Protein AF-A0A0N8KPR2-F1 (afdb_monomer)

Secondary structure (DSSP, 8-state):
---SSHHHHHHHHHHHHHHHHHHS----TTTTTS-------------TTHHHHHHHHHHHHHHHHHHHTT--HHHHHHHHHHHHHHHHHHHHHHHHHTTSSS-S-GGGSHHHHHHHHSPBTTBSS-S-SS-HHHHHHHHHHHHHTS---PPPPHHHHHHHHHHHHHHHHHHHHHHHHHHHHHT-HHHHHHHHHHHHHHHHHHHHHHHHH----HHHHHHHHHHHHHHHT--S--HHHHHHHHHHHHHHHHHHHHHHHHHHHHHHHHHHHHHHHHHHHHHHHHHHHHHHHHHHHHHHHHHHHHHHHHHHHHHHHHHHHHTTSS-HHHHHHHHHHHHH-SEEEEEEEB-TTS-HHHHHHHHHHH---SS-TT--EEEEES--TTS---HHHHHHHHTT--TT--HHHHHHHHHHHHTTS-EEEEEE-GGGS-HHHHHHHIIIIIHHHHHHHHHS--S-TT--EEEEEEESS-GGGGS----TT---TTTTTTSEEEPPPB-PEEHHHHHHHHHHHHHHHHHTT--HHHHHHHHHGGGG--SSEE-HHHHHHHHHHHTT--HHHHHHHHHTT-

Radius of gyration: 56.85 Å; Cα contacts (8 Å, |Δi|>4): 582; chains: 1; bounding box: 107×48×145 Å

Structure (mmCIF, N/CA/C/O backbone):
data_AF-A0A0N8KPR2-F1
#
_entry.id   AF-A0A0N8KPR2-F1
#
loop_
_atom_site.group_PDB
_atom_site.id
_atom_site.type_symbol
_atom_site.label_atom_id
_atom_site.label_alt_id
_atom_site.label_comp_id
_atom_site.label_asym_id
_atom_site.label_entity_id
_atom_site.label_seq_id
_atom_site.pdbx_PDB_ins_code
_atom_site.Cartn_x
_atom_site.Cartn_y
_atom_site.Cartn_z
_atom_site.occupancy
_atom_site.B_iso_or_equiv
_atom_site.auth_seq_id
_atom_site.auth_comp_id
_atom_site.auth_asym_id
_atom_site.auth_atom_id
_atom_site.pdbx_PDB_model_num
ATOM 1 N N . MET A 1 1 ? 65.432 24.777 -40.602 1.00 33.50 1 MET A N 1
ATOM 2 C CA . MET A 1 1 ? 65.622 24.434 -42.029 1.00 33.50 1 MET A CA 1
ATOM 3 C C . MET A 1 1 ? 64.884 23.124 -42.305 1.00 33.50 1 MET A C 1
ATOM 5 O O . MET A 1 1 ? 65.509 22.094 -42.471 1.00 33.50 1 MET A O 1
ATOM 9 N N . VAL A 1 2 ? 63.548 23.143 -42.237 1.00 27.00 2 VAL A N 1
ATOM 10 C CA . VAL A 1 2 ? 62.674 21.965 -42.407 1.00 27.00 2 VAL A CA 1
ATOM 11 C C . VAL A 1 2 ? 61.386 22.496 -43.032 1.00 27.00 2 VAL A C 1
ATOM 13 O O . VAL A 1 2 ? 60.529 23.032 -42.344 1.00 27.00 2 VAL A O 1
ATOM 16 N N . GLY A 1 3 ? 61.342 22.524 -44.358 1.00 30.33 3 GLY A N 1
ATOM 17 C CA . GLY A 1 3 ? 60.231 23.115 -45.117 1.00 30.33 3 GLY A CA 1
ATOM 18 C C . GLY A 1 3 ? 60.339 22.929 -46.631 1.00 30.33 3 GLY A C 1
ATOM 19 O O . GLY A 1 3 ? 59.564 23.508 -47.379 1.00 30.33 3 GLY A O 1
ATOM 20 N N . LYS A 1 4 ? 61.307 22.136 -47.102 1.00 34.91 4 LYS A N 1
ATOM 21 C CA . LYS A 1 4 ? 61.497 21.797 -48.515 1.00 34.91 4 LYS A CA 1
ATOM 22 C C . LYS A 1 4 ? 61.892 20.326 -48.611 1.00 34.91 4 LYS A C 1
ATOM 24 O O . LYS A 1 4 ? 63.072 20.013 -48.539 1.00 34.91 4 LYS A O 1
ATOM 29 N N . LEU A 1 5 ? 60.889 19.456 -48.676 1.00 30.95 5 LEU A N 1
ATOM 30 C CA . LEU A 1 5 ? 61.003 18.029 -49.029 1.00 30.95 5 LEU A CA 1
ATOM 31 C C . LEU A 1 5 ? 59.622 17.441 -49.383 1.00 30.95 5 LEU A C 1
ATOM 33 O O . LEU A 1 5 ? 59.527 16.628 -50.292 1.00 30.95 5 LEU A O 1
ATOM 37 N N . LEU A 1 6 ? 58.555 17.975 -48.774 1.00 31.56 6 LEU A N 1
ATOM 38 C CA . LEU A 1 6 ? 57.189 17.445 -48.892 1.00 31.56 6 LEU A CA 1
ATOM 39 C C . LEU A 1 6 ? 56.625 17.425 -50.328 1.00 31.56 6 LEU A C 1
ATOM 41 O O . LEU A 1 6 ? 56.098 16.413 -50.760 1.00 31.56 6 LEU A O 1
ATOM 45 N N . LEU A 1 7 ? 56.822 18.475 -51.134 1.00 34.00 7 LEU A N 1
ATOM 46 C CA . LEU A 1 7 ? 56.205 18.532 -52.474 1.00 34.00 7 LEU A CA 1
ATOM 47 C C . LEU A 1 7 ? 56.824 17.570 -53.512 1.00 34.00 7 LEU A C 1
ATOM 49 O O . LEU A 1 7 ? 56.212 17.332 -54.550 1.00 34.00 7 LEU A O 1
ATOM 53 N N . SER A 1 8 ? 58.037 17.047 -53.278 1.00 38.84 8 SER A N 1
ATOM 54 C CA . SER A 1 8 ? 58.671 16.057 -54.168 1.00 38.84 8 SER A CA 1
ATOM 55 C C . SER A 1 8 ? 58.449 14.612 -53.725 1.00 38.84 8 SER A C 1
ATOM 57 O O . SER A 1 8 ? 58.489 13.727 -54.576 1.00 38.84 8 SER A O 1
ATOM 59 N N . GLU A 1 9 ? 58.221 14.379 -52.428 1.00 40.44 9 GLU A N 1
ATOM 60 C CA . GLU A 1 9 ? 57.783 13.075 -51.915 1.00 40.44 9 GLU A CA 1
ATOM 61 C C . GLU A 1 9 ? 56.370 12.766 -52.407 1.00 40.44 9 GLU A C 1
ATOM 63 O O . GLU A 1 9 ? 56.190 11.714 -53.006 1.00 40.44 9 GLU A O 1
ATOM 68 N N . ASP A 1 10 ? 55.435 13.720 -52.335 1.00 42.56 10 ASP A N 1
ATOM 69 C CA . ASP A 1 10 ? 54.033 13.505 -52.725 1.00 42.56 10 ASP A CA 1
ATOM 70 C C . ASP A 1 10 ? 53.862 13.010 -54.174 1.00 42.56 10 ASP A C 1
ATOM 72 O O . ASP A 1 10 ? 53.020 12.160 -54.454 1.00 42.56 10 ASP A O 1
ATOM 76 N N . ALA A 1 11 ? 54.664 13.512 -55.123 1.00 41.97 11 ALA A N 1
ATOM 77 C CA . ALA A 1 11 ? 54.586 13.095 -56.528 1.00 41.97 11 ALA A CA 1
ATOM 78 C C . ALA A 1 11 ? 55.160 11.683 -56.758 1.00 41.97 11 ALA A C 1
ATOM 80 O O . ALA A 1 11 ? 54.620 10.905 -57.544 1.00 41.97 11 ALA A O 1
ATOM 81 N N . LEU A 1 12 ? 56.245 11.344 -56.054 1.00 43.31 12 LEU A N 1
ATOM 82 C CA . LEU A 1 12 ? 56.876 10.022 -56.093 1.00 43.31 12 LEU A CA 1
ATOM 83 C C . LEU A 1 12 ? 56.035 8.979 -55.341 1.00 43.31 12 LEU A C 1
ATOM 85 O O . LEU A 1 12 ? 55.912 7.846 -55.800 1.00 43.31 12 LEU A O 1
ATOM 89 N N . GLU A 1 13 ? 55.415 9.376 -54.233 1.00 46.16 13 GLU A N 1
ATOM 90 C CA . GLU A 1 13 ? 54.488 8.583 -53.428 1.00 46.16 13 GLU A CA 1
ATOM 91 C C . GLU A 1 13 ? 53.192 8.324 -54.200 1.00 46.16 13 GLU A C 1
ATOM 93 O O . GLU A 1 13 ? 52.805 7.169 -54.347 1.00 46.16 13 GLU A O 1
ATOM 98 N N . SER A 1 14 ? 52.623 9.341 -54.856 1.00 47.50 14 SER A N 1
ATOM 99 C CA . SER A 1 14 ? 51.465 9.180 -55.750 1.00 47.50 14 SER A CA 1
ATOM 100 C C . SER A 1 14 ? 51.751 8.197 -56.891 1.00 47.50 14 SER A C 1
ATOM 102 O O . SER A 1 14 ? 50.922 7.345 -57.208 1.00 47.50 14 SER A O 1
ATOM 104 N N . MET A 1 15 ? 52.946 8.250 -57.492 1.00 46.72 15 MET A N 1
ATOM 105 C CA . MET A 1 15 ? 53.366 7.276 -58.506 1.00 46.72 15 MET A CA 1
ATOM 106 C C . MET A 1 15 ? 53.510 5.851 -57.943 1.00 46.72 15 MET A C 1
ATOM 108 O O . MET A 1 15 ? 53.100 4.888 -58.596 1.00 46.72 15 MET A O 1
ATOM 112 N N . LEU A 1 16 ? 54.085 5.696 -56.746 1.00 46.00 16 LEU A N 1
ATOM 113 C CA . LEU A 1 16 ? 54.236 4.400 -56.073 1.00 46.00 16 LEU A CA 1
ATOM 114 C C . LEU A 1 16 ? 52.883 3.818 -55.638 1.00 46.00 16 LEU A C 1
ATOM 116 O O . LEU A 1 16 ? 52.682 2.608 -55.740 1.00 46.00 16 LEU A O 1
ATOM 120 N N . GLU A 1 17 ? 51.933 4.662 -55.241 1.00 47.78 17 GLU A N 1
ATOM 121 C CA . GLU A 1 17 ? 50.558 4.279 -54.921 1.00 47.78 17 GLU A CA 1
ATOM 122 C C . GLU A 1 17 ? 49.770 3.845 -56.163 1.00 47.78 17 GLU A C 1
ATOM 124 O O . GLU A 1 17 ? 49.016 2.873 -56.098 1.00 47.78 17 GLU A O 1
ATOM 129 N N . VAL A 1 18 ? 49.986 4.477 -57.325 1.00 47.03 18 VAL A N 1
ATOM 130 C CA . VAL A 1 18 ? 49.409 4.012 -58.600 1.00 47.03 18 VAL A CA 1
ATOM 131 C C . VAL A 1 18 ? 49.931 2.611 -58.942 1.00 47.03 18 VAL A C 1
ATOM 133 O O . VAL A 1 18 ? 49.125 1.721 -59.225 1.00 47.03 18 VAL A O 1
ATOM 136 N N . ILE A 1 19 ? 51.246 2.372 -58.822 1.00 47.34 19 ILE A N 1
ATOM 137 C CA . ILE A 1 19 ? 51.862 1.047 -59.036 1.00 47.34 19 ILE A CA 1
ATOM 138 C C . ILE A 1 19 ? 51.294 0.014 -58.049 1.00 47.34 19 ILE A C 1
ATOM 140 O O . ILE A 1 19 ? 50.901 -1.080 -58.460 1.00 47.34 19 ILE A O 1
ATOM 144 N N . ALA A 1 20 ? 51.204 0.358 -56.762 1.00 42.19 20 ALA A N 1
ATOM 145 C CA . ALA A 1 20 ? 50.678 -0.524 -55.723 1.00 42.19 20 ALA A CA 1
ATOM 146 C C . ALA A 1 20 ? 49.186 -0.834 -55.926 1.00 42.19 20 ALA A C 1
ATOM 148 O O . ALA A 1 20 ? 48.770 -1.982 -55.789 1.00 42.19 20 ALA A O 1
ATOM 149 N N . SER A 1 21 ? 48.382 0.155 -56.324 1.00 44.56 21 SER A N 1
ATOM 150 C CA . SER A 1 21 ? 46.939 -0.012 -56.539 1.00 44.56 21 SER A CA 1
ATOM 151 C C . SER A 1 21 ? 46.599 -0.918 -57.727 1.00 44.56 21 SER A C 1
ATOM 153 O O . SER A 1 21 ? 45.554 -1.569 -57.721 1.00 44.56 21 SER A O 1
ATOM 155 N N . VAL A 1 22 ? 47.477 -0.983 -58.734 1.00 41.41 22 VAL A N 1
ATOM 156 C CA . VAL A 1 22 ? 47.319 -1.858 -59.905 1.00 41.41 22 VAL A CA 1
ATOM 157 C C . VAL A 1 22 ? 47.898 -3.253 -59.636 1.00 41.41 22 VAL A C 1
ATOM 159 O O . VAL A 1 22 ? 47.316 -4.244 -60.074 1.00 41.41 22 VAL A O 1
ATOM 162 N N . ALA A 1 23 ? 48.987 -3.356 -58.864 1.00 36.78 23 ALA A N 1
ATOM 163 C CA . ALA A 1 23 ? 49.640 -4.626 -58.540 1.00 36.78 23 ALA A CA 1
ATOM 164 C C . ALA A 1 23 ? 48.955 -5.434 -57.412 1.00 36.78 23 ALA A C 1
ATOM 166 O O . ALA A 1 23 ? 49.079 -6.656 -57.389 1.00 36.78 23 ALA A O 1
ATOM 167 N N . ALA A 1 24 ? 48.226 -4.791 -56.489 1.00 33.81 24 ALA A N 1
ATOM 168 C CA . ALA A 1 24 ? 47.722 -5.410 -55.252 1.00 33.81 24 ALA A CA 1
ATOM 169 C C . ALA A 1 24 ? 46.307 -6.033 -55.322 1.00 33.81 24 ALA A C 1
ATOM 171 O O . ALA A 1 24 ? 45.712 -6.329 -54.287 1.00 33.81 24 ALA A O 1
ATOM 172 N N . GLY A 1 25 ? 45.726 -6.242 -56.506 1.00 31.94 25 GLY A N 1
ATOM 173 C CA . GLY A 1 25 ? 44.374 -6.803 -56.632 1.00 31.94 25 GLY A CA 1
ATOM 174 C C . GLY A 1 25 ? 44.347 -8.202 -57.245 1.00 31.94 25 GLY A C 1
ATOM 175 O O . GLY A 1 25 ? 44.690 -8.364 -58.405 1.00 31.94 25 GLY A O 1
ATOM 176 N N . ASN A 1 26 ? 43.813 -9.207 -56.552 1.00 31.12 26 ASN A N 1
ATOM 177 C CA . ASN A 1 26 ? 43.333 -10.434 -57.200 1.00 31.12 26 ASN A CA 1
ATOM 178 C C . ASN A 1 26 ? 41.901 -10.200 -57.690 1.00 31.12 26 ASN A C 1
ATOM 180 O O . ASN A 1 26 ? 41.040 -9.914 -56.864 1.00 31.12 26 ASN A O 1
ATOM 184 N N . THR A 1 27 ? 41.656 -10.252 -59.010 1.00 33.12 27 THR A N 1
ATOM 185 C CA . THR A 1 27 ? 40.346 -10.515 -59.674 1.00 33.12 27 THR A CA 1
ATOM 186 C C . THR A 1 27 ? 40.444 -10.225 -61.183 1.00 33.12 27 THR A C 1
ATOM 188 O O . THR A 1 27 ? 40.574 -9.069 -61.568 1.00 33.12 27 THR A O 1
ATOM 191 N N . ALA A 1 28 ? 40.368 -11.258 -62.034 1.00 30.03 28 ALA A N 1
ATOM 192 C CA . ALA A 1 28 ? 40.409 -11.166 -63.506 1.00 30.03 28 ALA A CA 1
ATOM 193 C C . ALA A 1 28 ? 39.043 -11.433 -64.187 1.00 30.03 28 ALA A C 1
ATOM 195 O O . ALA A 1 28 ? 38.917 -11.399 -65.407 1.00 30.03 28 ALA A O 1
ATOM 196 N N . ASN A 1 29 ? 37.972 -11.648 -63.420 1.00 31.11 29 ASN A N 1
ATOM 197 C CA . ASN A 1 29 ? 36.839 -12.425 -63.943 1.00 31.11 29 ASN A CA 1
ATOM 198 C C . ASN A 1 29 ? 35.753 -11.621 -64.690 1.00 31.11 29 ASN A C 1
ATOM 200 O O . ASN A 1 29 ? 34.828 -12.218 -65.234 1.00 31.11 29 ASN A O 1
ATOM 204 N N . ALA A 1 30 ? 35.821 -10.285 -64.741 1.00 32.88 30 ALA A N 1
ATOM 205 C CA . ALA A 1 30 ? 34.816 -9.474 -65.452 1.00 32.88 30 ALA A CA 1
ATOM 206 C C . ALA A 1 30 ? 35.266 -9.009 -66.850 1.00 32.88 30 ALA A C 1
ATOM 208 O O . ALA A 1 30 ? 34.418 -8.769 -67.710 1.00 32.88 30 ALA A O 1
ATOM 209 N N . LEU A 1 31 ? 36.578 -8.895 -67.085 1.00 34.00 31 LEU A N 1
ATOM 210 C CA . LEU A 1 31 ? 37.138 -8.409 -68.351 1.00 34.00 31 LEU A CA 1
ATOM 211 C C . LEU A 1 31 ? 37.395 -9.551 -69.353 1.00 34.00 31 LEU A C 1
ATOM 213 O O . LEU A 1 31 ? 37.287 -9.332 -70.557 1.00 34.00 31 LEU A O 1
ATOM 217 N N . GLU A 1 32 ? 37.639 -10.773 -68.862 1.00 35.41 32 GLU A N 1
ATOM 218 C CA . GLU A 1 32 ? 37.776 -12.001 -69.670 1.00 35.41 32 GLU A CA 1
ATOM 219 C C . GLU A 1 32 ? 36.471 -12.438 -70.362 1.00 35.41 32 GLU A C 1
ATOM 221 O O . GLU A 1 32 ? 36.501 -13.196 -71.326 1.00 35.41 32 GLU A O 1
ATOM 226 N N . ALA A 1 33 ? 35.311 -11.939 -69.918 1.00 38.16 33 ALA A N 1
ATOM 227 C CA . ALA A 1 33 ? 34.004 -12.294 -70.482 1.00 38.16 33 ALA A CA 1
ATOM 228 C C . ALA A 1 33 ? 33.614 -11.486 -71.740 1.00 38.16 33 ALA A C 1
ATOM 230 O O . ALA A 1 33 ? 32.487 -11.610 -72.231 1.00 38.16 33 ALA A O 1
ATOM 231 N N . LEU A 1 34 ? 34.510 -10.643 -72.265 1.00 32.81 34 LEU A N 1
ATOM 232 C CA . LEU A 1 34 ? 34.342 -9.986 -73.560 1.00 32.81 34 LEU A CA 1
ATOM 233 C C . LEU A 1 34 ? 35.009 -10.857 -74.641 1.00 32.81 34 LEU A C 1
ATOM 235 O O . LEU A 1 34 ? 36.174 -11.212 -74.480 1.00 32.81 34 LEU A O 1
ATOM 239 N N . PRO A 1 35 ? 34.312 -11.218 -75.738 1.00 30.75 35 PRO A N 1
ATOM 240 C CA . PRO A 1 35 ? 34.897 -12.057 -76.783 1.00 30.75 35 PRO A CA 1
ATOM 241 C C . PRO A 1 35 ? 36.179 -11.414 -77.316 1.00 30.75 35 PRO A C 1
ATOM 243 O O . PRO A 1 35 ? 36.197 -10.207 -77.547 1.00 30.75 35 PRO A O 1
ATOM 246 N N . ALA A 1 36 ? 37.235 -12.212 -77.503 1.00 35.16 36 ALA A N 1
ATOM 247 C CA . ALA A 1 36 ? 38.508 -11.770 -78.066 1.00 35.16 36 ALA A CA 1
ATOM 248 C C . ALA A 1 36 ? 38.261 -10.970 -79.360 1.00 35.16 36 ALA A C 1
ATOM 250 O O . ALA A 1 36 ? 37.778 -11.497 -80.363 1.00 35.16 36 ALA A O 1
ATOM 251 N N . LEU A 1 37 ? 38.504 -9.659 -79.302 1.00 36.19 37 LEU A N 1
ATOM 252 C CA . LEU A 1 37 ? 38.224 -8.730 -80.393 1.00 36.19 37 LEU A CA 1
ATOM 253 C C . LEU A 1 37 ? 39.457 -8.565 -81.286 1.00 36.19 37 LEU A C 1
ATOM 255 O O . LEU A 1 37 ? 40.213 -7.618 -81.071 1.00 36.19 37 LEU A O 1
ATOM 259 N N . GLY A 1 38 ? 39.545 -9.439 -82.295 1.00 32.06 38 GLY A N 1
ATOM 260 C CA . GLY A 1 38 ? 40.091 -9.173 -83.634 1.00 32.06 38 GLY A CA 1
ATOM 261 C C . GLY A 1 38 ? 41.612 -9.137 -83.783 1.00 32.06 38 GLY A C 1
ATOM 262 O O . GLY A 1 38 ? 42.295 -8.442 -83.038 1.00 32.06 38 GLY A O 1
ATOM 263 N N . GLU A 1 39 ? 42.086 -9.879 -84.783 1.00 28.88 39 GLU A N 1
ATOM 264 C CA . GLU A 1 39 ? 43.460 -9.926 -85.285 1.00 28.88 39 GLU A CA 1
ATOM 265 C C . GLU A 1 39 ? 43.926 -8.606 -85.918 1.00 28.88 39 GLU A C 1
ATOM 267 O O . GLU A 1 39 ? 43.136 -7.740 -86.298 1.00 28.88 39 GLU A O 1
ATOM 272 N N . ASP A 1 40 ? 45.251 -8.526 -85.970 1.00 33.47 40 ASP A N 1
ATOM 273 C CA . ASP A 1 40 ? 46.145 -7.523 -86.533 1.00 33.47 40 ASP A CA 1
ATOM 274 C C . ASP A 1 40 ? 45.771 -7.094 -87.964 1.00 33.47 40 ASP A C 1
ATOM 276 O O . ASP A 1 40 ? 45.608 -7.934 -88.843 1.00 33.47 40 ASP A O 1
ATOM 280 N N . ASP A 1 41 ? 45.705 -5.783 -88.198 1.00 27.84 41 ASP A N 1
ATOM 281 C CA . ASP A 1 41 ? 45.771 -5.193 -89.535 1.00 27.84 41 ASP A CA 1
ATOM 282 C C . ASP A 1 41 ? 46.730 -4.003 -89.467 1.00 27.84 41 ASP A C 1
ATOM 284 O O . ASP A 1 41 ? 46.386 -2.878 -89.086 1.00 27.84 41 ASP A O 1
ATOM 288 N N . GLY A 1 42 ? 47.980 -4.285 -89.822 1.00 33.56 42 GLY A N 1
ATOM 289 C CA . GLY A 1 42 ? 49.051 -3.311 -89.877 1.00 33.56 42 GLY A CA 1
ATOM 290 C C . GLY A 1 42 ? 48.727 -2.134 -90.796 1.00 33.56 42 GLY A C 1
ATOM 291 O O . GLY A 1 42 ? 48.524 -2.293 -92.000 1.00 33.56 42 GLY A O 1
ATOM 292 N N . LYS A 1 43 ? 48.784 -0.922 -90.235 1.00 30.88 43 LYS A N 1
ATOM 293 C CA . LYS A 1 43 ? 49.272 0.283 -90.920 1.00 30.88 43 LYS A CA 1
ATOM 294 C C . LYS A 1 43 ? 49.594 1.388 -89.916 1.00 30.88 43 LYS A C 1
ATOM 296 O O . LYS A 1 43 ? 48.738 1.893 -89.200 1.00 30.88 43 LYS A O 1
ATOM 301 N N . SER A 1 44 ? 50.878 1.727 -89.917 1.00 28.39 44 SER A N 1
ATOM 302 C CA . SER A 1 44 ? 51.548 2.796 -89.182 1.00 28.39 44 SER A CA 1
ATOM 303 C C . SER A 1 44 ? 50.863 4.161 -89.346 1.00 28.39 44 SER A C 1
ATOM 305 O O . SER A 1 44 ? 50.570 4.558 -90.474 1.00 28.39 44 SER A O 1
ATOM 307 N N . LEU A 1 45 ? 50.664 4.897 -88.245 1.00 27.83 45 LEU A N 1
ATOM 308 C CA . LEU A 1 45 ? 51.435 6.112 -87.914 1.00 27.83 45 LEU A CA 1
ATOM 309 C C . LEU A 1 45 ? 50.797 6.876 -86.733 1.00 27.83 45 LEU A C 1
ATOM 311 O O . LEU A 1 45 ? 49.698 7.408 -86.845 1.00 27.83 45 LEU A O 1
ATOM 315 N N . SER A 1 46 ? 51.576 6.946 -85.647 1.00 37.53 46 SER A N 1
ATOM 316 C CA . SER A 1 46 ? 51.568 7.888 -84.517 1.00 37.53 46 SER A CA 1
ATOM 317 C C . SER A 1 46 ? 50.250 8.180 -83.804 1.00 37.53 46 SER A C 1
ATOM 319 O O . SER A 1 46 ? 49.506 9.059 -84.224 1.00 37.53 46 SER A O 1
ATOM 321 N N . LEU A 1 47 ? 50.105 7.597 -82.613 1.00 42.66 47 LEU A N 1
ATOM 322 C CA . LEU A 1 47 ? 49.715 8.325 -81.406 1.00 42.66 47 LEU A CA 1
ATOM 323 C C . LEU A 1 47 ? 50.510 7.719 -80.247 1.00 42.66 47 LEU A C 1
ATOM 325 O O . LEU A 1 47 ? 50.426 6.513 -80.013 1.00 42.66 47 LEU A O 1
ATOM 329 N N . GLU A 1 48 ? 51.290 8.523 -79.533 1.00 53.06 48 GLU A N 1
ATOM 330 C CA . GLU A 1 48 ? 51.629 8.186 -78.148 1.00 53.06 48 GLU A CA 1
ATOM 331 C C . GLU A 1 48 ? 50.305 7.764 -77.446 1.00 53.06 48 GLU A C 1
ATOM 333 O O . GLU A 1 48 ? 49.224 8.270 -77.755 1.00 53.06 48 GLU A O 1
ATOM 338 N N . ASN A 1 49 ? 50.300 6.818 -76.520 1.00 65.44 49 ASN A N 1
ATOM 339 C CA . ASN A 1 49 ? 50.266 5.361 -76.599 1.00 65.44 49 ASN A CA 1
ATOM 340 C C . ASN A 1 49 ? 48.893 4.767 -77.040 1.00 65.44 49 ASN A C 1
ATOM 342 O O . ASN A 1 49 ? 47.903 4.788 -76.294 1.00 65.44 49 ASN A O 1
ATOM 346 N N . GLU A 1 50 ? 48.823 4.140 -78.226 1.00 71.88 50 GLU A N 1
ATOM 347 C CA . GLU A 1 50 ? 47.596 3.505 -78.759 1.00 71.88 50 GLU A CA 1
ATOM 348 C C . GLU A 1 50 ? 47.008 2.426 -77.824 1.00 71.88 50 GLU A C 1
ATOM 350 O O . GLU A 1 50 ? 45.784 2.316 -77.692 1.00 71.88 50 GLU A O 1
ATOM 355 N N . HIS A 1 51 ? 47.849 1.687 -77.093 1.00 70.88 51 HIS A N 1
ATOM 356 C CA . HIS A 1 51 ? 47.409 0.647 -76.155 1.00 70.88 51 HIS A CA 1
ATOM 357 C C . HIS A 1 51 ? 46.666 1.233 -74.943 1.00 70.88 51 HIS A C 1
ATOM 359 O O . HIS A 1 51 ? 45.665 0.669 -74.483 1.00 70.88 51 HIS A O 1
ATOM 365 N N . LEU A 1 52 ? 47.090 2.406 -74.457 1.00 77.81 52 LEU A N 1
ATOM 366 C CA . LEU A 1 52 ? 46.406 3.130 -73.383 1.00 77.81 52 LEU A CA 1
ATOM 367 C C . LEU A 1 52 ? 45.040 3.644 -73.846 1.00 77.81 52 LEU A C 1
ATOM 369 O O . LEU A 1 52 ? 44.033 3.442 -73.164 1.00 77.81 52 LEU A O 1
ATOM 373 N N . THR A 1 53 ? 44.979 4.194 -75.059 1.00 82.56 53 THR A N 1
ATOM 374 C CA . THR A 1 53 ? 43.721 4.625 -75.685 1.00 82.56 53 THR A CA 1
ATOM 375 C C . THR A 1 53 ? 42.743 3.456 -75.840 1.00 82.56 53 THR A C 1
ATOM 377 O O . THR A 1 53 ? 41.568 3.566 -75.482 1.00 82.56 53 THR A O 1
ATOM 380 N N . GLN A 1 54 ? 43.212 2.296 -76.306 1.00 83.44 54 GLN A N 1
ATOM 381 C CA . GLN A 1 54 ? 42.383 1.092 -76.393 1.00 83.44 54 GLN A CA 1
ATOM 382 C C . GLN A 1 54 ? 41.889 0.627 -75.016 1.00 83.44 54 GLN A C 1
ATOM 384 O O . GLN A 1 54 ? 40.750 0.175 -74.895 1.00 83.44 54 GLN A O 1
ATOM 389 N N . THR A 1 55 ? 42.713 0.752 -73.976 1.00 80.75 55 THR A N 1
ATOM 390 C CA . THR A 1 55 ? 42.368 0.357 -72.601 1.00 80.75 55 THR A CA 1
ATOM 391 C C . THR A 1 55 ? 41.284 1.250 -72.000 1.00 80.75 55 THR A C 1
ATOM 393 O O . THR A 1 55 ? 40.342 0.735 -71.394 1.00 80.75 55 THR A O 1
ATOM 396 N N . VAL A 1 56 ? 41.316 2.558 -72.277 1.00 87.75 56 VAL A N 1
ATOM 397 C CA . VAL A 1 56 ? 40.199 3.476 -71.981 1.00 87.75 56 VAL A CA 1
ATOM 398 C C . VAL A 1 56 ? 38.915 3.002 -72.666 1.00 87.75 56 VAL A C 1
ATOM 400 O O . VAL A 1 56 ? 37.877 2.858 -72.019 1.00 87.75 56 VAL A O 1
ATOM 403 N N . GLY A 1 57 ? 38.992 2.658 -73.954 1.00 87.56 57 GLY A N 1
ATOM 404 C CA . GLY A 1 57 ? 37.855 2.122 -74.704 1.00 87.56 57 GLY A CA 1
ATOM 405 C C . GLY A 1 57 ? 37.306 0.810 -74.125 1.00 87.56 57 GLY A C 1
ATOM 406 O O . GLY A 1 57 ? 36.090 0.627 -74.062 1.00 87.56 57 GLY A O 1
ATOM 407 N N . LYS A 1 58 ? 38.176 -0.091 -73.643 1.00 84.56 58 LYS A N 1
ATOM 408 C CA . LYS A 1 58 ? 37.782 -1.339 -72.959 1.00 84.56 58 LYS A CA 1
ATOM 409 C C . LYS A 1 58 ? 37.050 -1.061 -71.640 1.00 84.56 58 LYS A C 1
ATOM 411 O O . LYS A 1 58 ? 36.043 -1.709 -71.361 1.00 84.56 58 LYS A O 1
ATOM 416 N N . ALA A 1 59 ? 37.509 -0.084 -70.858 1.00 84.88 59 ALA A N 1
ATOM 417 C CA . ALA A 1 59 ? 36.860 0.305 -69.606 1.00 84.88 59 ALA A CA 1
ATOM 418 C C . ALA A 1 59 ? 35.445 0.868 -69.841 1.00 84.88 59 ALA A C 1
ATOM 420 O O . ALA A 1 59 ? 34.496 0.465 -69.164 1.00 84.88 59 ALA A O 1
ATOM 421 N N . ILE A 1 60 ? 35.278 1.730 -70.852 1.00 90.44 60 ILE A N 1
ATOM 422 C CA . ILE A 1 60 ? 33.961 2.249 -71.263 1.00 90.44 60 ILE A CA 1
ATOM 423 C C . ILE A 1 60 ? 33.065 1.093 -71.741 1.00 90.44 60 ILE A C 1
ATOM 425 O O . ILE A 1 60 ? 31.916 0.975 -71.308 1.00 90.44 60 ILE A O 1
ATOM 429 N N . ALA A 1 61 ? 33.600 0.193 -72.575 1.00 87.50 61 ALA A N 1
ATOM 430 C CA . ALA A 1 61 ? 32.874 -0.966 -73.094 1.00 87.50 61 ALA A CA 1
ATOM 431 C C . ALA A 1 61 ? 32.326 -1.868 -71.977 1.00 87.50 61 ALA A C 1
ATOM 433 O O . ALA A 1 61 ? 31.174 -2.300 -72.043 1.00 87.50 61 ALA A O 1
ATOM 434 N N . ALA A 1 62 ? 33.118 -2.124 -70.931 1.00 79.31 62 ALA A N 1
ATOM 435 C CA . ALA A 1 62 ? 32.711 -2.958 -69.801 1.00 79.31 62 ALA A CA 1
ATOM 436 C C . ALA A 1 62 ? 31.513 -2.365 -69.036 1.00 79.31 62 ALA A C 1
ATOM 438 O O . ALA A 1 62 ? 30.581 -3.085 -68.658 1.00 79.31 62 ALA A O 1
ATOM 439 N N . LEU A 1 63 ? 31.494 -1.043 -68.848 1.00 86.56 63 LEU A N 1
ATOM 440 C CA . LEU A 1 63 ? 30.397 -0.356 -68.164 1.00 86.56 63 LEU A CA 1
ATOM 441 C C . LEU A 1 63 ? 29.119 -0.332 -69.011 1.00 86.56 63 LEU A C 1
ATOM 443 O O . LEU A 1 63 ? 28.041 -0.613 -68.478 1.00 86.56 63 LEU A O 1
ATOM 447 N N . ILE A 1 64 ? 29.236 -0.107 -70.326 1.00 88.12 64 ILE A N 1
ATOM 448 C CA . ILE A 1 64 ? 28.104 -0.205 -71.265 1.00 88.12 64 ILE A CA 1
ATOM 449 C C . ILE A 1 64 ? 27.554 -1.636 -71.289 1.00 88.12 64 ILE A C 1
ATOM 451 O O . ILE A 1 64 ? 26.344 -1.830 -71.199 1.00 88.12 64 ILE A O 1
ATOM 455 N N . TYR A 1 65 ? 28.419 -2.653 -71.338 1.00 82.62 65 TYR A N 1
ATOM 456 C CA . TYR A 1 65 ? 27.998 -4.057 -71.333 1.00 82.62 65 TYR A CA 1
ATOM 457 C C . TYR A 1 65 ? 27.261 -4.441 -70.045 1.00 82.62 65 TYR A C 1
ATOM 459 O O . TYR A 1 65 ? 26.270 -5.171 -70.068 1.00 82.62 65 TYR A O 1
ATOM 467 N N . THR A 1 66 ? 27.709 -3.910 -68.908 1.00 83.38 66 THR A N 1
ATOM 468 C CA . THR A 1 66 ? 27.037 -4.131 -67.624 1.00 83.38 66 THR A CA 1
ATOM 469 C C . THR A 1 66 ? 25.648 -3.493 -67.603 1.00 83.38 66 THR A C 1
ATOM 471 O O . THR A 1 66 ? 24.740 -4.038 -66.987 1.00 83.38 66 THR A O 1
ATOM 474 N N . GLU A 1 67 ? 25.457 -2.344 -68.258 1.00 84.44 67 GLU A N 1
ATOM 475 C CA . GLU A 1 67 ? 24.124 -1.755 -68.434 1.00 84.44 67 GLU A CA 1
ATOM 476 C C . GLU A 1 67 ? 23.263 -2.540 -69.427 1.00 84.44 67 GLU A C 1
ATOM 478 O O . GLU A 1 67 ? 22.078 -2.740 -69.179 1.00 84.44 67 GLU A O 1
ATOM 483 N N . ALA A 1 68 ? 23.856 -3.071 -70.500 1.00 84.62 68 ALA A N 1
ATOM 484 C CA . ALA A 1 68 ? 23.148 -3.909 -71.463 1.00 84.62 68 ALA A CA 1
ATOM 485 C C . ALA A 1 68 ? 22.464 -5.104 -70.780 1.00 84.62 68 ALA A C 1
ATOM 487 O O . ALA A 1 68 ? 21.313 -5.401 -71.086 1.00 84.62 68 ALA A O 1
ATOM 488 N N . LYS A 1 69 ? 23.124 -5.745 -69.802 1.00 83.94 69 LYS A N 1
ATOM 489 C CA . LYS A 1 69 ? 22.557 -6.860 -69.013 1.00 83.94 69 LYS A CA 1
ATOM 490 C C . LYS A 1 69 ? 21.285 -6.506 -68.233 1.00 83.94 69 LYS A C 1
ATOM 492 O O . LYS A 1 69 ? 20.557 -7.413 -67.852 1.00 83.94 69 LYS A O 1
ATOM 497 N N . GLN A 1 70 ? 21.037 -5.224 -67.976 1.00 85.56 70 GLN A N 1
ATOM 498 C CA . GLN A 1 70 ? 19.848 -4.751 -67.261 1.00 85.56 70 GLN A CA 1
ATOM 499 C C . GLN A 1 70 ? 18.685 -4.420 -68.207 1.00 85.56 70 GLN A C 1
ATOM 501 O O . GLN A 1 70 ? 17.581 -4.140 -67.750 1.00 85.56 70 GLN A O 1
ATOM 506 N N . GLN A 1 71 ? 18.923 -4.452 -69.520 1.00 86.50 71 GLN A N 1
ATOM 507 C CA . GLN A 1 71 ? 17.917 -4.226 -70.551 1.00 86.50 71 GLN A CA 1
ATOM 508 C C . GLN A 1 71 ? 17.432 -5.559 -71.131 1.00 86.50 71 GLN A C 1
ATOM 510 O O . GLN A 1 71 ? 18.093 -6.589 -70.999 1.00 86.50 71 GLN A O 1
ATOM 515 N N . SER A 1 72 ? 16.281 -5.540 -71.801 1.00 84.62 72 SER A N 1
ATOM 516 C CA . SER A 1 72 ? 15.692 -6.711 -72.463 1.00 84.62 72 SER A CA 1
ATOM 517 C C . SER A 1 72 ? 15.365 -6.418 -73.931 1.00 84.62 72 SER A C 1
ATOM 519 O O . SER A 1 72 ? 15.323 -5.259 -74.354 1.00 84.62 72 SER A O 1
ATOM 521 N N . GLY A 1 73 ? 15.174 -7.478 -74.720 1.00 87.62 73 GLY A N 1
ATOM 522 C CA . GLY A 1 73 ? 14.800 -7.385 -76.135 1.00 87.62 73 GLY A CA 1
ATOM 523 C C . GLY A 1 73 ? 15.840 -6.670 -77.004 1.00 87.62 73 GLY A C 1
ATOM 524 O O . GLY A 1 73 ? 17.045 -6.770 -76.771 1.00 87.62 73 GLY A O 1
ATOM 525 N N . ASP A 1 74 ? 15.370 -5.913 -77.994 1.00 86.25 74 ASP A N 1
ATOM 526 C CA . ASP A 1 74 ? 16.224 -5.246 -78.987 1.00 86.25 74 ASP A CA 1
ATOM 527 C C . ASP A 1 74 ? 17.208 -4.238 -78.370 1.00 86.25 74 ASP A C 1
ATOM 529 O O . ASP A 1 74 ? 18.299 -4.025 -78.900 1.00 86.25 74 ASP A O 1
ATOM 533 N N . ILE A 1 75 ? 16.862 -3.644 -77.221 1.00 87.94 75 ILE A N 1
ATOM 534 C CA . ILE A 1 75 ? 17.738 -2.713 -76.495 1.00 87.94 75 ILE A CA 1
ATOM 535 C C . ILE A 1 75 ? 18.944 -3.459 -75.904 1.00 87.94 75 ILE A C 1
ATOM 537 O O . ILE A 1 75 ? 20.061 -2.943 -75.966 1.00 87.94 75 ILE A O 1
ATOM 541 N N . HIS A 1 76 ? 18.750 -4.676 -75.378 1.00 89.00 76 HIS A N 1
ATOM 542 C CA . HIS A 1 76 ? 19.843 -5.516 -74.872 1.00 89.00 76 HIS A CA 1
ATOM 543 C C . HIS A 1 76 ? 20.860 -5.820 -75.974 1.00 89.00 76 HIS A C 1
ATOM 545 O O . HIS A 1 76 ? 22.054 -5.549 -75.821 1.00 89.00 76 HIS A O 1
ATOM 551 N N . GLU A 1 77 ? 20.380 -6.337 -77.107 1.00 86.94 77 GLU A N 1
ATOM 552 C CA . GLU A 1 77 ? 21.235 -6.718 -78.232 1.00 86.94 77 GLU A CA 1
ATOM 553 C C . GLU A 1 77 ? 21.911 -5.499 -78.873 1.00 86.94 77 GLU A C 1
ATOM 555 O O . GLU A 1 77 ? 23.098 -5.546 -79.213 1.00 86.94 77 GLU A O 1
ATOM 560 N N . HIS A 1 78 ? 21.208 -4.364 -78.958 1.00 90.62 78 HIS A N 1
ATOM 561 C CA . HIS A 1 78 ? 21.789 -3.117 -79.448 1.00 90.62 78 HIS A CA 1
ATOM 562 C C . HIS A 1 78 ? 22.899 -2.597 -78.526 1.00 90.62 78 HIS A C 1
ATOM 564 O O . HIS A 1 78 ? 23.998 -2.319 -79.000 1.00 90.62 78 HIS A O 1
ATOM 570 N N . LEU A 1 79 ? 22.683 -2.525 -77.208 1.00 90.88 79 LEU A N 1
ATOM 571 C CA . LEU A 1 79 ? 23.718 -2.070 -76.267 1.00 90.88 79 LEU A CA 1
ATOM 572 C C . LEU A 1 79 ? 24.907 -3.028 -76.179 1.00 90.88 79 LEU A C 1
ATOM 574 O O . LEU A 1 79 ? 26.049 -2.587 -76.054 1.00 90.88 79 LEU A O 1
ATOM 578 N N . LYS A 1 80 ? 24.671 -4.336 -76.295 1.00 89.44 80 LYS A N 1
ATOM 579 C CA . LYS A 1 80 ? 25.735 -5.339 -76.400 1.00 89.44 80 LYS A CA 1
ATOM 580 C C . LYS A 1 80 ? 26.586 -5.113 -77.649 1.00 89.44 80 LYS A C 1
ATOM 582 O O . LYS A 1 80 ? 27.813 -5.198 -77.580 1.00 89.44 80 LYS A O 1
ATOM 587 N N . LYS A 1 81 ? 25.956 -4.755 -78.772 1.00 88.69 81 LYS A N 1
ATOM 588 C CA . LYS A 1 81 ? 26.650 -4.353 -80.001 1.00 88.69 81 LYS A CA 1
ATOM 589 C C . LYS A 1 81 ? 27.440 -3.054 -79.805 1.00 88.69 81 LYS A C 1
ATOM 591 O O . LYS A 1 81 ? 28.608 -3.016 -80.185 1.00 88.69 81 LYS A O 1
ATOM 596 N N . VAL A 1 82 ? 26.861 -2.033 -79.163 1.00 90.25 82 VAL A N 1
ATOM 597 C CA . VAL A 1 82 ? 27.570 -0.784 -78.817 1.00 90.25 82 VAL A CA 1
ATOM 598 C C . VAL A 1 82 ? 28.811 -1.096 -77.977 1.00 90.25 82 VAL A C 1
ATOM 600 O O . VAL A 1 82 ? 29.913 -0.711 -78.363 1.00 90.25 82 VAL A O 1
ATOM 603 N N . ALA A 1 83 ? 28.677 -1.865 -76.891 1.00 88.75 83 ALA A N 1
ATOM 604 C CA . ALA A 1 83 ? 29.798 -2.259 -76.035 1.00 88.75 83 ALA A CA 1
ATOM 605 C C . ALA A 1 83 ? 30.895 -2.999 -76.817 1.00 88.75 83 ALA A C 1
ATOM 607 O O . ALA A 1 83 ? 32.072 -2.658 -76.706 1.00 88.75 83 ALA A O 1
ATOM 608 N N . LYS A 1 84 ? 30.513 -3.955 -77.675 1.00 85.94 84 LYS A N 1
ATOM 609 C CA . LYS A 1 84 ? 31.444 -4.721 -78.519 1.00 85.94 84 LYS A CA 1
ATOM 610 C C . LYS A 1 84 ? 32.303 -3.823 -79.419 1.00 85.94 84 LYS A C 1
ATOM 612 O O . LYS A 1 84 ? 33.483 -4.099 -79.607 1.00 85.94 84 LYS A O 1
ATOM 617 N N . HIS A 1 85 ? 31.726 -2.757 -79.972 1.00 86.69 85 HIS A N 1
ATOM 618 C CA . HIS A 1 85 ? 32.423 -1.843 -80.883 1.00 86.69 85 HIS A CA 1
ATOM 619 C C . HIS A 1 85 ? 33.051 -0.626 -80.184 1.00 86.69 85 HIS A C 1
ATOM 621 O O . HIS A 1 85 ? 33.865 0.066 -80.793 1.00 86.69 85 HIS A O 1
ATOM 627 N N . THR A 1 86 ? 32.744 -0.393 -78.904 1.00 90.12 86 THR A N 1
ATOM 628 C CA . THR A 1 86 ? 33.175 0.799 -78.153 1.00 90.12 86 THR A CA 1
ATOM 629 C C . THR A 1 86 ? 34.694 0.980 -78.150 1.00 90.12 86 THR A C 1
ATOM 631 O O . THR A 1 86 ? 35.150 2.097 -78.364 1.00 90.12 86 THR A O 1
ATOM 634 N N . LYS A 1 87 ? 35.487 -0.094 -77.994 1.00 87.19 87 LYS A N 1
ATOM 635 C CA . LYS A 1 87 ? 36.963 -0.027 -78.055 1.00 87.19 87 LYS A CA 1
ATOM 636 C C . LYS A 1 87 ? 37.445 0.655 -79.341 1.00 87.19 87 LYS A C 1
ATOM 638 O O . LYS A 1 87 ? 38.217 1.605 -79.289 1.00 87.19 87 LYS A O 1
ATOM 643 N N . ASN A 1 88 ? 36.967 0.175 -80.487 1.00 86.31 88 ASN A N 1
ATOM 644 C CA . ASN A 1 88 ? 37.418 0.641 -81.798 1.00 86.31 88 ASN A CA 1
ATOM 645 C C . ASN A 1 88 ? 36.828 2.016 -82.137 1.00 86.31 88 ASN A C 1
ATOM 647 O O . ASN A 1 88 ? 37.530 2.872 -82.670 1.00 86.31 88 ASN A O 1
ATOM 651 N N . ASN A 1 89 ? 35.560 2.250 -81.783 1.00 89.50 89 ASN A N 1
ATOM 652 C CA . ASN A 1 89 ? 34.910 3.544 -81.989 1.00 89.50 89 ASN A CA 1
ATOM 653 C C . ASN A 1 89 ? 35.595 4.638 -81.162 1.00 89.50 89 ASN A C 1
ATOM 655 O O . ASN A 1 89 ? 35.806 5.735 -81.665 1.00 89.50 89 ASN A O 1
ATOM 659 N N . TRP A 1 90 ? 36.009 4.332 -79.930 1.00 92.00 90 TRP A N 1
ATOM 660 C CA . TRP A 1 90 ? 36.768 5.266 -79.105 1.00 92.00 90 TRP A CA 1
ATOM 661 C C . TRP A 1 90 ? 38.122 5.624 -79.725 1.00 92.00 90 TRP A C 1
ATOM 663 O O . TRP A 1 90 ? 38.440 6.803 -79.808 1.00 92.00 90 TRP A O 1
ATOM 673 N N . VAL A 1 91 ? 38.880 4.646 -80.235 1.00 86.00 91 VAL A N 1
ATOM 674 C CA . VAL A 1 91 ? 40.156 4.907 -80.935 1.00 86.00 91 VAL A CA 1
ATOM 675 C C . VAL A 1 91 ? 39.960 5.820 -82.151 1.00 86.00 91 VAL A C 1
ATOM 677 O O . VAL A 1 91 ? 40.791 6.682 -82.433 1.00 86.00 91 VAL A O 1
ATOM 680 N N . LYS A 1 92 ? 38.854 5.655 -82.885 1.00 86.56 92 LYS A N 1
ATOM 681 C CA . LYS A 1 92 ? 38.508 6.543 -84.002 1.00 86.56 92 LYS A CA 1
ATOM 682 C C . LYS A 1 92 ? 38.191 7.961 -83.511 1.00 86.56 92 LYS A C 1
ATOM 684 O O . LYS A 1 92 ? 38.749 8.918 -84.037 1.00 86.56 92 LYS A O 1
ATOM 689 N N . ILE A 1 93 ? 37.338 8.086 -82.491 1.00 88.19 93 ILE A N 1
ATOM 690 C CA . ILE A 1 93 ? 36.936 9.374 -81.906 1.00 88.19 93 ILE A CA 1
ATOM 691 C C . ILE A 1 93 ? 38.149 10.119 -81.339 1.00 88.19 93 ILE A C 1
ATOM 693 O O . ILE A 1 93 ? 38.314 11.303 -81.616 1.00 88.19 93 ILE A O 1
ATOM 697 N N . SER A 1 94 ? 39.035 9.447 -80.602 1.00 84.25 94 SER A N 1
ATOM 698 C CA . SER A 1 94 ? 40.219 10.085 -80.020 1.00 84.25 94 SER A CA 1
ATOM 699 C C . SER A 1 94 ? 41.166 10.631 -81.094 1.00 84.25 94 SER A C 1
ATOM 701 O O . SER A 1 94 ? 41.647 11.755 -80.966 1.00 84.25 94 SER A O 1
ATOM 703 N N . ARG A 1 95 ? 41.366 9.901 -82.203 1.00 83.75 95 ARG A N 1
ATOM 704 C CA . ARG A 1 95 ? 42.145 10.366 -83.370 1.00 83.75 95 ARG A CA 1
ATOM 705 C C . ARG A 1 95 ? 41.569 11.629 -84.013 1.00 83.75 95 ARG A C 1
ATOM 707 O O . ARG A 1 95 ? 42.323 12.431 -84.562 1.00 83.75 95 ARG A O 1
ATOM 714 N N . GLU A 1 96 ? 40.249 11.795 -83.993 1.00 84.31 96 GLU A N 1
ATOM 715 C CA . GLU A 1 96 ? 39.588 13.013 -84.471 1.00 84.31 96 GLU A CA 1
ATOM 716 C C . GLU A 1 96 ? 39.796 14.171 -83.488 1.00 84.31 96 GLU A C 1
ATOM 718 O O . GLU A 1 96 ? 40.166 15.264 -83.910 1.00 84.31 96 GLU A O 1
ATOM 723 N N . GLU A 1 97 ? 39.637 13.918 -82.186 1.00 83.44 97 GLU A N 1
ATOM 724 C CA . GLU A 1 97 ? 39.813 14.923 -81.129 1.00 83.44 97 GLU A CA 1
ATOM 725 C C . GLU A 1 97 ? 41.230 15.508 -81.070 1.00 83.44 97 GLU A C 1
ATOM 727 O O . GLU A 1 97 ? 41.395 16.693 -80.802 1.00 83.44 97 GLU A O 1
ATOM 732 N N . LEU A 1 98 ? 42.252 14.714 -81.388 1.00 76.75 98 LEU A N 1
ATOM 733 C CA . LEU A 1 98 ? 43.654 15.148 -81.408 1.00 76.75 98 LEU A CA 1
ATOM 734 C C . LEU A 1 98 ? 43.980 16.204 -82.473 1.00 76.75 98 LEU A C 1
ATOM 736 O O . LEU A 1 98 ? 45.006 16.873 -82.379 1.00 76.75 98 LEU A O 1
ATOM 740 N N . LYS A 1 99 ? 43.128 16.362 -83.493 1.00 79.50 99 LYS A N 1
ATOM 741 C CA . LYS A 1 99 ? 43.288 17.410 -84.514 1.00 79.50 99 LYS A CA 1
ATOM 742 C C . LYS A 1 99 ? 42.754 18.766 -84.045 1.00 79.50 99 LYS A C 1
ATOM 744 O O . LYS A 1 99 ? 43.013 19.773 -84.703 1.00 79.50 99 LYS A O 1
ATOM 749 N N . ASN A 1 100 ? 42.010 18.793 -82.940 1.00 77.94 100 ASN A N 1
ATOM 750 C CA . ASN A 1 100 ? 41.418 20.002 -82.388 1.00 77.94 100 ASN A CA 1
ATOM 751 C C . ASN A 1 100 ? 42.403 20.684 -81.430 1.00 77.94 100 ASN A C 1
ATOM 753 O O . ASN A 1 100 ? 43.051 20.025 -80.621 1.00 77.94 100 ASN A O 1
ATOM 757 N N . LEU A 1 101 ? 42.473 22.019 -81.483 1.00 73.31 101 LEU A N 1
ATOM 758 C CA . LEU A 1 101 ? 43.232 22.824 -80.511 1.00 73.31 101 LEU A CA 1
ATOM 759 C C . LEU A 1 101 ? 42.714 22.628 -79.077 1.00 73.31 101 LEU A C 1
ATOM 761 O O . LEU A 1 101 ? 43.497 22.645 -78.132 1.00 73.31 101 LEU A O 1
ATOM 765 N N . GLU A 1 102 ? 41.406 22.404 -78.932 1.00 78.19 102 GLU A N 1
ATOM 766 C CA . GLU A 1 102 ? 40.743 22.097 -77.666 1.00 78.19 102 GLU A CA 1
ATOM 767 C C . GLU A 1 102 ? 39.902 20.820 -77.830 1.00 78.19 102 GLU A C 1
ATOM 769 O O . GLU A 1 102 ? 38.800 20.872 -78.384 1.00 78.19 102 GLU A O 1
ATOM 774 N N . PRO A 1 103 ? 40.421 19.654 -77.401 1.00 82.81 103 PRO A N 1
ATOM 775 C CA . PRO A 1 103 ? 39.672 18.405 -77.421 1.00 82.81 103 PRO A CA 1
ATOM 776 C C . PRO A 1 103 ? 38.414 18.482 -76.554 1.00 82.81 103 PRO A C 1
ATOM 778 O O . PRO A 1 103 ? 38.426 19.042 -75.460 1.00 82.81 103 PRO A O 1
ATOM 781 N N . SER A 1 104 ? 37.347 17.829 -77.000 1.00 83.56 104 SER A N 1
ATOM 782 C CA . SER A 1 104 ? 36.077 17.729 -76.279 1.00 83.56 104 SER A CA 1
ATOM 783 C C . SER A 1 104 ? 36.176 16.865 -75.021 1.00 83.56 104 SER A C 1
ATOM 785 O O . SER A 1 104 ? 35.395 17.057 -74.094 1.00 83.56 104 SER A O 1
ATOM 787 N N . TYR A 1 105 ? 37.110 15.910 -74.974 1.00 86.62 105 TYR A N 1
ATOM 788 C CA . TYR A 1 105 ? 37.247 14.942 -73.874 1.00 86.62 105 TYR A CA 1
ATOM 789 C C . TYR A 1 105 ? 38.695 14.871 -73.359 1.00 86.62 105 TYR A C 1
ATOM 791 O O . TYR A 1 105 ? 39.321 13.808 -73.434 1.00 86.62 105 TYR A O 1
ATOM 799 N N . PRO A 1 106 ? 39.271 15.988 -72.878 1.00 82.06 106 PRO A N 1
ATOM 800 C CA . PRO A 1 106 ? 40.691 16.061 -72.553 1.00 82.06 106 PRO A CA 1
ATOM 801 C C . PRO A 1 106 ? 41.095 15.103 -71.423 1.00 82.06 106 PRO A C 1
ATOM 803 O O . PRO A 1 106 ? 42.225 14.633 -71.424 1.00 82.06 106 PRO A O 1
ATOM 806 N N . GLU A 1 107 ? 40.190 14.762 -70.500 1.00 83.69 107 GLU A N 1
ATOM 807 C CA . GLU A 1 107 ? 40.448 13.885 -69.345 1.00 83.69 107 GLU A CA 1
ATOM 808 C C . GLU A 1 107 ? 40.616 12.404 -69.719 1.00 83.69 107 GLU A C 1
ATOM 810 O O . GLU A 1 107 ? 41.132 11.618 -68.930 1.00 83.69 107 GLU A O 1
ATOM 815 N N . LEU A 1 108 ? 40.181 12.008 -70.920 1.00 85.50 108 LEU A N 1
ATOM 816 C CA . LEU A 1 108 ? 40.318 10.637 -71.429 1.00 85.50 108 LEU A CA 1
ATOM 817 C C . LEU A 1 108 ? 41.496 10.482 -72.397 1.00 85.50 108 LEU A C 1
ATOM 819 O O . LEU A 1 108 ? 41.740 9.381 -72.894 1.00 85.50 108 LEU A O 1
ATOM 823 N N . MET A 1 109 ? 42.195 11.579 -72.696 1.00 81.12 109 MET A N 1
ATOM 824 C CA . MET A 1 109 ? 43.394 11.581 -73.530 1.00 81.12 109 MET A CA 1
ATOM 825 C C . MET A 1 109 ? 44.613 11.206 -72.689 1.00 81.12 109 MET A C 1
ATOM 827 O O . MET A 1 109 ? 44.661 11.502 -71.497 1.00 81.12 109 MET A O 1
ATOM 831 N N . GLU A 1 110 ? 45.620 10.594 -73.312 1.00 69.25 110 GLU A N 1
ATOM 832 C CA . GLU A 1 110 ? 46.830 10.092 -72.640 1.00 69.25 110 GLU A CA 1
ATOM 833 C C . GLU A 1 110 ? 47.482 11.097 -71.679 1.00 69.25 110 GLU A C 1
ATOM 835 O O . GLU A 1 110 ? 47.956 10.707 -70.613 1.00 69.25 110 GLU A O 1
ATOM 840 N N . ILE A 1 111 ? 47.470 12.384 -72.038 1.00 66.94 111 ILE A N 1
ATOM 841 C CA . ILE A 1 111 ? 48.101 13.450 -71.253 1.00 66.94 111 ILE A CA 1
ATOM 842 C C . ILE A 1 111 ? 47.459 13.591 -69.866 1.00 66.94 111 ILE A C 1
ATOM 844 O O . ILE A 1 111 ? 48.155 13.907 -68.912 1.00 66.94 111 ILE A O 1
ATOM 848 N N . LYS A 1 112 ? 46.144 13.371 -69.743 1.00 71.94 112 LYS A N 1
ATOM 849 C CA . LYS A 1 112 ? 45.392 13.592 -68.492 1.00 71.94 112 LYS A CA 1
ATOM 850 C C . LYS A 1 112 ? 44.739 12.336 -67.931 1.00 71.94 112 LYS A C 1
ATOM 852 O O . LYS A 1 112 ? 44.209 12.354 -66.826 1.00 71.94 112 LYS A O 1
ATOM 857 N N . VAL A 1 113 ? 44.775 11.221 -68.657 1.00 76.75 113 VAL A N 1
ATOM 858 C CA . VAL A 1 113 ? 44.170 9.970 -68.185 1.00 76.75 113 VAL A CA 1
ATOM 859 C C . VAL A 1 113 ? 44.883 9.426 -66.939 1.00 76.75 113 VAL A C 1
ATOM 861 O O . VAL A 1 113 ? 44.262 8.738 -66.130 1.00 76.75 113 VAL A O 1
ATOM 864 N N . GLY A 1 114 ? 46.161 9.777 -66.747 1.00 67.19 114 GLY A N 1
ATOM 865 C CA . GLY A 1 114 ? 46.907 9.493 -65.520 1.00 67.19 114 GLY A CA 1
ATOM 866 C C . GLY A 1 114 ? 46.310 10.172 -64.287 1.00 67.19 114 GLY A C 1
ATOM 867 O O . GLY A 1 114 ? 46.235 9.544 -63.230 1.00 67.19 114 GLY A O 1
ATOM 868 N N . ASP A 1 115 ? 45.774 11.387 -64.431 1.00 70.38 115 ASP A N 1
ATOM 869 C CA . ASP A 1 115 ? 45.124 12.108 -63.331 1.00 70.38 115 ASP A CA 1
ATOM 870 C C . ASP A 1 115 ? 43.923 11.322 -62.797 1.00 70.38 115 ASP A C 1
ATOM 872 O O . ASP A 1 115 ? 43.720 11.237 -61.594 1.00 70.38 115 ASP A O 1
ATOM 876 N N . VAL A 1 116 ? 43.163 10.649 -63.668 1.00 72.19 116 VAL A N 1
ATOM 877 C CA . VAL A 1 116 ? 41.948 9.902 -63.289 1.00 72.19 116 VAL A CA 1
ATOM 878 C C . VAL A 1 116 ? 42.224 8.815 -62.245 1.00 72.19 116 VAL A C 1
ATOM 880 O O . VAL A 1 116 ? 41.371 8.521 -61.402 1.00 72.19 116 VAL A O 1
ATOM 883 N N . ILE A 1 117 ? 43.408 8.210 -62.305 1.00 63.81 117 ILE A N 1
ATOM 884 C CA . ILE A 1 117 ? 43.811 7.096 -61.443 1.00 63.81 117 ILE A CA 1
ATOM 885 C C . ILE A 1 117 ? 44.828 7.491 -60.375 1.00 63.81 117 ILE A C 1
ATOM 887 O O . ILE A 1 117 ? 45.176 6.646 -59.550 1.00 63.81 117 ILE A O 1
ATOM 891 N N . THR A 1 118 ? 45.280 8.745 -60.382 1.00 61.62 118 THR A N 1
ATOM 892 C CA . THR A 1 118 ? 46.197 9.263 -59.373 1.00 61.62 118 THR A CA 1
ATOM 893 C C . THR A 1 118 ? 45.421 9.506 -58.070 1.00 61.62 118 THR A C 1
ATOM 895 O O . THR A 1 118 ? 44.299 10.031 -58.105 1.00 61.62 118 THR A O 1
ATOM 898 N N . PRO A 1 119 ? 45.954 9.078 -56.915 1.00 53.28 119 PRO A N 1
ATOM 899 C CA . PRO A 1 119 ? 45.350 9.340 -55.618 1.00 53.28 119 PRO A CA 1
ATOM 900 C C . PRO A 1 119 ? 45.174 10.838 -55.350 1.00 53.28 119 PRO A C 1
ATOM 902 O O . PRO A 1 119 ? 46.018 11.668 -55.672 1.00 53.28 119 PRO A O 1
ATOM 905 N N . THR A 1 120 ? 44.053 11.178 -54.725 1.00 51.88 120 THR A N 1
ATOM 906 C CA . THR A 1 120 ? 43.821 12.482 -54.094 1.00 51.88 120 THR A CA 1
ATOM 907 C C . THR A 1 120 ? 44.128 12.356 -52.597 1.00 51.88 120 THR A C 1
ATOM 909 O O . THR A 1 120 ? 44.071 11.239 -52.079 1.00 51.88 120 THR A O 1
ATOM 912 N N . PRO A 1 121 ? 44.359 13.457 -51.852 1.00 41.88 121 PRO A N 1
ATOM 913 C CA . PRO A 1 121 ? 44.748 13.410 -50.432 1.00 41.88 121 PRO A CA 1
ATOM 914 C C . PRO A 1 121 ? 43.813 12.614 -49.507 1.00 41.88 121 PRO A C 1
ATOM 916 O O . PRO A 1 121 ? 44.149 12.343 -48.359 1.00 41.88 121 PRO A O 1
ATOM 919 N N . THR A 1 122 ? 42.608 12.280 -49.973 1.00 38.44 122 THR A N 1
ATOM 920 C CA . THR A 1 122 ? 41.589 11.563 -49.205 1.00 38.44 122 THR A CA 1
ATOM 921 C C . THR A 1 122 ? 41.134 10.250 -49.848 1.00 38.44 122 THR A C 1
ATOM 923 O O . THR A 1 122 ? 40.409 9.497 -49.194 1.00 38.44 122 THR A O 1
ATOM 926 N N . LYS A 1 123 ? 41.508 9.949 -51.107 1.00 47.78 123 LYS A N 1
ATOM 927 C CA . LYS A 1 123 ? 41.014 8.778 -51.863 1.00 47.78 123 LYS A CA 1
ATOM 928 C C . LYS A 1 123 ? 42.015 8.289 -52.912 1.00 47.78 123 LYS A C 1
ATOM 930 O O . LYS A 1 123 ? 42.552 9.084 -53.668 1.00 47.78 123 LYS A O 1
ATOM 935 N N . LEU A 1 124 ? 42.128 6.965 -53.064 1.00 44.31 124 LEU A N 1
ATOM 936 C CA . LEU A 1 124 ? 43.001 6.262 -54.029 1.00 44.31 124 LEU A CA 1
ATOM 937 C C . LEU A 1 124 ? 42.765 6.589 -55.526 1.00 44.31 124 LEU A C 1
ATOM 939 O O . LEU A 1 124 ? 43.526 6.130 -56.367 1.00 44.31 124 LEU A O 1
ATOM 943 N N . THR A 1 125 ? 41.691 7.292 -55.884 1.00 52.62 125 THR A N 1
ATOM 944 C CA . THR A 1 125 ? 41.371 7.787 -57.240 1.00 52.62 125 THR A CA 1
ATOM 945 C C . THR A 1 125 ? 40.516 9.037 -57.109 1.00 52.62 125 THR A C 1
ATOM 947 O O . THR A 1 125 ? 39.794 9.182 -56.116 1.00 52.62 125 THR A O 1
ATOM 950 N N . HIS A 1 126 ? 40.475 9.858 -58.156 1.00 58.00 126 HIS A N 1
ATOM 951 C CA . HIS A 1 126 ? 39.397 10.828 -58.313 1.00 58.00 126 HIS A CA 1
ATOM 952 C C . HIS A 1 126 ? 38.036 10.119 -58.312 1.00 58.00 126 HIS A C 1
ATOM 954 O O . HIS A 1 126 ? 37.864 9.065 -58.927 1.00 58.00 126 HIS A O 1
ATOM 960 N N . GLU A 1 127 ? 37.051 10.696 -57.619 1.00 60.09 127 GLU A N 1
ATOM 961 C CA . GLU A 1 127 ? 35.697 10.130 -57.576 1.00 60.09 127 GLU A CA 1
ATOM 962 C C . GLU A 1 127 ? 35.064 10.076 -58.972 1.00 60.09 127 GLU A C 1
ATOM 964 O O . GLU A 1 127 ? 34.292 9.165 -59.261 1.00 60.09 127 GLU A O 1
ATOM 969 N N . THR A 1 128 ? 35.390 11.049 -59.833 1.00 70.31 128 THR A N 1
ATOM 970 C CA . THR A 1 128 ? 34.789 11.252 -61.160 1.00 70.31 128 THR A CA 1
ATOM 971 C C . THR A 1 128 ? 35.765 12.010 -62.066 1.00 70.31 128 THR A C 1
ATOM 973 O O . THR A 1 128 ? 36.489 12.865 -61.557 1.00 70.31 128 THR A O 1
ATOM 976 N N . CYS A 1 129 ? 35.778 11.755 -63.382 1.00 76.81 129 CYS A N 1
ATOM 977 C CA . CYS A 1 129 ? 36.735 12.391 -64.310 1.00 76.81 129 CYS A CA 1
ATOM 978 C C . CYS A 1 129 ? 36.153 13.500 -65.207 1.00 76.81 129 CYS A C 1
ATOM 980 O O . CYS A 1 129 ? 36.878 14.402 -65.588 1.00 76.81 129 CYS A O 1
ATOM 982 N N . MET A 1 130 ? 34.864 13.460 -65.553 1.00 85.44 130 MET A N 1
ATOM 983 C CA . MET A 1 130 ? 34.181 14.494 -66.352 1.00 85.44 130 MET A CA 1
ATOM 984 C C . MET A 1 130 ? 32.696 14.523 -65.996 1.00 85.44 130 MET A C 1
ATOM 986 O O . MET A 1 130 ? 32.226 13.622 -65.316 1.00 85.44 130 MET A O 1
ATOM 990 N N . THR A 1 131 ? 31.933 15.525 -66.434 1.00 89.06 131 THR A N 1
ATOM 991 C CA . THR A 1 131 ? 30.524 15.684 -66.030 1.00 89.06 131 THR A CA 1
ATOM 992 C C . THR A 1 131 ? 29.574 14.686 -66.713 1.00 89.06 131 THR A C 1
ATOM 994 O O . THR A 1 131 ? 29.831 14.200 -67.815 1.00 89.06 131 THR A O 1
ATOM 997 N N . VAL A 1 132 ? 28.421 14.403 -66.087 1.00 88.19 132 VAL A N 1
ATOM 998 C CA . VAL A 1 132 ? 27.374 13.524 -66.659 1.00 88.19 132 VAL A CA 1
ATOM 999 C C . VAL A 1 132 ? 26.905 13.976 -68.058 1.00 88.19 132 VAL A C 1
ATOM 1001 O O . VAL A 1 132 ? 26.771 13.110 -68.923 1.00 88.19 132 VAL A O 1
ATOM 1004 N N . PRO A 1 133 ? 26.685 15.279 -68.348 1.00 91.88 133 PRO A N 1
ATOM 1005 C CA . PRO A 1 133 ? 26.367 15.731 -69.70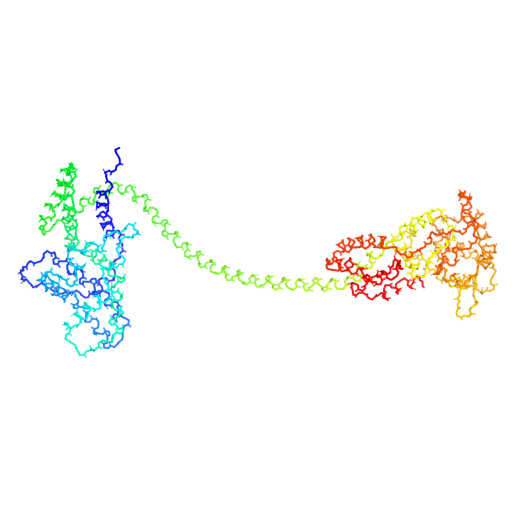5 1.00 91.88 133 PRO A CA 1
ATOM 1006 C C . PRO A 1 133 ? 27.447 15.383 -70.733 1.00 91.88 133 PRO A C 1
ATOM 1008 O O . PRO A 1 133 ? 27.115 15.001 -71.851 1.00 91.88 133 PRO A O 1
ATOM 1011 N N . LYS A 1 134 ? 28.729 15.446 -70.349 1.00 90.50 134 LYS A N 1
ATOM 1012 C CA . LYS A 1 134 ? 29.833 15.136 -71.261 1.00 90.50 134 LYS A CA 1
ATOM 1013 C C . LYS A 1 134 ? 29.962 13.637 -71.531 1.00 90.50 134 LYS A C 1
ATOM 1015 O O . LYS A 1 134 ? 30.175 13.232 -72.671 1.00 90.50 134 LYS A O 1
ATOM 1020 N N . TRP A 1 135 ? 29.695 12.810 -70.519 1.00 94.44 135 TRP A N 1
ATOM 1021 C CA . TRP A 1 135 ? 29.544 11.364 -70.695 1.00 94.44 135 TRP A CA 1
ATOM 1022 C C . TRP A 1 135 ? 28.349 10.982 -71.573 1.00 94.44 135 TRP A C 1
ATOM 1024 O O . TRP A 1 135 ? 28.446 10.033 -72.351 1.00 94.44 135 TRP A O 1
ATOM 1034 N N . ARG A 1 136 ? 27.231 11.714 -71.470 1.00 93.69 136 ARG A N 1
ATOM 1035 C CA . ARG A 1 136 ? 26.068 11.527 -72.348 1.00 93.69 136 ARG A CA 1
ATOM 1036 C C . ARG A 1 136 ? 26.448 11.783 -73.807 1.00 93.69 136 ARG A C 1
ATOM 1038 O O . ARG A 1 136 ? 26.205 10.921 -74.643 1.00 93.69 136 ARG A O 1
ATOM 1045 N N . GLU A 1 137 ? 27.074 12.925 -74.080 1.00 93.12 137 GLU A N 1
ATOM 1046 C CA . GLU A 1 137 ? 27.511 13.322 -75.424 1.00 93.12 137 GLU A CA 1
ATOM 1047 C C . GLU A 1 137 ? 28.458 12.281 -76.044 1.00 93.12 137 GLU A C 1
ATOM 1049 O O . GLU A 1 137 ? 28.258 11.843 -77.178 1.00 93.12 137 GLU A O 1
ATOM 1054 N N . LEU A 1 138 ? 29.445 11.813 -75.271 1.00 93.81 138 LEU A N 1
ATOM 1055 C CA . LEU A 1 138 ? 30.372 10.780 -75.728 1.00 93.81 138 LEU A CA 1
ATOM 1056 C C . LEU A 1 138 ? 29.652 9.457 -76.029 1.00 93.81 138 LEU A C 1
ATOM 1058 O O . LEU A 1 138 ? 29.925 8.828 -77.051 1.00 93.81 138 LEU A O 1
ATOM 1062 N N . PHE A 1 139 ? 28.726 9.023 -75.169 1.00 94.81 139 PHE A N 1
ATOM 1063 C CA . PHE A 1 139 ? 27.964 7.799 -75.414 1.00 94.81 139 PHE A CA 1
ATOM 1064 C C . PHE A 1 139 ? 27.074 7.910 -76.659 1.00 94.81 139 PHE A C 1
ATOM 1066 O O . PHE A 1 139 ? 27.021 6.976 -77.456 1.00 94.81 139 PHE A O 1
ATOM 1073 N N . GLU A 1 140 ? 26.410 9.048 -76.864 1.00 92.50 140 GLU A N 1
ATOM 1074 C CA . GLU A 1 140 ? 25.603 9.304 -78.061 1.00 92.50 140 GLU A CA 1
ATOM 1075 C C . GLU A 1 140 ? 26.458 9.251 -79.335 1.00 92.50 140 GLU A C 1
ATOM 1077 O O . GLU A 1 140 ? 26.048 8.625 -80.317 1.00 92.50 140 GLU A O 1
ATOM 1082 N N . ARG A 1 141 ? 27.680 9.800 -79.295 1.00 92.12 141 ARG A N 1
ATOM 1083 C CA . ARG A 1 141 ? 28.654 9.704 -80.393 1.00 92.12 141 ARG A CA 1
ATOM 1084 C C . ARG A 1 141 ? 29.152 8.275 -80.624 1.00 92.12 141 ARG A C 1
ATOM 1086 O O . ARG A 1 141 ? 29.266 7.838 -81.761 1.00 92.12 141 ARG A O 1
ATOM 1093 N N . LEU A 1 142 ? 29.409 7.506 -79.567 1.00 91.50 142 LEU A N 1
ATOM 1094 C CA . LEU A 1 142 ? 29.772 6.087 -79.689 1.00 91.50 142 LEU A CA 1
ATOM 1095 C C . LEU A 1 142 ? 28.625 5.247 -80.270 1.00 91.50 142 LEU A C 1
ATOM 1097 O O . LEU A 1 142 ? 28.869 4.293 -81.013 1.00 91.50 142 LEU A O 1
ATOM 1101 N N . ASN A 1 143 ? 27.385 5.596 -79.924 1.00 89.88 143 ASN A N 1
ATOM 1102 C CA . ASN A 1 143 ? 26.179 4.924 -80.385 1.00 89.88 143 ASN A CA 1
ATOM 1103 C C . ASN A 1 143 ? 25.857 5.242 -81.854 1.00 89.88 143 ASN A C 1
ATOM 1105 O O . ASN A 1 143 ? 25.422 4.345 -82.575 1.00 89.88 143 ASN A O 1
ATOM 1109 N N . SER A 1 144 ? 26.094 6.474 -82.318 1.00 87.88 144 SER A N 1
ATOM 1110 C CA . SER A 1 144 ? 25.834 6.875 -83.711 1.00 87.88 144 SER A CA 1
ATOM 1111 C C . SER A 1 144 ? 26.741 6.169 -84.728 1.00 87.88 144 SER A C 1
ATOM 1113 O O . SER A 1 144 ? 26.342 5.963 -85.873 1.00 87.88 144 SER A O 1
ATOM 1115 N N . GLU A 1 145 ? 27.919 5.706 -84.301 1.00 85.56 145 GLU A N 1
ATOM 1116 C CA . GLU A 1 145 ? 28.815 4.862 -85.105 1.00 85.56 145 GLU A CA 1
ATOM 1117 C C . GLU A 1 145 ? 28.248 3.444 -85.350 1.00 85.56 145 GLU A C 1
ATOM 1119 O O . GLU A 1 145 ? 28.727 2.708 -86.218 1.00 85.56 145 GLU A O 1
ATOM 1124 N N . ILE A 1 146 ? 27.204 3.029 -84.620 1.00 86.12 146 ILE A N 1
ATOM 1125 C CA . ILE A 1 146 ? 26.544 1.737 -84.824 1.00 86.12 146 ILE A CA 1
ATOM 1126 C C . ILE A 1 146 ? 25.429 1.873 -85.860 1.00 86.12 146 ILE A C 1
ATOM 1128 O O . ILE A 1 146 ? 24.373 2.443 -85.601 1.00 86.12 146 ILE A O 1
ATOM 1132 N N . LYS A 1 147 ? 25.601 1.227 -87.020 1.00 77.00 147 LYS A N 1
ATOM 1133 C CA . LYS A 1 147 ? 24.516 1.054 -88.002 1.00 77.00 147 LYS A CA 1
ATOM 1134 C C . LYS A 1 147 ? 23.409 0.175 -87.399 1.00 77.00 147 LYS A C 1
ATOM 1136 O O . LYS A 1 147 ? 23.537 -1.055 -87.354 1.00 77.00 147 LYS A O 1
ATOM 1141 N N . SER A 1 148 ? 22.350 0.811 -86.901 1.00 76.81 148 SER A N 1
ATOM 1142 C CA . SER A 1 148 ? 21.177 0.180 -86.288 1.00 76.81 148 SER A CA 1
ATOM 1143 C C . SER A 1 148 ? 19.942 1.070 -86.441 1.00 76.81 148 SER A C 1
ATOM 1145 O O . SER A 1 148 ? 20.059 2.289 -86.482 1.00 76.81 148 SER A O 1
ATOM 1147 N N . LYS A 1 149 ? 18.757 0.453 -86.518 1.00 73.44 149 LYS A N 1
ATOM 1148 C CA . LYS A 1 149 ? 17.456 1.151 -86.535 1.00 73.44 149 LYS A CA 1
ATOM 1149 C C . LYS A 1 149 ? 16.844 1.297 -85.131 1.00 73.44 149 LYS A C 1
ATOM 1151 O O . LYS A 1 149 ? 15.740 1.816 -85.004 1.00 73.44 149 LYS A O 1
ATOM 1156 N N . VAL A 1 150 ? 17.529 0.804 -84.094 1.00 82.62 150 VAL A N 1
ATOM 1157 C CA . VAL A 1 150 ? 17.046 0.822 -82.706 1.00 82.62 150 VAL A CA 1
ATOM 1158 C C . VAL A 1 150 ? 17.274 2.204 -82.097 1.00 82.62 150 VAL A C 1
ATOM 1160 O O . VAL A 1 150 ? 18.414 2.636 -81.931 1.00 82.62 150 VAL A O 1
ATOM 1163 N N . ASN A 1 151 ? 16.184 2.879 -81.730 1.00 82.62 151 ASN A N 1
ATOM 1164 C CA . ASN A 1 151 ? 16.233 4.149 -81.009 1.00 82.62 151 ASN A CA 1
ATOM 1165 C C . ASN A 1 151 ? 16.323 3.888 -79.504 1.00 82.62 151 ASN A C 1
ATOM 1167 O O . ASN A 1 151 ? 15.410 3.314 -78.910 1.00 82.62 151 ASN A O 1
ATOM 1171 N N . LEU A 1 152 ? 17.421 4.322 -78.883 1.00 87.50 152 LEU A N 1
ATOM 1172 C CA . LEU A 1 152 ? 17.605 4.191 -77.441 1.00 87.50 152 LEU A CA 1
ATOM 1173 C C . LEU A 1 152 ? 16.750 5.224 -76.686 1.00 87.50 152 LEU A C 1
ATOM 1175 O O . LEU A 1 152 ? 16.834 6.415 -76.990 1.00 87.50 152 LEU A O 1
ATOM 1179 N N . PRO A 1 153 ? 15.967 4.811 -75.670 1.00 89.56 153 PRO A N 1
ATOM 1180 C CA . PRO A 1 153 ? 15.262 5.751 -74.807 1.00 89.56 153 PRO A CA 1
ATOM 1181 C C . PRO A 1 153 ? 16.238 6.676 -74.070 1.00 89.56 153 PRO A C 1
ATOM 1183 O O . PRO A 1 153 ? 17.282 6.233 -73.583 1.00 89.56 153 PRO A O 1
ATOM 1186 N N . SER A 1 154 ? 15.862 7.944 -73.888 1.00 85.69 154 SER A N 1
ATOM 1187 C CA . SER A 1 154 ? 16.676 8.930 -73.158 1.00 85.69 154 SER A CA 1
ATOM 1188 C C . SER A 1 154 ? 17.013 8.482 -71.729 1.00 85.69 154 SER A C 1
ATOM 1190 O O . SER A 1 154 ? 18.102 8.762 -71.232 1.00 85.69 154 SER A O 1
ATOM 1192 N N . GLY A 1 155 ? 16.123 7.722 -71.080 1.00 87.94 155 GLY A N 1
ATOM 1193 C CA . GLY A 1 155 ? 16.376 7.114 -69.770 1.00 87.94 155 GLY A CA 1
ATOM 1194 C C . GLY A 1 155 ? 17.565 6.146 -69.767 1.00 87.94 155 GLY A C 1
ATOM 1195 O O . GLY A 1 155 ? 18.391 6.198 -68.860 1.00 87.94 155 GLY A O 1
ATOM 1196 N N . VAL A 1 156 ? 17.708 5.326 -70.813 1.00 90.38 156 VAL A N 1
ATOM 1197 C CA . VAL A 1 156 ? 18.814 4.364 -70.955 1.00 90.38 156 VAL A CA 1
ATOM 1198 C C . VAL A 1 156 ? 20.135 5.099 -71.182 1.00 90.38 156 VAL A C 1
ATOM 1200 O O . VAL A 1 156 ? 21.124 4.826 -70.506 1.00 90.38 156 VAL A O 1
ATOM 1203 N N . ILE A 1 157 ? 20.128 6.097 -72.069 1.00 90.44 157 ILE A N 1
ATOM 1204 C CA . ILE A 1 157 ? 21.284 6.964 -72.337 1.00 90.44 157 ILE A CA 1
ATOM 1205 C C . ILE A 1 157 ? 21.766 7.647 -71.039 1.00 90.44 157 ILE A C 1
ATOM 1207 O O . ILE A 1 157 ? 22.963 7.699 -70.750 1.00 90.44 157 ILE A O 1
ATOM 1211 N N . ASN A 1 158 ? 20.832 8.114 -70.206 1.00 90.38 158 ASN A N 1
ATOM 1212 C CA . ASN A 1 158 ? 21.139 8.782 -68.937 1.00 90.38 158 ASN A CA 1
ATOM 1213 C C . ASN A 1 158 ? 21.747 7.856 -67.893 1.00 90.38 158 ASN A C 1
ATOM 1215 O O . ASN A 1 158 ? 22.644 8.271 -67.158 1.00 90.38 158 ASN A O 1
ATOM 1219 N N . ASN A 1 159 ? 21.262 6.620 -67.818 1.00 89.56 159 ASN A N 1
ATOM 1220 C CA . ASN A 1 159 ? 21.793 5.633 -66.889 1.00 89.56 159 ASN A CA 1
ATOM 1221 C C . ASN A 1 159 ? 23.232 5.267 -67.252 1.00 89.56 159 ASN A C 1
ATOM 1223 O O . ASN A 1 159 ? 24.092 5.248 -66.373 1.00 89.56 159 ASN A O 1
ATOM 1227 N N . ILE A 1 160 ? 23.522 5.093 -68.544 1.00 90.88 160 ILE A N 1
ATOM 1228 C CA . ILE A 1 160 ? 24.882 4.834 -69.028 1.00 90.88 160 ILE A CA 1
ATOM 1229 C C . ILE A 1 160 ? 25.811 6.000 -68.679 1.00 90.88 160 ILE A C 1
ATOM 1231 O O . ILE A 1 160 ? 26.878 5.775 -68.110 1.00 90.88 160 ILE A O 1
ATOM 1235 N N . ALA A 1 161 ? 25.391 7.243 -68.929 1.00 92.00 161 ALA A N 1
ATOM 1236 C CA . ALA A 1 161 ? 26.191 8.423 -68.602 1.00 92.00 161 ALA A CA 1
ATOM 1237 C C . ALA A 1 161 ? 26.501 8.532 -67.096 1.00 92.00 161 ALA A C 1
ATOM 1239 O O . ALA A 1 161 ? 27.639 8.795 -66.712 1.00 92.00 161 ALA A O 1
ATOM 1240 N N . LYS A 1 162 ? 25.515 8.273 -66.224 1.00 90.44 162 LYS A N 1
ATOM 1241 C CA . LYS A 1 162 ? 25.723 8.234 -64.764 1.00 90.44 162 LYS A CA 1
ATOM 1242 C C . LYS A 1 162 ? 26.654 7.096 -64.343 1.00 90.44 162 LYS A C 1
ATOM 1244 O O . LYS A 1 162 ? 27.481 7.268 -63.455 1.00 90.44 162 LYS A O 1
ATOM 1249 N N . LYS A 1 163 ? 26.537 5.933 -64.977 1.00 87.56 163 LYS A N 1
ATOM 1250 C CA . LYS A 1 163 ? 27.375 4.769 -64.675 1.00 87.56 163 LYS A CA 1
ATOM 1251 C C . LYS A 1 163 ? 28.831 5.009 -65.061 1.00 87.56 163 LYS A C 1
ATOM 1253 O O . LYS A 1 163 ? 29.724 4.687 -64.284 1.00 87.56 163 LYS A O 1
ATOM 1258 N N . LEU A 1 164 ? 29.061 5.620 -66.222 1.00 89.06 164 LEU A N 1
ATOM 1259 C CA . LEU A 1 164 ? 30.384 6.069 -66.649 1.00 89.06 164 LEU A CA 1
ATOM 1260 C C . LEU A 1 164 ? 30.940 7.118 -65.677 1.00 89.06 164 LEU A C 1
ATOM 1262 O O . LEU A 1 164 ? 32.063 6.970 -65.212 1.00 89.06 164 LEU A O 1
ATOM 1266 N N . TYR A 1 165 ? 30.127 8.092 -65.264 1.00 88.06 165 TYR A N 1
ATOM 1267 C CA . TYR A 1 165 ? 30.519 9.114 -64.291 1.00 88.06 165 TYR A CA 1
ATOM 1268 C C . TYR A 1 165 ? 31.073 8.544 -62.975 1.00 88.06 165 TYR A C 1
ATOM 1270 O O . TYR A 1 165 ? 32.168 8.923 -62.567 1.00 88.06 165 TYR A O 1
ATOM 1278 N N . TYR A 1 166 ? 30.349 7.617 -62.338 1.00 81.50 166 TYR A N 1
ATOM 1279 C CA . TYR A 1 166 ? 30.711 7.095 -61.012 1.00 81.50 166 TYR A CA 1
ATOM 1280 C C . TYR A 1 166 ? 31.710 5.934 -61.027 1.00 81.50 166 TYR A C 1
ATOM 1282 O O . TYR A 1 166 ? 32.340 5.655 -60.006 1.00 81.50 166 TYR A O 1
ATOM 1290 N N . HIS A 1 167 ? 31.819 5.195 -62.134 1.00 81.56 167 HIS A N 1
ATOM 1291 C CA . HIS A 1 167 ? 32.554 3.926 -62.142 1.00 81.56 167 HIS A CA 1
ATOM 1292 C C . HIS A 1 167 ? 33.694 3.859 -63.152 1.00 81.56 167 HIS A C 1
ATOM 1294 O O . HIS A 1 167 ? 34.468 2.902 -63.100 1.00 81.56 167 HIS A O 1
ATOM 1300 N N . PHE A 1 168 ? 33.845 4.853 -64.033 1.00 85.62 168 PHE A N 1
ATOM 1301 C CA . PHE A 1 168 ? 34.928 4.861 -65.013 1.00 85.62 168 PHE A CA 1
ATOM 1302 C C . PHE A 1 168 ? 36.332 4.804 -64.384 1.00 85.62 168 PHE A C 1
ATOM 1304 O O . PHE A 1 168 ? 37.088 3.931 -64.807 1.00 85.62 168 PHE A O 1
ATOM 1311 N N . PRO A 1 169 ? 36.689 5.596 -63.346 1.00 78.75 169 PRO A N 1
ATOM 1312 C CA . PRO A 1 169 ? 38.030 5.526 -62.748 1.00 78.75 169 PRO A CA 1
ATOM 1313 C C . PRO A 1 169 ? 38.390 4.120 -62.244 1.00 78.75 169 PRO A C 1
ATOM 1315 O O . PRO A 1 169 ? 39.487 3.614 -62.483 1.00 78.75 169 PRO A O 1
ATOM 1318 N N . LYS A 1 170 ? 37.423 3.434 -61.620 1.00 72.94 170 LYS A N 1
ATOM 1319 C CA . LYS A 1 170 ? 37.582 2.047 -61.163 1.00 72.94 170 LYS A CA 1
ATOM 1320 C C . LYS A 1 170 ? 37.697 1.067 -62.335 1.00 72.94 170 LYS A C 1
ATOM 1322 O O . LYS A 1 170 ? 38.565 0.200 -62.316 1.00 72.94 170 LYS A O 1
ATOM 1327 N N . ALA A 1 171 ? 36.840 1.193 -63.348 1.00 73.88 171 ALA A N 1
ATOM 1328 C CA . ALA A 1 171 ? 36.873 0.328 -64.527 1.00 73.88 171 ALA A CA 1
ATOM 1329 C C . ALA A 1 171 ? 38.183 0.476 -65.318 1.00 73.88 171 ALA A C 1
ATOM 1331 O O . ALA A 1 171 ? 38.718 -0.517 -65.806 1.00 73.88 171 ALA A O 1
ATOM 1332 N N . LEU A 1 172 ? 38.722 1.695 -65.401 1.00 80.31 172 LEU A N 1
ATOM 1333 C CA . LEU A 1 172 ? 40.009 1.983 -66.025 1.00 80.31 172 LEU A CA 1
ATOM 1334 C C . LEU A 1 172 ? 41.161 1.310 -65.272 1.00 80.31 172 LEU A C 1
ATOM 1336 O O . LEU A 1 172 ? 42.004 0.678 -65.904 1.00 80.31 172 LEU A O 1
ATOM 1340 N N . ARG A 1 173 ? 41.165 1.365 -63.933 1.00 67.56 173 ARG A N 1
ATOM 1341 C CA . ARG A 1 173 ? 42.162 0.661 -63.112 1.00 67.56 173 ARG A CA 1
ATOM 1342 C C . ARG A 1 173 ? 42.137 -0.849 -63.347 1.00 67.56 173 ARG A C 1
ATOM 1344 O O . ARG A 1 173 ? 43.185 -1.446 -63.568 1.00 67.56 173 ARG A O 1
ATOM 1351 N N . GLU A 1 174 ? 40.955 -1.466 -63.339 1.00 63.69 174 GLU A N 1
ATOM 1352 C CA . GLU A 1 174 ? 40.829 -2.908 -63.604 1.00 63.69 174 GLU A CA 1
ATOM 1353 C C . GLU A 1 174 ? 41.253 -3.271 -65.038 1.00 63.69 174 GLU A C 1
ATOM 1355 O O . GLU A 1 174 ? 41.854 -4.320 -65.259 1.00 63.69 174 GLU A O 1
ATOM 1360 N N . ALA A 1 175 ? 41.003 -2.394 -66.016 1.00 69.69 175 ALA A N 1
ATOM 1361 C CA . ALA A 1 175 ? 41.452 -2.596 -67.391 1.00 69.69 175 ALA A CA 1
ATOM 1362 C C . ALA A 1 175 ? 42.985 -2.505 -67.529 1.00 69.69 175 ALA A C 1
ATOM 1364 O O . ALA A 1 175 ? 43.584 -3.338 -68.206 1.00 69.69 175 ALA A O 1
ATOM 1365 N N . LEU A 1 176 ? 43.625 -1.547 -66.849 1.00 69.00 176 LEU A N 1
ATOM 1366 C CA . LEU A 1 176 ? 45.088 -1.402 -66.794 1.00 69.00 176 LEU A CA 1
ATOM 1367 C C . LEU A 1 176 ? 45.762 -2.556 -66.050 1.00 69.00 176 LEU A C 1
ATOM 1369 O O . LEU A 1 176 ? 46.832 -3.013 -66.437 1.00 69.00 176 LEU A O 1
ATOM 1373 N N . LYS A 1 177 ? 45.115 -3.063 -65.004 1.00 62.69 177 LYS A N 1
ATOM 1374 C CA . LYS A 1 177 ? 45.541 -4.259 -64.281 1.00 62.69 177 LYS A CA 1
ATOM 1375 C C . LYS A 1 177 ? 45.487 -5.507 -65.159 1.00 62.69 177 LYS A C 1
ATOM 1377 O O . LYS A 1 177 ? 46.445 -6.273 -65.190 1.00 62.69 177 LYS A O 1
ATOM 1382 N N . ALA A 1 178 ? 44.399 -5.699 -65.904 1.00 58.38 178 ALA A N 1
ATOM 1383 C CA . ALA A 1 178 ? 44.307 -6.798 -66.858 1.00 58.38 178 ALA A CA 1
ATOM 1384 C C . ALA A 1 178 ? 45.390 -6.688 -67.949 1.00 58.38 178 ALA A C 1
ATOM 1386 O O . ALA A 1 178 ? 46.041 -7.685 -68.260 1.00 58.38 178 ALA A O 1
ATOM 1387 N N . ASP A 1 179 ? 45.647 -5.482 -68.468 1.00 65.44 179 ASP A N 1
ATOM 1388 C CA . ASP A 1 179 ? 46.750 -5.228 -69.403 1.00 65.44 179 ASP A CA 1
ATOM 1389 C C . ASP A 1 179 ? 48.115 -5.584 -68.793 1.00 65.44 179 ASP A C 1
ATOM 1391 O O . ASP A 1 179 ? 48.870 -6.336 -69.409 1.00 65.44 179 ASP A O 1
ATOM 1395 N N . PHE A 1 180 ? 48.387 -5.152 -67.556 1.00 58.28 180 PHE A N 1
ATOM 1396 C CA . PHE A 1 180 ? 49.615 -5.467 -66.819 1.00 58.28 180 PHE A CA 1
ATOM 1397 C C . PHE A 1 180 ? 49.865 -6.975 -66.691 1.00 58.28 180 PHE A C 1
ATOM 1399 O O . PHE A 1 180 ? 51.000 -7.431 -66.835 1.00 58.28 180 PHE A O 1
ATOM 1406 N N . THR A 1 181 ? 48.812 -7.766 -66.457 1.00 52.47 181 THR A N 1
ATOM 1407 C CA . THR A 1 181 ? 48.929 -9.232 -66.370 1.00 52.47 181 THR A CA 1
ATOM 1408 C C . THR A 1 181 ? 49.157 -9.927 -67.715 1.00 52.47 181 THR A C 1
ATOM 1410 O O . THR A 1 181 ? 49.601 -11.075 -67.725 1.00 52.47 181 THR A O 1
ATOM 1413 N N . GLN A 1 182 ? 48.876 -9.259 -68.839 1.00 58.03 182 GLN A N 1
ATOM 1414 C CA . GLN A 1 182 ? 48.969 -9.829 -70.184 1.00 58.03 182 GLN A CA 1
ATOM 1415 C C . GLN A 1 182 ? 50.224 -9.349 -70.928 1.00 58.03 182 GLN A C 1
ATOM 1417 O O . GLN A 1 182 ? 51.239 -10.045 -70.939 1.00 58.03 182 GLN A O 1
ATOM 1422 N N . GLN A 1 183 ? 50.147 -8.182 -71.573 1.00 56.62 183 GLN A N 1
ATOM 1423 C CA . GLN A 1 183 ? 51.209 -7.619 -72.421 1.00 56.62 183 GLN A CA 1
ATOM 1424 C C . GLN A 1 183 ? 51.878 -6.399 -71.765 1.00 56.62 183 GLN A C 1
ATOM 1426 O O . GLN A 1 183 ? 53.066 -6.164 -71.977 1.00 56.62 183 GLN A O 1
ATOM 1431 N N . GLY A 1 184 ? 51.151 -5.680 -70.903 1.00 56.84 184 GLY A N 1
ATOM 1432 C CA . GLY A 1 184 ? 51.642 -4.575 -70.078 1.00 56.84 184 GLY A CA 1
ATOM 1433 C C . GLY A 1 184 ? 51.942 -3.281 -70.832 1.00 56.84 184 GLY A C 1
ATOM 1434 O O . GLY A 1 184 ? 52.557 -2.384 -70.258 1.00 56.84 184 GLY A O 1
ATOM 1435 N N . GLU A 1 185 ? 51.548 -3.174 -72.100 1.00 64.38 185 GLU A N 1
ATOM 1436 C CA . GLU A 1 185 ? 51.885 -2.059 -72.993 1.00 64.38 185 GLU A CA 1
ATOM 1437 C C . GLU A 1 185 ? 51.107 -0.778 -72.648 1.00 64.38 185 GLU A C 1
ATOM 1439 O O . GLU A 1 185 ? 51.663 0.327 -72.671 1.00 64.38 185 GLU A O 1
ATOM 1444 N N . ALA A 1 186 ? 49.835 -0.901 -72.255 1.00 67.62 186 ALA A N 1
ATOM 1445 C CA . ALA A 1 186 ? 49.035 0.236 -71.806 1.00 67.62 186 ALA A CA 1
ATOM 1446 C C . ALA A 1 186 ? 49.509 0.736 -70.437 1.00 67.62 186 ALA A C 1
ATOM 1448 O O . ALA A 1 186 ? 49.661 1.943 -70.238 1.00 67.62 186 ALA A O 1
ATOM 1449 N N . PHE A 1 187 ? 49.798 -0.187 -69.513 1.00 62.94 187 PHE A N 1
ATOM 1450 C CA . PHE A 1 187 ? 50.347 0.149 -68.199 1.00 62.94 187 PHE A CA 1
ATOM 1451 C C . PHE A 1 187 ? 51.736 0.794 -68.312 1.00 62.94 187 PHE A C 1
ATOM 1453 O O . PHE A 1 187 ? 52.000 1.810 -67.672 1.00 62.94 187 PHE A O 1
ATOM 1460 N N . ALA A 1 188 ? 52.613 0.264 -69.167 1.00 59.44 188 ALA A N 1
ATOM 1461 C CA . ALA A 1 188 ? 53.947 0.819 -69.376 1.00 59.44 188 ALA A CA 1
ATOM 1462 C C . ALA A 1 188 ? 53.907 2.249 -69.932 1.00 59.44 188 ALA A C 1
ATOM 1464 O O . ALA A 1 188 ? 54.636 3.108 -69.436 1.00 59.44 188 ALA A O 1
ATOM 1465 N N . GLY A 1 189 ? 53.054 2.540 -70.921 1.00 61.66 189 GLY A N 1
ATOM 1466 C CA . GLY A 1 189 ? 52.988 3.910 -71.436 1.00 61.66 189 GLY A CA 1
ATOM 1467 C C . GLY A 1 189 ? 52.255 4.887 -70.517 1.00 61.66 189 GLY A C 1
ATOM 1468 O O . GLY A 1 189 ? 52.632 6.051 -70.470 1.00 61.66 189 GLY A O 1
ATOM 1469 N N . LEU A 1 190 ? 51.318 4.426 -69.684 1.00 68.69 190 LEU A N 1
ATOM 1470 C CA . LEU A 1 190 ? 50.819 5.235 -68.568 1.00 68.69 190 LEU A CA 1
ATOM 1471 C C . LEU A 1 190 ? 51.957 5.623 -67.604 1.00 68.69 190 LEU A C 1
ATOM 1473 O O . LEU A 1 190 ? 52.074 6.787 -67.225 1.00 68.69 190 LEU A O 1
ATOM 1477 N N . MET A 1 191 ? 52.824 4.673 -67.238 1.00 61.22 191 MET A N 1
ATOM 1478 C CA . MET A 1 191 ? 53.978 4.948 -66.373 1.00 61.22 191 MET A CA 1
ATOM 1479 C C . MET A 1 191 ? 54.961 5.929 -67.018 1.00 61.22 191 MET A C 1
ATOM 1481 O O . MET A 1 191 ? 55.488 6.803 -66.334 1.00 61.22 191 MET A O 1
ATOM 1485 N N . LEU A 1 192 ? 55.188 5.815 -68.329 1.00 58.34 192 LEU A N 1
ATOM 1486 C CA . LEU A 1 192 ? 55.989 6.773 -69.094 1.00 58.34 192 LEU A CA 1
ATOM 1487 C C . LEU A 1 192 ? 55.371 8.177 -69.100 1.00 58.34 192 LEU A C 1
ATOM 1489 O O . LEU A 1 192 ? 56.107 9.151 -68.933 1.00 58.34 192 LEU A O 1
ATOM 1493 N N . SER A 1 193 ? 54.048 8.283 -69.253 1.00 63.00 193 SER A N 1
ATOM 1494 C CA . SER A 1 193 ? 53.320 9.559 -69.217 1.00 63.00 193 SER A CA 1
ATOM 1495 C C . SER A 1 193 ? 53.486 10.237 -67.850 1.00 63.00 193 SER A C 1
ATOM 1497 O O . SER A 1 193 ? 53.979 11.364 -67.773 1.00 63.00 193 SER A O 1
ATOM 1499 N N . LEU A 1 194 ? 53.250 9.499 -66.757 1.00 63.81 194 LEU A N 1
ATOM 1500 C CA . LEU A 1 194 ? 53.426 10.003 -65.386 1.00 63.81 194 LEU A CA 1
ATOM 1501 C C . LEU A 1 194 ? 54.880 10.400 -65.077 1.00 63.81 194 LEU A C 1
ATOM 1503 O O . LEU A 1 194 ? 55.133 11.420 -64.433 1.00 63.81 194 LEU A O 1
ATOM 1507 N N . LEU A 1 195 ? 55.858 9.620 -65.551 1.00 55.88 195 LEU A N 1
ATOM 1508 C CA . LEU A 1 195 ? 57.284 9.938 -65.401 1.00 55.88 195 LEU A CA 1
ATOM 1509 C C . LEU A 1 195 ? 57.675 11.205 -66.164 1.00 55.88 195 LEU A C 1
ATOM 1511 O O . LEU A 1 195 ? 58.451 12.015 -65.653 1.00 55.88 195 LEU A O 1
ATOM 1515 N N . THR A 1 196 ? 57.149 11.373 -67.377 1.00 57.78 196 THR A N 1
ATOM 1516 C CA . THR A 1 196 ? 57.403 12.548 -68.218 1.00 57.78 196 THR A CA 1
ATOM 1517 C C . THR A 1 196 ? 56.813 13.795 -67.572 1.00 57.78 196 THR A C 1
ATOM 1519 O O . THR A 1 196 ? 57.512 14.797 -67.428 1.00 57.78 196 THR A O 1
ATOM 1522 N N . GLU A 1 197 ? 55.585 13.710 -67.065 1.00 61.88 197 GLU A N 1
ATOM 1523 C CA . GLU A 1 197 ? 54.954 14.809 -66.343 1.00 61.88 197 GLU A CA 1
ATOM 1524 C C . GLU A 1 197 ? 55.715 15.170 -65.058 1.00 61.88 197 GLU A C 1
ATOM 1526 O O . GLU A 1 197 ? 55.993 16.341 -64.788 1.00 61.88 197 GLU A O 1
ATOM 1531 N N . THR A 1 198 ? 56.117 14.164 -64.279 1.00 57.16 198 THR A N 1
ATOM 1532 C CA . THR A 1 198 ? 56.899 14.363 -63.051 1.00 57.16 198 THR A CA 1
ATOM 1533 C C . THR A 1 198 ? 58.243 15.023 -63.359 1.00 57.16 198 THR A C 1
ATOM 1535 O O . THR A 1 198 ? 58.651 15.963 -62.674 1.00 57.16 198 THR A O 1
ATOM 1538 N N . LYS A 1 199 ? 58.915 14.598 -64.434 1.00 55.00 199 LYS A N 1
ATOM 1539 C CA . LYS A 1 199 ? 60.151 15.217 -64.925 1.00 55.00 199 LYS A CA 1
ATOM 1540 C C . LYS A 1 199 ? 59.926 16.674 -65.328 1.00 55.00 199 LYS A C 1
ATOM 1542 O O . LYS A 1 199 ? 60.710 17.526 -64.916 1.00 55.00 199 LYS A O 1
ATOM 1547 N N . ASP A 1 200 ? 58.861 16.984 -66.060 1.00 59.47 200 ASP A N 1
ATOM 1548 C CA . ASP A 1 200 ? 58.541 18.355 -66.470 1.00 59.47 200 ASP A CA 1
ATOM 1549 C C . ASP A 1 200 ? 58.233 19.264 -65.273 1.00 59.47 200 ASP A C 1
ATOM 1551 O O . ASP A 1 200 ? 58.719 20.400 -65.212 1.00 59.47 200 ASP A O 1
ATOM 1555 N N . ARG A 1 201 ? 57.493 18.758 -64.277 1.00 60.66 201 ARG A N 1
ATOM 1556 C CA . ARG A 1 201 ? 57.241 19.455 -63.004 1.00 60.66 201 ARG A CA 1
ATOM 1557 C C . ARG A 1 201 ? 58.550 19.732 -62.259 1.00 60.66 201 ARG A C 1
ATOM 1559 O O . ARG A 1 201 ? 58.787 20.863 -61.834 1.00 60.66 201 ARG A O 1
ATOM 1566 N N . LEU A 1 202 ? 59.442 18.744 -62.169 1.00 55.12 202 LEU A N 1
ATOM 1567 C CA . LEU A 1 202 ? 60.757 18.902 -61.541 1.00 55.12 202 LEU A CA 1
ATOM 1568 C C . LEU A 1 202 ? 61.650 19.900 -62.295 1.00 55.12 202 LEU A C 1
ATOM 1570 O O . LEU A 1 202 ? 62.332 20.703 -61.659 1.00 55.12 202 LEU A O 1
ATOM 1574 N N . VAL A 1 203 ? 61.633 19.907 -63.634 1.00 58.84 203 VAL A N 1
ATOM 1575 C CA . VAL A 1 203 ? 62.387 20.878 -64.454 1.00 58.84 203 VAL A CA 1
ATOM 1576 C C . VAL A 1 203 ? 61.896 22.307 -64.206 1.00 58.84 203 VAL A C 1
ATOM 1578 O O . VAL A 1 203 ? 62.715 23.225 -64.107 1.00 58.84 203 VAL A O 1
ATOM 1581 N N . ARG A 1 204 ? 60.579 22.517 -64.073 1.00 61.50 204 ARG A N 1
ATOM 1582 C CA . ARG A 1 204 ? 60.008 23.827 -63.704 1.00 61.50 204 ARG A CA 1
ATOM 1583 C C . ARG A 1 204 ? 60.461 24.255 -62.305 1.00 61.50 204 ARG A C 1
ATOM 1585 O O . ARG A 1 204 ? 61.001 25.348 -62.151 1.00 61.50 204 ARG A O 1
ATOM 1592 N N . LEU A 1 205 ? 60.373 23.356 -61.322 1.00 57.38 205 LEU A N 1
ATOM 1593 C CA . LEU A 1 205 ? 60.813 23.615 -59.945 1.00 57.38 205 LEU A CA 1
ATOM 1594 C C . LEU A 1 205 ? 62.320 23.911 -59.838 1.00 57.38 205 LEU A C 1
ATOM 1596 O O . LEU A 1 205 ? 62.732 24.772 -59.057 1.00 57.38 205 LEU A O 1
ATOM 1600 N N . GLN A 1 206 ? 63.156 23.248 -60.642 1.00 58.41 206 GLN A N 1
ATOM 1601 C CA . GLN A 1 206 ? 64.595 23.517 -60.704 1.00 58.41 206 GLN A CA 1
ATOM 1602 C C . GLN A 1 206 ? 64.888 24.935 -61.216 1.00 58.41 206 GLN A C 1
ATOM 1604 O O . GLN A 1 206 ? 65.749 25.621 -60.656 1.00 58.41 206 GLN A O 1
ATOM 1609 N N . LYS A 1 207 ? 64.166 25.381 -62.254 1.00 61.75 207 LYS A N 1
ATOM 1610 C CA . LYS A 1 207 ? 64.297 26.734 -62.818 1.00 61.75 207 LYS A CA 1
ATOM 1611 C C . LYS A 1 207 ? 63.859 27.818 -61.830 1.00 61.75 207 LYS A C 1
ATOM 1613 O O . LYS A 1 207 ? 64.470 28.881 -61.801 1.00 61.75 207 LYS A O 1
ATOM 1618 N N . GLU A 1 208 ? 62.851 27.540 -61.007 1.00 56.59 208 GLU A N 1
ATOM 1619 C CA . GLU A 1 208 ? 62.265 28.511 -60.075 1.00 56.59 208 GLU A CA 1
ATOM 1620 C C . GLU A 1 208 ? 62.983 28.591 -58.715 1.00 56.59 208 GLU A C 1
ATOM 1622 O O . GLU A 1 208 ? 63.019 29.662 -58.113 1.00 56.59 208 GLU A O 1
ATOM 1627 N N . GLN A 1 209 ? 63.572 27.496 -58.207 1.00 54.47 209 GLN A N 1
ATOM 1628 C CA . GLN A 1 209 ? 64.031 27.432 -56.806 1.00 54.47 209 GLN A CA 1
ATOM 1629 C C . GLN A 1 209 ? 65.512 27.081 -56.575 1.00 54.47 209 GLN A C 1
ATOM 1631 O O . GLN A 1 209 ? 65.903 26.910 -55.418 1.00 54.47 209 GLN A O 1
ATOM 1636 N N . ARG A 1 210 ? 66.351 26.991 -57.623 1.00 49.66 210 ARG A N 1
ATOM 1637 C CA . ARG A 1 210 ? 67.787 26.617 -57.525 1.00 49.66 210 ARG A CA 1
ATOM 1638 C C . ARG A 1 210 ? 68.042 25.366 -56.652 1.00 49.66 210 ARG A C 1
ATOM 1640 O O . ARG A 1 210 ? 69.005 25.322 -55.890 1.00 49.66 210 ARG A O 1
ATOM 1647 N N . GLY A 1 211 ? 67.176 24.353 -56.740 1.00 53.41 211 GLY A N 1
ATOM 1648 C CA . GLY A 1 211 ? 67.386 23.052 -56.090 1.00 53.41 211 GLY A CA 1
ATOM 1649 C C . GLY A 1 211 ? 68.326 22.152 -56.900 1.00 53.41 211 GLY A C 1
ATOM 1650 O O . GLY A 1 211 ? 68.257 22.139 -58.131 1.00 53.41 211 GLY A O 1
ATOM 1651 N N . ASP A 1 212 ? 69.207 21.401 -56.230 1.00 51.69 212 ASP A N 1
ATOM 1652 C CA . ASP A 1 212 ? 70.072 20.413 -56.888 1.00 51.69 212 ASP A CA 1
ATOM 1653 C C . ASP A 1 212 ? 69.359 19.061 -57.006 1.00 51.69 212 ASP A C 1
ATOM 1655 O O . ASP A 1 212 ? 69.411 18.220 -56.114 1.00 51.69 212 ASP A O 1
ATOM 1659 N N . PHE A 1 213 ? 68.673 18.862 -58.128 1.00 53.06 213 PHE A N 1
ATOM 1660 C CA . PHE A 1 213 ? 67.955 17.625 -58.435 1.00 53.06 213 PHE A CA 1
ATOM 1661 C C . PHE A 1 213 ? 68.751 16.706 -59.370 1.00 53.06 213 PHE A C 1
ATOM 1663 O O . PHE A 1 213 ? 68.178 15.790 -59.952 1.00 53.06 213 PHE A O 1
ATOM 1670 N N . ARG A 1 214 ? 70.065 16.923 -59.556 1.00 51.56 214 ARG A N 1
ATOM 1671 C CA . ARG A 1 214 ? 70.873 16.173 -60.540 1.00 51.56 214 ARG A CA 1
ATOM 1672 C C . ARG A 1 214 ? 70.795 14.656 -60.354 1.00 51.56 214 ARG A C 1
ATOM 1674 O O . ARG A 1 214 ? 70.698 13.939 -61.341 1.00 51.56 214 ARG A O 1
ATOM 1681 N N . GLN A 1 215 ? 70.769 14.163 -59.115 1.00 45.66 215 GLN A N 1
ATOM 1682 C CA . GLN A 1 215 ? 70.612 12.727 -58.845 1.00 45.66 215 GLN A CA 1
ATOM 1683 C C . GLN A 1 215 ? 69.208 12.202 -59.184 1.00 45.66 215 GLN A C 1
ATOM 1685 O O . GLN A 1 215 ? 69.093 11.122 -59.757 1.00 45.66 215 GLN A O 1
ATOM 1690 N N . VAL A 1 216 ? 68.154 12.977 -58.904 1.00 48.75 216 VAL A N 1
ATOM 1691 C CA . VAL A 1 216 ? 66.765 12.618 -59.246 1.00 48.75 216 VAL A CA 1
ATOM 1692 C C . VAL A 1 216 ? 66.555 12.664 -60.760 1.00 48.75 216 VAL A C 1
ATOM 1694 O O . VAL A 1 216 ? 65.969 11.748 -61.323 1.00 48.75 216 VAL A O 1
ATOM 1697 N N . PHE A 1 217 ? 67.105 13.669 -61.449 1.00 50.81 217 PHE A N 1
ATOM 1698 C CA . PHE A 1 217 ? 67.069 13.755 -62.908 1.00 50.81 217 PHE A CA 1
ATOM 1699 C C . PHE A 1 217 ? 67.858 12.642 -63.586 1.00 50.81 217 PHE A C 1
ATOM 1701 O O . PHE A 1 217 ? 67.365 12.096 -64.567 1.00 50.81 217 PHE A O 1
ATOM 1708 N N . ASN A 1 218 ? 69.030 12.271 -63.062 1.00 49.22 218 ASN A N 1
ATOM 1709 C CA . ASN A 1 218 ? 69.796 11.138 -63.579 1.00 49.22 218 ASN A CA 1
ATOM 1710 C C . ASN A 1 218 ? 69.039 9.818 -63.370 1.00 49.22 218 ASN A C 1
ATOM 1712 O O . ASN A 1 218 ? 68.972 9.013 -64.293 1.00 49.22 218 ASN A O 1
ATOM 1716 N N . GLY A 1 219 ? 68.405 9.625 -62.206 1.00 46.94 219 GLY A N 1
ATOM 1717 C CA . GLY A 1 219 ? 67.564 8.455 -61.935 1.00 46.94 219 GLY A CA 1
ATOM 1718 C C . GLY A 1 219 ? 66.325 8.390 -62.835 1.00 46.94 219 GLY A C 1
ATOM 1719 O O . GLY A 1 219 ? 66.033 7.345 -63.410 1.00 46.94 219 GLY A O 1
ATOM 1720 N N . LEU A 1 220 ? 65.632 9.515 -63.034 1.00 48.78 220 LEU A N 1
ATOM 1721 C CA . LEU A 1 220 ? 64.485 9.606 -63.942 1.00 48.78 220 LEU A CA 1
ATOM 1722 C C . LEU A 1 220 ? 64.895 9.445 -65.409 1.00 48.78 220 LEU A C 1
ATOM 1724 O O . LEU A 1 220 ? 64.180 8.783 -66.149 1.00 48.78 220 LEU A O 1
ATOM 1728 N N . GLN A 1 221 ? 66.039 9.990 -65.840 1.00 48.38 221 GLN A N 1
ATOM 1729 C CA . GLN A 1 221 ? 66.583 9.751 -67.182 1.00 48.38 221 GLN A CA 1
ATOM 1730 C C . GLN A 1 221 ? 66.985 8.293 -67.383 1.00 48.38 221 GLN A C 1
ATOM 1732 O O . GLN A 1 221 ? 66.778 7.768 -68.470 1.00 48.38 221 GLN A O 1
ATOM 1737 N N . GLU A 1 222 ? 67.532 7.626 -66.367 1.00 50.97 222 GLU A N 1
ATOM 1738 C CA . GLU A 1 222 ? 67.879 6.209 -66.446 1.00 50.97 222 GLU A CA 1
ATOM 1739 C C . GLU A 1 222 ? 66.625 5.328 -66.549 1.00 50.97 222 GLU A C 1
ATOM 1741 O O . GLU A 1 222 ? 66.602 4.384 -67.338 1.00 50.97 222 GLU A O 1
ATOM 1746 N N . ILE A 1 223 ? 65.558 5.663 -65.818 1.00 50.25 223 ILE A N 1
ATOM 1747 C CA . ILE A 1 223 ? 64.255 4.997 -65.935 1.00 50.25 223 ILE A CA 1
ATOM 1748 C C . ILE A 1 223 ? 63.621 5.291 -67.307 1.00 50.25 223 ILE A C 1
ATOM 1750 O O . ILE A 1 223 ? 63.219 4.357 -67.992 1.00 50.25 223 ILE A O 1
ATOM 1754 N N . ASP A 1 224 ? 63.608 6.548 -67.756 1.00 46.34 224 ASP A N 1
ATOM 1755 C CA . ASP A 1 224 ? 63.098 6.986 -69.068 1.00 46.34 224 ASP A CA 1
ATOM 1756 C C . ASP A 1 224 ? 63.847 6.293 -70.228 1.00 46.34 224 ASP A C 1
ATOM 1758 O O . ASP A 1 224 ? 63.224 5.755 -71.139 1.00 46.34 224 ASP A O 1
ATOM 1762 N N . LEU A 1 225 ? 65.182 6.190 -70.163 1.00 51.69 225 LEU A N 1
ATOM 1763 C CA . LEU A 1 225 ? 66.016 5.467 -71.139 1.00 51.69 225 LEU A CA 1
ATOM 1764 C C . LEU A 1 225 ? 65.772 3.953 -71.130 1.00 51.69 225 LEU A C 1
ATOM 1766 O O . LEU A 1 225 ? 65.814 3.318 -72.185 1.00 51.69 225 LEU A O 1
ATOM 1770 N N . ARG A 1 226 ? 65.531 3.358 -69.955 1.00 50.78 226 ARG A N 1
ATOM 1771 C CA . ARG A 1 226 ? 65.219 1.925 -69.819 1.00 50.78 226 ARG A CA 1
ATOM 1772 C C . ARG A 1 226 ? 63.812 1.594 -70.308 1.00 50.78 226 ARG A C 1
ATOM 1774 O O . ARG A 1 226 ? 63.616 0.509 -70.844 1.00 50.78 226 ARG A O 1
ATOM 1781 N N . LEU A 1 227 ? 62.862 2.515 -70.152 1.00 48.69 227 LEU A N 1
ATOM 1782 C CA . LEU A 1 227 ? 61.485 2.355 -70.614 1.00 48.69 227 LEU A CA 1
ATOM 1783 C C . LEU A 1 227 ? 61.324 2.674 -72.114 1.00 48.69 227 LEU A C 1
ATOM 1785 O O . LEU A 1 227 ? 60.583 1.980 -72.802 1.00 48.69 227 LEU A O 1
ATOM 1789 N N . LYS A 1 228 ? 62.062 3.650 -72.663 1.00 49.56 228 LYS A N 1
ATOM 1790 C CA . LYS A 1 228 ? 62.071 3.963 -74.110 1.00 49.56 228 LYS A CA 1
ATOM 1791 C C . LYS A 1 228 ? 62.771 2.906 -74.969 1.00 49.56 228 LYS A C 1
ATOM 1793 O O . LYS A 1 228 ? 62.443 2.767 -76.141 1.00 49.56 228 LYS A O 1
ATOM 1798 N N . ASN A 1 229 ? 63.704 2.140 -74.397 1.00 46.22 229 ASN A N 1
ATOM 1799 C CA . ASN A 1 229 ? 64.390 1.029 -75.075 1.00 46.22 229 ASN A CA 1
ATOM 1800 C C . ASN A 1 229 ? 63.646 -0.317 -74.978 1.00 46.22 229 ASN A C 1
ATOM 1802 O O . ASN A 1 229 ? 64.226 -1.363 -75.282 1.00 46.22 229 ASN A O 1
ATOM 1806 N N . ILE A 1 230 ? 62.374 -0.325 -74.566 1.00 49.12 230 ILE A N 1
ATOM 1807 C CA . ILE A 1 230 ? 61.549 -1.537 -74.556 1.00 49.12 230 ILE A CA 1
ATOM 1808 C C . ILE A 1 230 ? 61.171 -1.884 -76.003 1.00 49.12 230 ILE A C 1
ATOM 1810 O O . ILE A 1 230 ? 60.110 -1.524 -76.499 1.00 49.12 230 ILE A O 1
ATOM 1814 N N . GLN A 1 231 ? 62.048 -2.608 -76.697 1.00 41.38 231 GLN A N 1
ATOM 1815 C CA . GLN A 1 231 ? 61.626 -3.474 -77.794 1.00 41.38 231 GLN A CA 1
ATOM 1816 C C . GLN A 1 231 ? 61.214 -4.834 -77.221 1.00 41.38 231 GLN A C 1
ATOM 1818 O O . GLN A 1 231 ? 61.838 -5.339 -76.284 1.00 41.38 231 GLN A O 1
ATOM 1823 N N . HIS A 1 232 ? 60.129 -5.377 -77.779 1.00 42.09 232 HIS A N 1
ATOM 1824 C CA . HIS A 1 232 ? 59.554 -6.710 -77.568 1.00 42.09 232 HIS A CA 1
ATOM 1825 C C . HIS A 1 232 ? 60.468 -7.687 -76.787 1.00 42.09 232 HIS A C 1
ATOM 1827 O O . HIS A 1 232 ? 61.458 -8.186 -77.320 1.00 42.09 232 HIS A O 1
ATOM 1833 N N . GLY A 1 233 ? 60.122 -7.994 -75.525 1.00 43.03 233 GLY A N 1
ATOM 1834 C CA . GLY A 1 233 ? 60.657 -9.181 -74.834 1.00 43.03 233 GLY A CA 1
ATOM 1835 C C . GLY A 1 233 ? 61.308 -9.032 -73.449 1.00 43.03 233 GLY A C 1
ATOM 1836 O O . GLY A 1 233 ? 61.855 -10.019 -72.955 1.00 43.03 233 GLY A O 1
ATOM 1837 N N . GLN A 1 234 ? 61.245 -7.887 -72.755 1.00 43.25 234 GLN A N 1
ATOM 1838 C CA . GLN A 1 234 ? 61.896 -7.730 -71.433 1.00 43.25 234 GLN A CA 1
ATOM 1839 C C . GLN A 1 234 ? 60.959 -7.580 -70.217 1.00 43.25 234 GLN A C 1
ATOM 1841 O O . GLN A 1 234 ? 61.248 -6.850 -69.271 1.00 43.25 234 GLN A O 1
ATOM 1846 N N . VAL A 1 235 ? 59.933 -8.436 -70.132 1.00 42.75 235 VAL A N 1
ATOM 1847 C CA . VAL A 1 235 ? 59.167 -8.730 -68.892 1.00 42.75 235 VAL A CA 1
ATOM 1848 C C . VAL A 1 235 ? 60.087 -9.136 -67.712 1.00 42.75 235 VAL A C 1
ATOM 1850 O O . VAL A 1 235 ? 59.725 -9.025 -66.540 1.00 42.75 235 VAL A O 1
ATOM 1853 N N . LYS A 1 236 ? 61.322 -9.588 -67.986 1.00 39.19 236 LYS A N 1
ATOM 1854 C CA . LYS A 1 236 ? 62.313 -9.972 -66.964 1.00 39.19 236 LYS A CA 1
ATOM 1855 C C . LYS A 1 236 ? 62.872 -8.795 -66.152 1.00 39.19 236 LYS A C 1
ATOM 1857 O O . LYS A 1 236 ? 63.183 -9.013 -64.986 1.00 39.19 236 LYS A O 1
ATOM 1862 N N . VAL A 1 237 ? 62.985 -7.582 -66.702 1.00 40.09 237 VAL A N 1
ATOM 1863 C CA . VAL A 1 237 ? 63.574 -6.436 -65.973 1.00 40.09 237 VAL A CA 1
ATOM 1864 C C . VAL A 1 237 ? 62.613 -5.914 -64.903 1.00 40.09 237 VAL A C 1
ATOM 1866 O O . VAL A 1 237 ? 63.022 -5.740 -63.755 1.00 40.09 237 VAL A O 1
ATOM 1869 N N . PHE A 1 238 ? 61.321 -5.803 -65.230 1.00 41.84 238 PHE A N 1
ATOM 1870 C CA . PHE A 1 238 ? 60.271 -5.504 -64.250 1.00 41.84 238 PHE A CA 1
ATOM 1871 C C . PHE A 1 238 ? 60.171 -6.595 -63.170 1.00 41.84 238 PHE A C 1
ATOM 1873 O O . PHE A 1 238 ? 60.090 -6.282 -61.986 1.00 41.84 238 PHE A O 1
ATOM 1880 N N . LYS A 1 239 ? 60.316 -7.880 -63.535 1.00 38.16 239 LYS A N 1
ATOM 1881 C CA . LYS A 1 239 ? 60.371 -8.995 -62.566 1.00 38.16 239 LYS A CA 1
ATOM 1882 C C . LYS A 1 239 ? 61.616 -8.975 -61.666 1.00 38.16 239 LYS A C 1
ATOM 1884 O O . LYS A 1 239 ? 61.538 -9.434 -60.534 1.00 38.16 239 LYS A O 1
ATOM 1889 N N . VAL A 1 240 ? 62.766 -8.479 -62.129 1.00 37.72 240 VAL A N 1
ATOM 1890 C CA . VAL A 1 240 ? 64.007 -8.400 -61.327 1.00 37.72 240 VAL A CA 1
ATOM 1891 C C . VAL A 1 240 ? 63.991 -7.209 -60.364 1.00 37.72 240 VAL A C 1
ATOM 1893 O O . VAL A 1 240 ? 64.420 -7.361 -59.219 1.00 37.72 240 VAL A O 1
ATOM 1896 N N . LEU A 1 241 ? 63.459 -6.059 -60.789 1.00 39.81 241 LEU A N 1
ATOM 1897 C CA . LEU A 1 241 ? 63.196 -4.918 -59.902 1.00 39.81 241 LEU A CA 1
ATOM 1898 C C . LEU A 1 241 ? 62.137 -5.270 -58.844 1.00 39.81 241 LEU A C 1
ATOM 1900 O O . LEU A 1 241 ? 62.363 -5.000 -57.666 1.00 39.81 241 LEU A O 1
ATOM 1904 N N . SER A 1 242 ? 61.079 -5.993 -59.236 1.00 39.25 242 SER A N 1
ATOM 1905 C CA . SER A 1 242 ? 60.095 -6.575 -58.312 1.00 39.25 242 SER A CA 1
ATOM 1906 C C . SER A 1 242 ? 60.755 -7.519 -57.302 1.00 39.25 242 SER A C 1
ATOM 1908 O O . SER A 1 242 ? 60.573 -7.333 -56.111 1.00 39.25 242 SER A O 1
ATOM 1910 N N . ARG A 1 243 ? 61.641 -8.439 -57.726 1.00 36.47 243 ARG A N 1
ATOM 1911 C CA . ARG A 1 243 ? 62.308 -9.411 -56.826 1.00 36.47 243 ARG A CA 1
ATOM 1912 C C . ARG A 1 243 ? 63.248 -8.806 -55.777 1.00 36.47 243 ARG A C 1
ATOM 1914 O O . ARG A 1 243 ? 63.453 -9.403 -54.721 1.00 36.47 243 ARG A O 1
ATOM 1921 N N . ARG A 1 244 ? 63.887 -7.665 -56.065 1.00 35.62 244 ARG A N 1
ATOM 1922 C CA . ARG A 1 244 ? 64.753 -6.978 -55.086 1.00 35.62 244 ARG A CA 1
ATOM 1923 C C . ARG A 1 244 ? 63.925 -6.268 -54.015 1.00 35.62 244 ARG A C 1
ATOM 1925 O O . ARG A 1 244 ? 64.274 -6.383 -52.840 1.00 35.62 244 ARG A O 1
ATOM 1932 N N . LEU A 1 245 ? 62.817 -5.638 -54.411 1.00 39.47 245 LEU A N 1
ATOM 1933 C CA . LEU A 1 245 ? 61.789 -5.125 -53.500 1.00 39.47 245 LEU A CA 1
ATOM 1934 C C . LEU A 1 245 ? 61.120 -6.277 -52.721 1.00 39.47 245 LEU A C 1
ATOM 1936 O O . LEU A 1 245 ? 60.992 -6.184 -51.501 1.00 39.47 2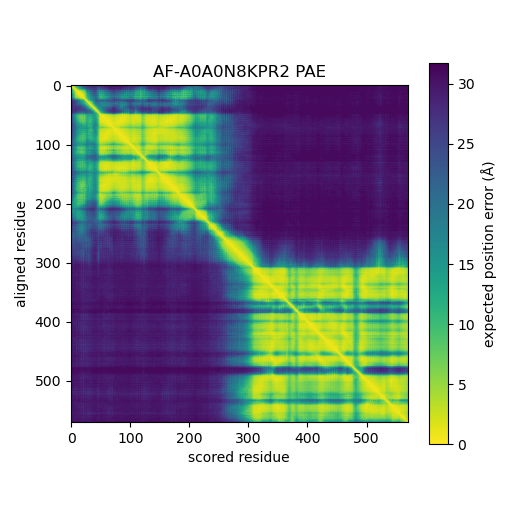45 LEU A O 1
ATOM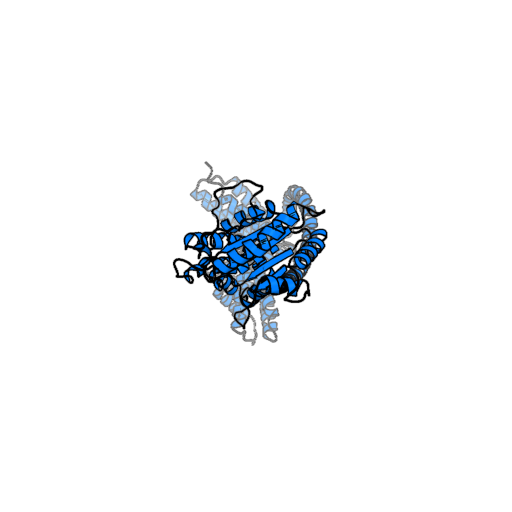 1940 N N . ASP A 1 246 ? 60.864 -7.416 -53.376 1.00 34.25 246 ASP A N 1
ATOM 1941 C CA . ASP A 1 246 ? 60.297 -8.627 -52.773 1.00 34.25 246 ASP A CA 1
ATOM 1942 C C . ASP A 1 246 ? 61.171 -9.210 -51.658 1.00 34.25 246 ASP A C 1
ATOM 1944 O O . ASP A 1 246 ? 60.634 -9.850 -50.778 1.00 34.25 246 ASP A O 1
ATOM 1948 N N . SER A 1 247 ? 62.498 -9.035 -51.613 1.00 36.53 247 SER A N 1
ATOM 1949 C CA . SER A 1 247 ? 63.322 -9.692 -50.570 1.00 36.53 247 SER A CA 1
ATOM 1950 C C . SER A 1 247 ? 63.225 -9.034 -49.183 1.00 36.53 247 SER A C 1
ATOM 1952 O O . SER A 1 247 ? 63.208 -9.726 -48.160 1.00 36.53 247 SER A O 1
ATOM 1954 N N . GLY A 1 248 ? 63.107 -7.703 -49.140 1.00 38.53 248 GLY A N 1
ATOM 1955 C CA . GLY A 1 248 ? 62.744 -6.969 -47.924 1.00 38.53 248 GLY A CA 1
ATOM 1956 C C . GLY A 1 248 ? 61.264 -7.161 -47.592 1.00 38.53 248 GLY A C 1
ATOM 1957 O O . GLY A 1 248 ? 60.902 -7.345 -46.430 1.00 38.53 248 GLY A O 1
ATOM 1958 N N . PHE A 1 249 ? 60.429 -7.234 -48.630 1.00 37.53 249 PHE A N 1
ATOM 1959 C CA . PHE A 1 249 ? 58.991 -7.443 -48.527 1.00 37.53 249 PHE A CA 1
ATOM 1960 C C . PHE A 1 249 ? 58.608 -8.893 -48.170 1.00 37.53 249 PHE A C 1
ATOM 1962 O O . PHE A 1 249 ? 57.598 -9.078 -47.526 1.00 37.53 249 PHE A O 1
ATOM 1969 N N . TYR A 1 250 ? 59.416 -9.926 -48.447 1.00 34.78 250 TYR A N 1
ATOM 1970 C CA . TYR A 1 250 ? 59.139 -11.345 -48.138 1.00 34.78 250 TYR A CA 1
ATOM 1971 C C . TYR A 1 250 ? 59.310 -11.645 -46.648 1.00 34.78 250 TYR A C 1
ATOM 1973 O O . TYR A 1 250 ? 58.586 -12.460 -46.082 1.00 34.78 250 TYR A O 1
ATOM 1981 N N . LYS A 1 251 ? 60.232 -10.942 -45.974 1.00 39.69 251 LYS A N 1
ATOM 1982 C CA . LYS A 1 251 ? 60.293 -10.941 -44.504 1.00 39.69 251 LYS A CA 1
ATOM 1983 C C . LYS A 1 251 ? 59.038 -10.302 -43.900 1.00 39.69 251 LYS A C 1
ATOM 1985 O O . LYS A 1 251 ? 58.557 -10.801 -42.890 1.00 39.69 251 LYS A O 1
ATOM 1990 N N . LEU A 1 252 ? 58.493 -9.275 -44.556 1.00 38.94 252 LEU A N 1
ATOM 1991 C CA . LEU A 1 252 ? 57.242 -8.611 -44.182 1.00 38.94 252 LEU A CA 1
ATOM 1992 C C . LEU A 1 252 ? 55.998 -9.461 -44.545 1.00 38.94 252 LEU A C 1
ATOM 1994 O O . LEU A 1 252 ? 55.060 -9.554 -43.763 1.00 38.94 252 LEU A O 1
ATOM 1998 N N . LEU A 1 253 ? 56.012 -10.166 -45.679 1.00 33.03 253 LEU A N 1
ATOM 1999 C CA . LEU A 1 253 ? 54.947 -11.040 -46.180 1.00 33.03 253 LEU A CA 1
ATOM 2000 C C . LEU A 1 253 ? 54.893 -12.376 -45.446 1.00 33.03 253 LEU A C 1
ATOM 2002 O O . LEU A 1 253 ? 53.819 -12.937 -45.321 1.00 33.03 253 LEU A O 1
ATOM 2006 N N . LYS A 1 254 ? 56.003 -12.897 -44.911 1.00 36.88 254 LYS A N 1
ATOM 2007 C CA . LYS A 1 254 ? 55.956 -14.093 -44.055 1.00 36.88 254 LYS A CA 1
ATOM 2008 C C . LYS A 1 254 ? 55.292 -13.790 -42.709 1.00 36.88 254 LYS A C 1
ATOM 2010 O O . LYS A 1 254 ? 54.603 -14.653 -42.179 1.00 36.88 254 LYS A O 1
ATOM 2015 N N . SER A 1 255 ? 55.440 -12.564 -42.193 1.00 35.12 255 SER A N 1
ATOM 2016 C CA . SER A 1 255 ? 54.599 -12.086 -41.089 1.00 35.12 255 SER A CA 1
ATOM 2017 C C . SER A 1 255 ? 53.163 -11.799 -41.536 1.00 35.12 255 SER A C 1
ATOM 2019 O O . SER A 1 255 ? 52.245 -12.160 -40.814 1.00 35.12 255 SER A O 1
ATOM 2021 N N . LEU A 1 256 ? 52.939 -11.232 -42.729 1.00 35.25 256 LEU A N 1
ATOM 2022 C CA . LEU A 1 256 ? 51.590 -10.894 -43.212 1.00 35.25 256 LEU A CA 1
ATOM 2023 C C . LEU A 1 256 ? 50.781 -12.091 -43.757 1.00 35.25 256 LEU A C 1
ATOM 2025 O O . LEU A 1 256 ? 49.563 -12.024 -43.772 1.00 35.25 256 LEU A O 1
ATOM 2029 N N . GLY A 1 257 ? 51.414 -13.192 -44.165 1.00 35.34 257 GLY A N 1
ATOM 2030 C CA . GLY A 1 257 ? 50.760 -14.381 -44.727 1.00 35.34 257 GLY A CA 1
ATOM 2031 C C . GLY A 1 257 ? 50.199 -15.325 -43.661 1.00 35.34 257 GLY A C 1
ATOM 2032 O O . GLY A 1 257 ? 49.122 -15.886 -43.848 1.00 35.34 257 GLY A O 1
AT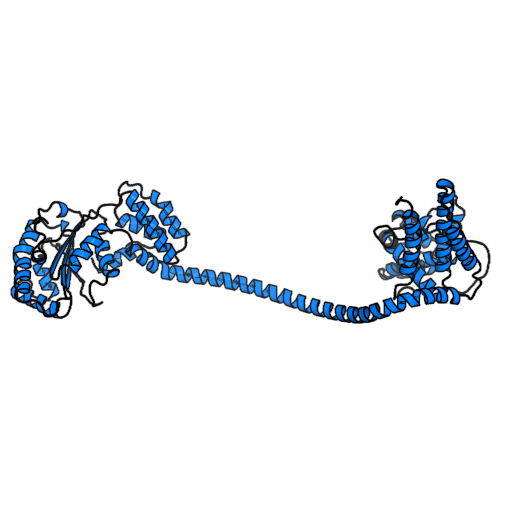OM 2033 N N . CYS A 1 258 ? 50.864 -15.437 -42.502 1.00 34.50 258 CYS A N 1
ATOM 2034 C CA . CYS A 1 258 ? 50.219 -16.000 -41.310 1.00 34.50 258 CYS A CA 1
ATOM 2035 C C . CYS A 1 258 ? 49.004 -15.141 -40.930 1.00 34.50 258 CYS A C 1
ATOM 2037 O O . CYS A 1 258 ? 47.913 -15.677 -40.747 1.00 34.50 258 CYS A O 1
ATOM 2039 N N . ILE A 1 259 ? 49.166 -13.812 -40.971 1.00 39.75 259 ILE A N 1
ATOM 2040 C CA . ILE A 1 259 ? 48.089 -12.850 -40.717 1.00 39.75 259 ILE A CA 1
ATOM 2041 C C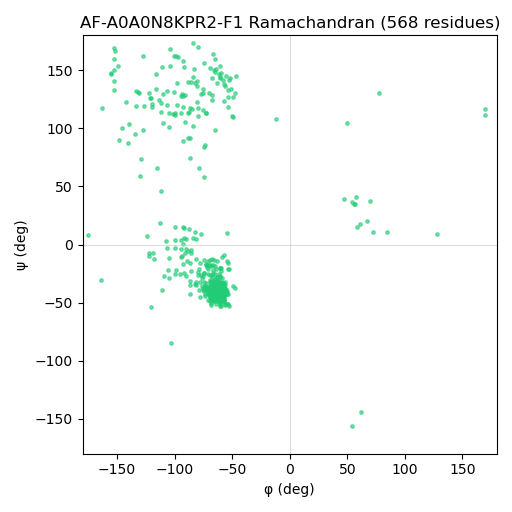 . ILE A 1 259 ? 46.943 -12.986 -41.741 1.00 39.75 259 ILE A C 1
ATOM 2043 O O . ILE A 1 259 ? 45.797 -12.871 -41.349 1.00 39.75 259 ILE A O 1
ATOM 2047 N N . GLU A 1 260 ? 47.176 -13.291 -43.020 1.00 35.94 260 GLU A N 1
ATOM 2048 C CA . GLU A 1 260 ? 46.115 -13.423 -44.039 1.00 35.94 260 GLU A CA 1
ATOM 2049 C C . GLU A 1 260 ? 45.265 -14.699 -43.869 1.00 35.94 260 GLU A C 1
ATOM 2051 O O . GLU A 1 260 ? 44.036 -14.671 -44.016 1.00 35.94 260 GLU A O 1
ATOM 2056 N N . SER A 1 261 ? 45.901 -15.815 -43.493 1.00 41.59 261 SER A N 1
ATOM 2057 C CA . SER A 1 261 ? 45.190 -17.053 -43.141 1.00 41.59 261 SER A CA 1
ATOM 2058 C C . SER A 1 261 ? 44.386 -16.902 -41.847 1.00 41.59 261 SER A C 1
ATOM 2060 O O . SER A 1 261 ? 43.220 -17.297 -41.793 1.00 41.59 261 SER A O 1
ATOM 2062 N N . GLU A 1 262 ? 44.963 -16.221 -40.853 1.00 44.03 262 GLU A N 1
ATOM 2063 C CA . GLU A 1 262 ? 44.275 -15.843 -39.622 1.00 44.03 262 GLU A CA 1
ATOM 2064 C C . GLU A 1 262 ? 43.120 -14.877 -39.924 1.00 44.03 262 GLU A C 1
ATOM 2066 O O . GLU A 1 262 ? 42.017 -15.088 -39.432 1.00 44.03 262 GLU A O 1
ATOM 2071 N N . ILE A 1 263 ? 43.307 -13.883 -40.802 1.00 44.19 263 ILE A N 1
ATOM 2072 C CA . ILE A 1 263 ? 42.269 -12.933 -41.232 1.00 44.19 263 ILE A CA 1
ATOM 2073 C C . ILE A 1 263 ? 41.109 -13.663 -41.918 1.00 44.19 263 ILE A C 1
ATOM 2075 O O . ILE A 1 263 ? 39.956 -13.360 -41.629 1.00 44.19 263 ILE A O 1
ATOM 2079 N N . THR A 1 264 ? 41.371 -14.641 -42.787 1.00 45.00 264 THR A N 1
ATOM 2080 C CA . THR A 1 264 ? 40.310 -15.393 -43.484 1.00 45.00 264 THR A CA 1
ATOM 2081 C C . THR A 1 264 ? 39.490 -16.251 -42.516 1.00 45.00 264 THR A C 1
ATOM 2083 O O . THR A 1 264 ? 38.260 -16.291 -42.601 1.00 45.00 264 THR A O 1
ATOM 2086 N N . GLU A 1 265 ? 40.144 -16.901 -41.552 1.00 52.78 265 GLU A N 1
ATOM 2087 C CA . GLU A 1 265 ? 39.449 -17.653 -40.505 1.00 52.78 265 GLU A CA 1
ATOM 2088 C C . GLU A 1 265 ? 38.693 -16.724 -39.539 1.00 52.78 265 GLU A C 1
ATOM 2090 O O . GLU A 1 265 ? 37.581 -17.045 -39.112 1.00 52.78 265 GLU A O 1
ATOM 2095 N N . ILE A 1 266 ? 39.245 -15.539 -39.255 1.00 52.97 266 ILE A N 1
ATOM 2096 C CA . ILE A 1 266 ? 38.575 -14.471 -38.504 1.00 52.97 266 ILE A CA 1
ATOM 2097 C C . ILE A 1 266 ? 37.319 -14.000 -39.245 1.00 52.97 266 ILE A C 1
ATOM 2099 O O . ILE A 1 266 ? 36.280 -13.872 -38.606 1.00 52.97 266 ILE A O 1
ATOM 2103 N N . TRP A 1 267 ? 37.358 -13.799 -40.567 1.00 47.28 267 TRP A N 1
ATOM 2104 C CA . TRP A 1 267 ? 36.182 -13.405 -41.355 1.00 47.28 267 TRP A CA 1
ATOM 2105 C C . TRP A 1 267 ? 35.079 -14.462 -41.332 1.00 47.28 267 TRP A C 1
ATOM 2107 O O . TRP A 1 267 ? 33.918 -14.120 -41.127 1.00 47.28 267 TRP A O 1
ATOM 2117 N N . LYS A 1 268 ? 35.430 -15.747 -41.454 1.00 65.81 268 LYS A N 1
ATOM 2118 C CA . LYS A 1 268 ? 34.449 -16.836 -41.357 1.00 65.81 268 LYS A CA 1
ATOM 2119 C C . LYS A 1 268 ? 33.798 -16.893 -39.971 1.00 65.81 268 LYS A C 1
ATOM 2121 O O . LYS A 1 268 ? 32.576 -16.950 -39.869 1.00 65.81 268 LYS A O 1
ATOM 2126 N N . LYS A 1 269 ? 34.603 -16.805 -38.903 1.00 70.06 269 LYS A N 1
ATOM 2127 C CA . LYS A 1 269 ? 34.091 -16.715 -37.524 1.00 70.06 269 LYS A CA 1
ATOM 2128 C C . LYS A 1 269 ? 33.248 -15.452 -37.316 1.00 70.06 269 LYS A C 1
ATOM 2130 O O . LYS A 1 269 ? 32.305 -15.478 -36.533 1.00 70.06 269 LYS A O 1
ATOM 2135 N N . LEU A 1 270 ? 33.558 -14.352 -38.005 1.00 60.59 270 LEU A N 1
ATOM 2136 C CA . LEU A 1 270 ? 32.796 -13.104 -37.938 1.00 60.59 270 LEU A CA 1
ATOM 2137 C C . LEU A 1 270 ? 31.418 -13.229 -38.607 1.00 60.59 270 LEU A C 1
ATOM 2139 O O . LEU A 1 270 ? 30.446 -12.718 -38.054 1.00 60.59 270 LEU A O 1
ATOM 2143 N N . ASP A 1 271 ? 31.319 -13.927 -39.740 1.00 62.50 271 ASP A N 1
ATOM 2144 C CA . ASP A 1 271 ? 30.041 -14.194 -40.412 1.00 62.50 271 ASP A CA 1
ATOM 2145 C C . ASP A 1 271 ? 29.162 -15.163 -39.609 1.00 62.50 271 ASP A C 1
ATOM 2147 O O . ASP A 1 271 ? 27.987 -14.873 -39.382 1.00 62.50 271 ASP A O 1
ATOM 2151 N N . GLU A 1 272 ? 29.735 -16.247 -39.076 1.00 76.75 272 GLU A N 1
ATOM 2152 C CA . GLU A 1 272 ? 29.023 -17.156 -38.164 1.00 76.75 272 GLU A CA 1
ATOM 2153 C C . GLU A 1 272 ? 28.527 -16.390 -36.923 1.00 76.75 272 GLU A C 1
ATOM 2155 O O . GLU A 1 272 ? 27.346 -16.443 -36.573 1.00 76.75 272 GLU A O 1
ATOM 2160 N N . ASN A 1 273 ? 29.388 -15.570 -36.305 1.00 72.69 273 ASN A N 1
ATOM 2161 C CA . ASN A 1 273 ? 29.000 -14.705 -35.188 1.00 72.69 273 ASN A CA 1
ATOM 2162 C C . ASN A 1 273 ? 27.898 -13.707 -35.568 1.00 72.69 273 ASN A C 1
ATOM 2164 O O . ASN A 1 273 ? 27.062 -13.378 -34.729 1.00 72.69 273 ASN A O 1
ATOM 2168 N N . ARG A 1 274 ? 27.864 -13.211 -36.809 1.00 71.25 274 ARG A N 1
ATOM 2169 C CA . ARG A 1 274 ? 26.825 -12.287 -37.278 1.00 71.25 274 ARG A CA 1
ATOM 2170 C C . ARG A 1 274 ? 25.459 -12.968 -37.360 1.00 71.25 274 ARG A C 1
ATOM 2172 O O . ARG A 1 274 ? 24.469 -12.353 -36.958 1.00 71.25 274 ARG A O 1
ATOM 2179 N N . GLU A 1 275 ? 25.400 -14.209 -37.836 1.00 75.62 275 GLU A N 1
ATOM 2180 C CA . GLU A 1 275 ? 24.164 -15.001 -37.859 1.00 75.62 275 GLU A CA 1
ATOM 2181 C C . GLU A 1 275 ? 23.688 -15.340 -36.440 1.00 75.62 275 GLU A C 1
ATOM 2183 O O . GLU A 1 275 ? 22.530 -15.075 -36.102 1.00 75.62 275 GLU A O 1
ATOM 2188 N N . TYR A 1 276 ? 24.594 -15.797 -35.566 1.00 79.12 276 TYR A N 1
ATOM 2189 C CA . TYR A 1 276 ? 24.288 -16.013 -34.147 1.00 79.12 276 TYR A CA 1
ATOM 2190 C C . TYR A 1 276 ? 23.784 -14.731 -33.463 1.00 79.12 276 TYR A C 1
ATOM 2192 O O . TYR A 1 276 ? 22.791 -14.768 -32.737 1.00 79.12 276 TYR A O 1
ATOM 2200 N N . LEU A 1 277 ? 24.398 -13.571 -33.731 1.00 71.12 277 LEU A N 1
ATOM 2201 C CA . LEU A 1 277 ? 23.943 -12.278 -33.204 1.00 71.12 277 LEU A CA 1
ATOM 2202 C C . LEU A 1 277 ? 22.561 -11.870 -33.732 1.00 71.12 277 LEU A C 1
ATOM 2204 O O . LEU A 1 277 ? 21.834 -11.172 -33.024 1.00 71.12 277 LEU A O 1
ATOM 2208 N N . SER A 1 278 ? 22.181 -12.283 -34.944 1.00 76.81 278 SER A N 1
ATOM 2209 C CA . SER A 1 278 ? 20.833 -12.046 -35.480 1.00 76.81 278 SER A CA 1
ATOM 2210 C C . SER A 1 278 ? 19.784 -12.862 -34.724 1.00 76.81 278 SER A C 1
ATOM 2212 O O . SER A 1 278 ? 18.790 -12.302 -34.268 1.00 76.81 278 SER A O 1
ATOM 2214 N N . SER A 1 279 ? 20.049 -14.151 -34.497 1.00 82.12 279 SER A N 1
ATOM 2215 C CA . SER A 1 279 ? 19.173 -15.016 -33.697 1.00 82.12 279 SER A CA 1
ATOM 2216 C C . SER A 1 279 ? 19.064 -14.540 -32.241 1.00 82.12 279 SER A C 1
ATOM 2218 O O . SER A 1 279 ? 17.970 -14.479 -31.682 1.00 82.12 279 SER A O 1
ATOM 2220 N N . ILE A 1 280 ? 20.175 -14.096 -31.638 1.00 79.50 280 ILE A N 1
ATOM 2221 C CA . ILE A 1 280 ? 20.166 -13.494 -30.296 1.00 79.50 280 ILE A CA 1
ATOM 2222 C C . ILE A 1 280 ? 19.335 -12.206 -30.278 1.00 79.50 280 ILE A C 1
ATOM 2224 O O . ILE A 1 280 ? 18.604 -11.978 -29.320 1.00 79.50 280 ILE A O 1
ATOM 2228 N N . LYS A 1 281 ? 19.406 -11.357 -31.312 1.00 77.44 281 LYS A N 1
ATOM 2229 C CA . LYS A 1 281 ? 18.587 -10.133 -31.385 1.00 77.44 281 LYS A CA 1
ATOM 2230 C C . LYS A 1 281 ? 17.091 -10.437 -31.419 1.00 77.44 281 LYS A C 1
ATOM 2232 O O . LYS A 1 281 ? 16.341 -9.753 -30.727 1.00 77.44 281 LYS A O 1
ATOM 2237 N N . GLU A 1 282 ? 16.676 -11.447 -32.178 1.00 80.69 282 GLU A N 1
ATOM 2238 C CA . GLU A 1 282 ? 15.284 -11.911 -32.203 1.00 80.69 282 GLU A CA 1
ATOM 2239 C C . GLU A 1 282 ? 14.869 -12.478 -30.841 1.00 80.69 282 GLU A C 1
ATOM 2241 O O . GLU A 1 282 ? 13.863 -12.051 -30.280 1.00 80.69 282 GLU A O 1
ATOM 2246 N N . GLY A 1 283 ? 15.692 -13.340 -30.233 1.00 84.81 283 GLY A N 1
ATOM 2247 C CA . GLY A 1 283 ? 15.440 -13.856 -28.884 1.00 84.81 283 GLY A CA 1
ATOM 2248 C C . GLY A 1 283 ? 15.336 -12.749 -27.826 1.00 84.81 283 GLY A C 1
ATOM 2249 O O . GLY A 1 283 ? 14.437 -12.766 -26.992 1.00 84.81 283 GLY A O 1
ATOM 2250 N N . VAL A 1 284 ? 16.203 -11.733 -27.886 1.00 81.62 284 VAL A N 1
ATOM 2251 C CA . VAL A 1 284 ? 16.163 -10.563 -26.990 1.00 81.62 284 VAL A CA 1
ATOM 2252 C C . VAL A 1 284 ? 14.905 -9.721 -27.212 1.00 81.62 284 VAL A C 1
ATOM 2254 O O . VAL A 1 284 ? 14.411 -9.125 -26.254 1.00 81.62 284 VAL A O 1
ATOM 2257 N N . PHE A 1 285 ? 14.381 -9.649 -28.437 1.00 84.88 285 PHE A N 1
ATOM 2258 C CA . PHE A 1 285 ? 13.117 -8.969 -28.718 1.00 84.88 285 PHE A CA 1
ATOM 2259 C C . PHE A 1 285 ? 11.948 -9.673 -28.015 1.00 84.88 285 PHE A C 1
ATOM 2261 O O . PHE A 1 285 ? 11.252 -9.025 -27.235 1.00 84.88 285 PHE A O 1
ATOM 2268 N N . PHE A 1 286 ? 11.818 -10.994 -28.178 1.00 80.31 286 PHE A N 1
ATOM 2269 C CA . PHE A 1 286 ? 10.782 -11.778 -27.492 1.00 80.31 286 PHE A CA 1
ATOM 2270 C C . PHE A 1 286 ? 10.928 -11.726 -25.968 1.00 80.31 286 PHE A C 1
ATOM 2272 O O . PHE A 1 286 ? 9.963 -11.436 -25.273 1.00 80.31 286 PHE A O 1
ATOM 2279 N N . ILE A 1 287 ? 12.149 -11.872 -25.435 1.00 83.69 287 ILE A N 1
ATOM 2280 C CA . ILE A 1 287 ? 12.395 -11.759 -23.987 1.00 83.69 287 ILE A CA 1
ATOM 2281 C C . ILE A 1 287 ? 11.987 -10.377 -23.464 1.00 83.69 287 ILE A C 1
ATOM 2283 O O . ILE A 1 287 ? 11.454 -10.276 -22.361 1.00 83.69 287 ILE A O 1
ATOM 2287 N N . LYS A 1 288 ? 12.227 -9.293 -24.213 1.00 80.31 288 LYS A N 1
ATOM 2288 C CA . LYS A 1 288 ? 11.792 -7.947 -23.806 1.00 80.31 288 LYS A CA 1
ATOM 2289 C C . LYS A 1 288 ? 10.272 -7.822 -23.765 1.00 80.31 288 LYS A C 1
ATOM 2291 O O . LYS A 1 288 ? 9.765 -7.153 -22.865 1.00 80.31 288 LYS A O 1
ATOM 2296 N N . GLU A 1 289 ? 9.579 -8.438 -24.714 1.00 82.75 289 GLU A N 1
ATOM 2297 C CA . GLU A 1 289 ? 8.119 -8.439 -24.793 1.00 82.75 289 GLU A CA 1
ATOM 2298 C C . GLU A 1 289 ? 7.508 -9.266 -23.652 1.00 82.75 289 GLU A C 1
ATOM 2300 O O . GLU A 1 289 ? 6.727 -8.727 -22.867 1.00 82.75 289 GLU A O 1
ATOM 2305 N N . ASP A 1 290 ? 8.008 -10.484 -23.428 1.00 82.38 290 ASP A N 1
ATOM 2306 C CA . ASP A 1 290 ? 7.633 -11.333 -22.290 1.00 82.38 290 ASP A CA 1
ATOM 2307 C C . ASP A 1 290 ? 7.929 -10.646 -20.949 1.00 82.38 290 ASP A C 1
ATOM 2309 O O . ASP A 1 290 ? 7.117 -10.662 -20.026 1.00 82.38 290 ASP A O 1
ATOM 2313 N N . THR A 1 291 ? 9.083 -9.980 -20.821 1.00 78.81 291 THR A N 1
ATOM 2314 C CA . THR A 1 291 ? 9.445 -9.248 -19.595 1.00 78.81 291 THR A CA 1
ATOM 2315 C C . THR A 1 291 ? 8.494 -8.081 -19.341 1.00 78.81 291 THR A C 1
ATOM 2317 O O . THR A 1 291 ? 8.210 -7.762 -18.184 1.00 78.81 291 THR A O 1
ATOM 2320 N N . LYS A 1 292 ? 8.005 -7.419 -20.395 1.00 83.25 292 LYS A N 1
ATOM 2321 C CA . LYS A 1 292 ? 7.016 -6.347 -20.271 1.00 83.25 292 LYS A CA 1
ATOM 2322 C C . LYS A 1 292 ? 5.680 -6.911 -19.785 1.00 83.25 292 LYS A C 1
ATOM 2324 O O . LYS A 1 292 ? 5.141 -6.395 -18.810 1.00 83.25 292 LYS A O 1
ATOM 2329 N N . GLU A 1 293 ? 5.214 -8.005 -20.382 1.00 80.94 293 GLU A N 1
ATOM 2330 C CA . GLU A 1 293 ? 3.966 -8.664 -19.987 1.00 80.94 293 GLU A CA 1
ATOM 2331 C C . GLU A 1 293 ? 4.031 -9.213 -18.549 1.00 80.94 293 GLU A C 1
ATOM 2333 O O . GLU A 1 293 ? 3.096 -9.042 -17.765 1.00 80.94 293 GLU A O 1
ATOM 2338 N N . ILE A 1 294 ? 5.160 -9.813 -18.151 1.00 78.69 294 ILE A N 1
ATOM 2339 C CA . ILE A 1 294 ? 5.383 -10.282 -16.776 1.00 78.69 294 ILE A CA 1
ATOM 2340 C C . ILE A 1 294 ? 5.356 -9.111 -15.789 1.00 78.69 294 ILE A C 1
ATOM 2342 O O . ILE A 1 294 ? 4.742 -9.236 -14.731 1.00 78.69 294 ILE A O 1
ATOM 2346 N N . LYS A 1 295 ? 5.980 -7.970 -16.116 1.00 77.06 295 LYS A N 1
ATOM 2347 C CA . LYS A 1 295 ? 5.941 -6.773 -15.258 1.00 77.06 295 LYS A CA 1
ATOM 2348 C C . LYS A 1 295 ? 4.522 -6.236 -15.092 1.00 77.06 295 LYS A C 1
ATOM 2350 O O . LYS A 1 295 ? 4.133 -5.924 -13.973 1.00 77.06 295 LYS A O 1
ATOM 2355 N N . GLU A 1 296 ? 3.748 -6.169 -16.171 1.00 77.88 296 GLU A N 1
ATOM 2356 C CA . GLU A 1 296 ? 2.350 -5.723 -16.132 1.00 77.88 296 GLU A CA 1
ATOM 2357 C C . GLU A 1 296 ? 1.481 -6.670 -15.287 1.00 77.88 296 GLU A C 1
ATOM 2359 O O . GLU A 1 296 ? 0.728 -6.218 -14.424 1.00 77.88 296 GLU A O 1
ATOM 2364 N N . LYS A 1 297 ? 1.641 -7.991 -15.450 1.00 75.31 297 LYS A N 1
ATOM 2365 C CA . LYS A 1 297 ? 0.936 -8.992 -14.629 1.00 75.31 297 LYS A CA 1
ATOM 2366 C C . LYS A 1 297 ? 1.353 -8.951 -13.159 1.00 75.31 297 LYS A C 1
ATOM 2368 O O . LYS A 1 297 ? 0.503 -9.117 -12.283 1.00 75.31 297 LYS A O 1
ATOM 2373 N N . GLN A 1 298 ? 2.637 -8.736 -12.870 1.00 71.31 298 GLN A N 1
ATOM 2374 C CA . GLN A 1 298 ? 3.130 -8.579 -11.500 1.00 71.31 298 GLN A CA 1
ATOM 2375 C C . GLN A 1 298 ? 2.538 -7.335 -10.839 1.00 71.31 298 GLN A C 1
ATOM 2377 O O . GLN A 1 298 ? 2.051 -7.444 -9.719 1.00 71.31 298 GLN A O 1
ATOM 2382 N N . GLU A 1 299 ? 2.514 -6.194 -11.529 1.00 71.75 299 GLU A N 1
ATOM 2383 C CA . GLU A 1 299 ? 1.925 -4.951 -11.017 1.00 71.75 299 GLU A CA 1
ATOM 2384 C C . GLU A 1 299 ? 0.434 -5.126 -10.698 1.00 71.75 299 GLU A C 1
ATOM 2386 O O . GLU A 1 299 ? -0.009 -4.797 -9.598 1.00 71.75 299 GLU A O 1
ATOM 2391 N N . LEU A 1 300 ? -0.324 -5.752 -11.606 1.00 71.06 300 LEU A N 1
ATOM 2392 C CA . LEU A 1 300 ? -1.743 -6.051 -11.392 1.00 71.06 300 LEU A CA 1
ATOM 2393 C C . LEU A 1 300 ? -1.957 -6.985 -10.186 1.00 71.06 300 LEU A C 1
ATOM 2395 O O . LEU A 1 300 ? -2.857 -6.781 -9.375 1.00 71.06 300 LEU A O 1
ATOM 2399 N N . THR A 1 301 ? -1.095 -7.995 -10.033 1.00 68.69 301 THR A N 1
ATOM 2400 C CA . THR A 1 301 ? -1.146 -8.937 -8.903 1.00 68.69 301 THR A CA 1
ATOM 2401 C C . THR A 1 301 ? -0.814 -8.243 -7.579 1.00 68.69 301 THR A C 1
ATOM 2403 O O . THR A 1 301 ? -1.473 -8.491 -6.571 1.00 68.69 301 THR A O 1
ATOM 2406 N N . TYR A 1 302 ? 0.180 -7.348 -7.564 1.00 65.38 302 TYR A N 1
ATOM 2407 C CA . TYR A 1 302 ? 0.507 -6.546 -6.385 1.00 65.38 302 TYR A CA 1
ATOM 2408 C C . TYR A 1 302 ? -0.635 -5.607 -6.000 1.00 65.38 302 TYR A C 1
ATOM 2410 O O . TYR A 1 302 ? -0.927 -5.501 -4.810 1.00 65.38 302 TYR A O 1
ATOM 2418 N N . GLN A 1 303 ? -1.301 -4.977 -6.972 1.00 65.06 303 GLN A N 1
ATOM 2419 C CA . GLN A 1 303 ? -2.471 -4.132 -6.723 1.00 65.06 303 GLN A CA 1
ATOM 2420 C C . GLN A 1 303 ? -3.622 -4.927 -6.099 1.00 65.06 303 GLN A C 1
ATOM 2422 O O . GLN A 1 303 ? -4.125 -4.520 -5.057 1.00 65.06 303 GLN A O 1
ATOM 2427 N N . LEU A 1 304 ? -3.950 -6.108 -6.631 1.00 62.69 304 LEU A N 1
ATOM 2428 C CA . LEU A 1 304 ? -5.002 -6.973 -6.077 1.00 62.69 304 LEU A CA 1
ATOM 2429 C C . LEU A 1 304 ? -4.690 -7.438 -4.640 1.00 62.69 304 LEU A C 1
ATOM 2431 O O . LEU A 1 304 ? -5.542 -7.382 -3.757 1.00 62.69 304 LEU A O 1
ATOM 2435 N N . ILE A 1 305 ? -3.442 -7.838 -4.363 1.00 61.50 305 ILE A N 1
ATOM 2436 C CA . ILE A 1 305 ? -3.010 -8.240 -3.009 1.00 61.50 305 ILE A CA 1
ATOM 2437 C C . ILE A 1 305 ? -3.013 -7.047 -2.040 1.00 61.50 305 ILE A C 1
ATOM 2439 O O . ILE A 1 305 ? -3.288 -7.197 -0.840 1.00 61.50 305 ILE A O 1
ATOM 2443 N N . LEU A 1 306 ? -2.655 -5.858 -2.527 1.00 63.25 306 LEU A N 1
ATOM 2444 C CA . LEU A 1 306 ? -2.724 -4.631 -1.744 1.00 63.25 306 LEU A CA 1
ATOM 2445 C C . LEU A 1 306 ? -4.175 -4.290 -1.420 1.00 63.25 306 LEU A C 1
ATOM 2447 O O . LEU A 1 306 ? -4.446 -4.070 -0.249 1.00 63.25 306 LEU A O 1
ATOM 2451 N N . GLU A 1 307 ? -5.095 -4.323 -2.382 1.00 64.75 307 GLU A N 1
ATOM 2452 C CA . GLU A 1 307 ? -6.521 -4.044 -2.161 1.00 64.75 307 GLU A CA 1
ATOM 2453 C C . GLU A 1 307 ? -7.141 -4.983 -1.114 1.00 64.75 307 GLU A C 1
ATOM 2455 O O . GLU A 1 307 ? -7.739 -4.507 -0.147 1.00 64.75 307 GLU A O 1
ATOM 2460 N N . ASP A 1 308 ? -6.878 -6.291 -1.195 1.00 67.88 308 ASP A N 1
ATOM 2461 C CA . ASP A 1 308 ? -7.396 -7.275 -0.231 1.00 67.88 308 ASP A CA 1
ATOM 2462 C C . ASP A 1 308 ? -6.803 -7.129 1.186 1.00 67.88 308 ASP A C 1
ATOM 2464 O O . ASP A 1 308 ? -7.416 -7.521 2.189 1.00 67.88 308 ASP A O 1
ATOM 2468 N N . SER A 1 309 ? -5.589 -6.580 1.310 1.00 80.75 309 SER A N 1
ATOM 2469 C CA . SER A 1 309 ? -4.894 -6.435 2.599 1.00 80.75 309 SER A CA 1
ATOM 2470 C C . SER A 1 309 ? -4.879 -5.009 3.158 1.00 80.75 309 SER A C 1
ATOM 2472 O O . SER A 1 309 ? -4.564 -4.829 4.340 1.00 80.75 309 SER A O 1
ATOM 2474 N N . LEU A 1 310 ? -5.266 -4.005 2.367 1.00 84.00 310 LEU A N 1
ATOM 2475 C CA . LEU A 1 310 ? -5.220 -2.587 2.724 1.00 84.00 310 LEU A CA 1
ATOM 2476 C C . LEU A 1 310 ? -6.065 -2.269 3.968 1.00 84.00 310 LEU A C 1
ATOM 2478 O O . LEU A 1 310 ? -5.506 -1.672 4.893 1.00 84.00 310 LEU A O 1
ATOM 2482 N N . PRO A 1 311 ? -7.329 -2.729 4.104 1.00 86.31 311 PRO A N 1
ATOM 2483 C CA . PRO A 1 311 ? -8.125 -2.449 5.301 1.00 86.31 311 PRO A CA 1
ATOM 2484 C C . PRO A 1 311 ? -7.485 -2.972 6.589 1.00 86.31 311 PRO A C 1
ATOM 2486 O O . PRO A 1 311 ? -7.538 -2.323 7.634 1.00 86.31 311 PRO A O 1
ATOM 2489 N N . LYS A 1 312 ? -6.833 -4.142 6.526 1.00 86.00 312 LYS A N 1
ATOM 2490 C CA . LYS A 1 312 ? -6.140 -4.738 7.678 1.00 86.00 312 LYS A CA 1
ATOM 2491 C C . LYS A 1 312 ? -4.902 -3.932 8.067 1.00 86.00 312 LYS A C 1
ATOM 2493 O O . LYS A 1 312 ? -4.698 -3.679 9.252 1.00 86.00 312 LYS A O 1
ATOM 2498 N N . ARG A 1 313 ? -4.100 -3.512 7.086 1.00 88.62 313 ARG A N 1
ATOM 2499 C CA . ARG A 1 313 ? -2.882 -2.720 7.318 1.00 88.62 313 ARG A CA 1
ATOM 2500 C C . ARG A 1 313 ? -3.200 -1.322 7.840 1.00 88.62 313 ARG A C 1
ATOM 2502 O O . ARG A 1 313 ? -2.592 -0.890 8.811 1.00 88.62 313 ARG A O 1
ATOM 2509 N N . VAL A 1 314 ? -4.195 -0.649 7.258 1.00 89.81 314 VAL A N 1
ATOM 2510 C CA . VAL A 1 314 ? -4.650 0.662 7.744 1.00 89.81 314 VAL A CA 1
ATOM 2511 C C . VAL A 1 314 ? -5.181 0.541 9.167 1.00 89.81 314 VAL A C 1
ATOM 2513 O O . VAL A 1 314 ? -4.772 1.316 10.023 1.00 89.81 314 VAL A O 1
ATOM 2516 N N . HIS A 1 315 ? -6.003 -0.470 9.463 1.00 90.12 315 HIS A N 1
ATOM 2517 C CA . HIS A 1 315 ? -6.473 -0.719 10.828 1.00 90.12 315 HIS A CA 1
ATOM 2518 C C . HIS A 1 315 ? -5.314 -0.857 11.830 1.00 90.12 315 HIS A C 1
ATOM 2520 O O . HIS A 1 315 ? -5.380 -0.270 12.905 1.00 90.12 315 HIS A O 1
ATOM 2526 N N . GLN A 1 316 ? -4.236 -1.573 11.484 1.00 89.50 316 GLN A N 1
ATOM 2527 C CA . GLN A 1 316 ? -3.046 -1.668 12.342 1.00 89.50 316 GLN A CA 1
ATOM 2528 C C . GLN A 1 316 ? -2.379 -0.307 12.584 1.00 89.50 316 GLN A C 1
ATOM 2530 O O . GLN A 1 316 ? -1.965 -0.035 13.705 1.00 89.50 316 GLN A O 1
ATOM 2535 N N . CYS A 1 317 ? -2.303 0.561 11.572 1.00 91.94 317 CYS A N 1
ATOM 2536 C CA . CYS A 1 317 ? -1.790 1.922 11.744 1.00 91.94 317 CYS A CA 1
ATOM 2537 C C . CYS A 1 317 ? -2.692 2.768 12.652 1.00 91.94 317 CYS A C 1
ATOM 2539 O O . CYS A 1 317 ? -2.193 3.488 13.513 1.00 91.94 317 CYS A O 1
ATOM 2541 N N . LEU A 1 318 ? -4.016 2.662 12.501 1.00 92.38 318 LEU A N 1
ATOM 2542 C CA . LEU A 1 318 ? -4.965 3.423 13.317 1.00 92.38 318 LEU A CA 1
ATOM 2543 C C . LEU A 1 318 ? -4.868 3.066 14.807 1.00 92.38 318 LEU A C 1
ATOM 2545 O O . LEU A 1 318 ? -5.075 3.937 15.648 1.00 92.38 318 LEU A O 1
ATOM 2549 N N . LEU A 1 319 ? -4.526 1.819 15.155 1.00 91.19 319 LEU A N 1
ATOM 2550 C CA . LEU A 1 319 ? -4.323 1.414 16.555 1.00 91.19 319 LEU A CA 1
ATOM 2551 C C . LEU A 1 319 ? -3.215 2.224 17.258 1.00 91.19 319 LEU A C 1
ATOM 2553 O O . LEU A 1 319 ? -3.244 2.365 18.480 1.00 91.19 319 LEU A O 1
ATOM 2557 N N . ASN A 1 320 ? -2.282 2.808 16.503 1.00 90.88 320 ASN A N 1
ATOM 2558 C CA . ASN A 1 320 ? -1.200 3.648 17.023 1.00 90.88 320 ASN A CA 1
ATOM 2559 C C . ASN A 1 320 ? -1.530 5.152 16.998 1.00 90.88 320 ASN A C 1
ATOM 2561 O O . ASN A 1 320 ? -0.673 5.976 17.315 1.00 90.88 320 ASN A O 1
ATOM 2565 N N . PHE A 1 321 ? -2.749 5.528 16.603 1.00 92.25 321 PHE A N 1
ATOM 2566 C CA . PHE A 1 321 ? -3.142 6.925 16.477 1.00 92.25 321 PHE A CA 1
ATOM 2567 C C . PHE A 1 321 ? -3.500 7.544 17.839 1.00 92.25 321 PHE A C 1
ATOM 2569 O O . PHE A 1 321 ? -4.553 7.240 18.395 1.00 92.25 321 PHE A O 1
ATOM 2576 N N . ASP A 1 322 ? -2.647 8.456 18.312 1.00 93.06 322 ASP A N 1
ATOM 2577 C CA . ASP A 1 322 ? -2.809 9.328 19.491 1.00 93.06 322 ASP A CA 1
ATOM 2578 C C . ASP A 1 322 ? -3.138 8.620 20.839 1.00 93.06 322 ASP A C 1
ATOM 2580 O O . ASP A 1 322 ? -2.780 7.461 21.034 1.00 93.06 322 ASP A O 1
ATOM 2584 N N . TYR A 1 323 ? -3.754 9.326 21.806 1.00 93.12 323 TYR A N 1
ATOM 2585 C CA . TYR A 1 323 ? -4.060 8.923 23.190 1.00 93.12 323 TYR A CA 1
ATOM 2586 C C . TYR A 1 323 ? -2.862 8.705 24.119 1.00 93.12 323 TYR A C 1
ATOM 2588 O O . TYR A 1 323 ? -3.007 8.070 25.160 1.00 93.12 323 TYR A O 1
ATOM 2596 N N . GLN A 1 324 ? -1.687 9.260 23.809 1.00 91.00 324 GLN A N 1
ATOM 2597 C CA . GLN A 1 324 ? -0.458 8.996 24.576 1.00 91.00 324 GLN A CA 1
ATOM 2598 C C . GLN A 1 324 ? -0.598 9.271 26.085 1.00 91.00 324 GLN A C 1
ATOM 2600 O O . GLN A 1 324 ? -0.097 8.511 26.912 1.00 91.00 324 GLN A O 1
ATOM 2605 N N . LYS A 1 325 ? -1.302 10.351 26.456 1.00 90.44 325 LYS A N 1
ATOM 2606 C CA . LYS A 1 325 ? -1.506 10.743 27.862 1.00 90.44 325 LYS A CA 1
ATOM 2607 C C . LYS A 1 325 ? -2.392 9.739 28.604 1.00 90.44 325 LYS A C 1
ATOM 2609 O O . LYS A 1 325 ? -2.062 9.352 29.719 1.00 90.44 325 LYS A O 1
ATOM 2614 N N . GLN A 1 326 ? -3.499 9.332 27.986 1.00 92.81 326 GLN A N 1
ATOM 2615 C CA . GLN A 1 326 ? -4.443 8.374 28.559 1.00 92.81 326 GLN A CA 1
ATOM 2616 C C . GLN A 1 326 ? -3.877 6.961 28.573 1.00 92.81 326 GLN A C 1
ATOM 2618 O O . GLN A 1 326 ? -4.101 6.230 29.528 1.00 92.81 326 GLN A O 1
ATOM 2623 N N . GLU A 1 327 ? -3.121 6.589 27.540 1.00 92.56 327 GLU A N 1
ATOM 2624 C CA . GLU A 1 327 ? -2.430 5.306 27.453 1.00 92.56 327 GLU A CA 1
ATOM 2625 C C . GLU A 1 327 ? -1.474 5.123 28.630 1.00 92.56 327 GLU A C 1
ATOM 2627 O O . GLU A 1 327 ? -1.549 4.102 29.305 1.00 92.56 327 GLU A O 1
ATOM 2632 N N . TYR A 1 328 ? -0.647 6.129 28.925 1.00 91.00 328 TYR A N 1
ATOM 2633 C CA . TYR A 1 328 ? 0.268 6.089 30.064 1.00 91.00 328 TYR A CA 1
ATOM 2634 C C . TYR A 1 328 ? -0.465 5.896 31.404 1.00 91.00 328 TYR A C 1
ATOM 2636 O O . TYR A 1 328 ? -0.093 5.038 32.199 1.00 91.00 328 TYR A O 1
ATOM 2644 N N . GLU A 1 329 ? -1.529 6.664 31.654 1.00 89.38 329 GLU A N 1
ATOM 2645 C CA . GLU A 1 329 ? -2.305 6.564 32.900 1.00 89.38 329 GLU A CA 1
ATOM 2646 C C . GLU A 1 329 ? -3.049 5.236 33.026 1.00 89.38 329 GLU A C 1
ATOM 2648 O O . GLU A 1 329 ? -3.123 4.658 34.109 1.00 89.38 329 GLU A O 1
ATOM 2653 N N . PHE A 1 330 ? -3.572 4.725 31.915 1.00 90.50 330 PHE A N 1
ATOM 2654 C CA . PHE A 1 330 ? -4.239 3.434 31.884 1.00 90.50 330 PHE A CA 1
ATOM 2655 C C . PHE A 1 330 ? -3.254 2.278 32.107 1.00 90.50 330 PHE A C 1
ATOM 2657 O O . PHE A 1 330 ? -3.563 1.356 32.861 1.00 90.50 330 PHE A O 1
ATOM 2664 N N . ASP A 1 331 ? -2.056 2.356 31.514 1.00 89.25 331 ASP A N 1
ATOM 2665 C CA . ASP A 1 331 ? -0.953 1.418 31.750 1.00 89.25 331 ASP A CA 1
ATOM 2666 C C . ASP A 1 331 ? -0.584 1.367 33.244 1.00 89.25 331 ASP A C 1
ATOM 2668 O O . ASP A 1 331 ? -0.486 0.283 33.825 1.00 89.25 331 ASP A O 1
ATOM 2672 N N . GLU A 1 332 ? -0.418 2.528 33.882 1.00 86.62 332 GLU A N 1
ATOM 2673 C CA . GLU A 1 332 ? -0.117 2.632 35.316 1.00 86.62 332 GLU A CA 1
ATOM 2674 C C . GLU A 1 332 ? -1.258 2.096 36.195 1.00 86.62 332 GLU A C 1
ATOM 2676 O O . GLU A 1 332 ? -1.022 1.370 37.168 1.00 86.62 332 GLU A O 1
ATOM 2681 N N . PHE A 1 333 ? -2.507 2.410 35.847 1.00 86.75 333 PHE A N 1
ATOM 2682 C CA . PHE A 1 333 ? -3.689 1.918 36.551 1.00 86.75 333 PHE A CA 1
ATOM 2683 C C . PHE A 1 333 ? -3.774 0.389 36.518 1.00 86.75 333 PHE A C 1
ATOM 2685 O O . PHE A 1 333 ? -3.858 -0.234 37.579 1.00 86.75 333 PHE A O 1
ATOM 2692 N N . ILE A 1 334 ? -3.697 -0.223 35.329 1.00 85.50 334 ILE A N 1
ATOM 2693 C CA . ILE A 1 334 ? -3.799 -1.680 35.196 1.00 85.50 334 ILE A CA 1
ATOM 2694 C C . ILE A 1 334 ? -2.659 -2.361 35.941 1.00 85.50 334 ILE A C 1
ATOM 2696 O O . ILE A 1 334 ? -2.916 -3.274 36.716 1.00 85.50 334 ILE A O 1
ATOM 2700 N N . LYS A 1 335 ? -1.409 -1.919 35.765 1.00 83.06 335 LYS A N 1
ATOM 2701 C CA . LYS A 1 335 ? -0.251 -2.582 36.391 1.00 83.06 335 LYS A CA 1
ATOM 2702 C C . LYS A 1 335 ? -0.286 -2.522 37.914 1.00 83.06 335 LYS A C 1
ATOM 2704 O O . LYS A 1 335 ? 0.190 -3.445 38.568 1.00 83.06 335 LYS A O 1
ATOM 2709 N N . SER A 1 336 ? -0.855 -1.459 38.478 1.00 79.38 336 SER A N 1
ATOM 2710 C CA . SER A 1 336 ? -0.857 -1.224 39.923 1.00 79.38 336 SER A CA 1
ATOM 2711 C C . SER A 1 336 ? -2.094 -1.730 40.664 1.00 79.38 336 SER A C 1
ATOM 2713 O O . SER A 1 336 ? -2.132 -1.621 41.890 1.00 79.38 336 SER A O 1
ATOM 2715 N N . THR A 1 337 ? -3.098 -2.274 39.966 1.00 80.56 337 THR A N 1
ATOM 2716 C CA . THR A 1 337 ? -4.355 -2.708 40.593 1.00 80.56 337 THR A CA 1
ATOM 2717 C C . THR A 1 337 ? -4.788 -4.100 40.137 1.00 80.56 337 THR A C 1
ATOM 2719 O O . THR A 1 337 ? -4.810 -4.413 38.947 1.00 80.56 337 THR A O 1
ATOM 2722 N N . GLN A 1 338 ? -5.147 -4.953 41.100 1.00 84.69 338 GLN A N 1
ATOM 2723 C CA . GLN A 1 338 ? -5.830 -6.222 40.824 1.00 84.69 338 GLN A CA 1
ATOM 2724 C C . GLN A 1 338 ? -7.348 -6.015 40.740 1.00 84.69 338 GLN A C 1
ATOM 2726 O O . GLN A 1 338 ? -8.010 -6.544 39.852 1.00 84.69 338 GLN A O 1
ATOM 2731 N N . LEU A 1 339 ? -7.886 -5.208 41.656 1.00 88.62 339 LEU A N 1
ATOM 2732 C CA . LEU A 1 339 ? -9.274 -4.759 41.677 1.00 88.62 339 LEU A CA 1
ATOM 2733 C C . LEU A 1 339 ? -9.283 -3.251 41.434 1.00 88.62 339 LEU A C 1
ATOM 2735 O O . LEU A 1 339 ? -8.630 -2.519 42.188 1.00 88.62 339 LEU A O 1
ATOM 2739 N N . GLY A 1 340 ? -10.015 -2.785 40.421 1.00 88.75 340 GLY A N 1
ATOM 2740 C CA . GLY A 1 340 ? -10.080 -1.358 40.117 1.00 88.75 340 GLY A CA 1
ATOM 2741 C C . GLY A 1 340 ? -11.337 -0.918 39.370 1.00 88.75 340 GLY A C 1
ATOM 2742 O O . GLY A 1 340 ? -11.858 -1.625 38.507 1.00 88.75 340 GLY A O 1
ATOM 2743 N N . ILE A 1 341 ? -11.782 0.304 39.666 1.00 89.25 341 ILE A N 1
ATOM 2744 C CA . ILE A 1 341 ? -12.779 1.033 38.878 1.00 89.25 341 ILE A CA 1
ATOM 2745 C C . ILE A 1 341 ? -12.071 2.200 38.195 1.00 89.25 341 ILE A C 1
ATOM 2747 O O . ILE A 1 341 ? -11.383 2.972 38.858 1.00 89.25 341 ILE A O 1
ATOM 2751 N N . CYS A 1 342 ? -12.250 2.342 36.885 1.00 90.88 342 CYS A N 1
ATOM 2752 C CA . CYS A 1 342 ? -11.635 3.399 36.094 1.00 90.88 342 CYS A CA 1
ATOM 2753 C C . CYS A 1 342 ? -12.666 4.104 35.208 1.00 90.88 342 CYS A C 1
ATOM 2755 O O . CYS A 1 342 ? -13.413 3.450 34.483 1.00 90.88 342 CYS A O 1
ATOM 2757 N N . ILE A 1 343 ? -12.694 5.436 35.245 1.00 91.19 343 ILE A N 1
ATOM 2758 C CA . ILE A 1 343 ? -13.490 6.269 34.344 1.00 91.19 343 ILE A CA 1
ATOM 2759 C C . ILE A 1 343 ? -12.644 6.658 33.131 1.00 91.19 343 ILE A C 1
ATOM 2761 O O . ILE A 1 343 ? -11.663 7.399 33.244 1.00 91.19 343 ILE A O 1
ATOM 2765 N N . VAL A 1 344 ? -13.100 6.229 31.955 1.00 93.06 344 VAL A N 1
ATOM 2766 C CA . VAL A 1 344 ? -12.632 6.713 30.656 1.00 93.06 344 VAL A CA 1
ATOM 2767 C C . VAL A 1 344 ? -13.480 7.920 30.274 1.00 93.06 344 VAL A C 1
ATOM 2769 O O . VAL A 1 344 ? -14.558 7.793 29.691 1.00 93.06 344 VAL A O 1
ATOM 2772 N N . ASN A 1 345 ? -12.995 9.097 30.659 1.00 90.81 345 ASN A N 1
ATOM 2773 C CA . ASN A 1 345 ? -13.659 10.373 30.421 1.00 90.81 345 ASN A CA 1
ATOM 2774 C C . ASN A 1 345 ? -13.203 10.978 29.092 1.00 90.81 345 ASN A C 1
ATOM 2776 O O . ASN A 1 345 ? -12.007 11.158 28.874 1.00 90.81 345 ASN A O 1
ATOM 2780 N N . GLY A 1 346 ? -14.140 11.357 28.229 1.00 92.00 346 GLY A N 1
ATOM 2781 C CA . GLY A 1 346 ? -13.849 12.181 27.062 1.00 92.00 346 GLY A CA 1
ATOM 2782 C C . GLY A 1 346 ? -15.043 13.028 26.645 1.00 92.00 346 GLY A C 1
ATOM 2783 O O . GLY A 1 346 ? -16.162 12.795 27.089 1.00 92.00 346 GLY A O 1
ATOM 2784 N N . LEU A 1 347 ? -14.793 13.999 25.773 1.00 94.00 347 LEU A N 1
ATOM 2785 C CA . LEU A 1 347 ? -15.847 14.777 25.122 1.00 94.00 347 LEU A CA 1
ATOM 2786 C C . LEU A 1 347 ? -16.469 14.001 23.948 1.00 94.00 347 LEU A C 1
ATOM 2788 O O . LEU A 1 347 ? -15.967 12.957 23.524 1.00 94.00 347 LEU A O 1
ATOM 2792 N N . GLN A 1 348 ? -17.571 14.526 23.415 1.00 93.56 348 GLN A N 1
ATOM 2793 C CA . GLN A 1 348 ? -18.314 13.901 22.323 1.00 93.56 348 GLN A CA 1
ATOM 2794 C C . GLN A 1 348 ? -17.410 13.591 21.113 1.00 93.56 348 GLN A C 1
ATOM 2796 O O . GLN A 1 348 ? -16.657 14.453 20.657 1.00 93.56 348 GLN A O 1
ATOM 2801 N N . LYS A 1 349 ? -17.520 12.364 20.575 1.00 92.38 349 LYS A N 1
ATOM 2802 C CA . LYS A 1 349 ? -16.761 11.852 19.411 1.00 92.38 349 LYS A CA 1
ATOM 2803 C C . LYS A 1 349 ? -15.235 11.804 19.588 1.00 92.38 349 LYS A C 1
ATOM 2805 O O . LYS A 1 349 ? -14.488 11.693 18.613 1.00 92.38 349 LYS A O 1
ATOM 2810 N N . CYS A 1 350 ? -14.739 11.872 20.819 1.00 93.88 350 CYS A N 1
ATOM 2811 C CA . CYS A 1 350 ? -13.312 11.739 21.104 1.00 93.88 350 CYS A CA 1
ATOM 2812 C C . CYS A 1 350 ? -12.833 10.280 21.180 1.00 93.88 350 CYS A C 1
ATOM 2814 O O . CYS A 1 350 ? -11.706 10.051 21.598 1.00 93.88 350 CYS A O 1
ATOM 2816 N N . GLY A 1 351 ? -13.639 9.287 20.786 1.00 91.62 351 GLY A N 1
ATOM 2817 C CA . GLY A 1 351 ? -13.174 7.909 20.637 1.00 91.62 351 GLY A CA 1
ATOM 2818 C C . GLY A 1 351 ? -12.846 7.197 21.951 1.00 91.62 351 GLY A C 1
ATOM 2819 O O . GLY A 1 351 ? -11.927 6.391 22.008 1.00 91.62 351 GLY A O 1
ATOM 2820 N N . GLN A 1 352 ? -13.602 7.422 23.020 1.00 92.38 352 GLN A N 1
ATOM 2821 C CA . GLN A 1 352 ? -13.452 6.701 24.290 1.00 92.38 352 GLN A CA 1
ATOM 2822 C C . GLN A 1 352 ? -13.602 5.173 24.105 1.00 92.38 352 GLN A C 1
ATOM 2824 O O . GLN A 1 352 ? -12.767 4.427 24.626 1.00 92.38 352 GLN A O 1
ATOM 2829 N N . PRO A 1 353 ? -14.587 4.663 23.327 1.00 90.25 353 PRO A N 1
ATOM 2830 C CA . PRO A 1 353 ? -14.651 3.238 22.996 1.00 90.25 353 PRO A CA 1
ATOM 2831 C C . PRO A 1 353 ? -13.464 2.773 22.143 1.00 90.25 353 PRO A C 1
ATOM 2833 O O . PRO A 1 353 ? -12.953 1.673 22.356 1.00 90.25 353 PRO A O 1
ATOM 2836 N N . TRP A 1 354 ? -12.996 3.617 21.212 1.00 91.50 354 TRP A N 1
ATOM 2837 C CA . TRP A 1 354 ? -11.806 3.328 20.407 1.00 91.50 354 TRP A CA 1
ATOM 2838 C C . TRP A 1 354 ? -10.574 3.156 21.274 1.00 91.50 354 TRP A C 1
ATOM 2840 O O . TRP A 1 354 ? -9.833 2.197 21.087 1.00 91.50 354 TRP A O 1
ATOM 2850 N N . PHE A 1 355 ? -10.382 4.069 22.227 1.00 92.75 355 PHE A N 1
ATOM 2851 C CA . PHE A 1 355 ? -9.285 4.047 23.176 1.00 92.75 355 PHE A CA 1
ATOM 2852 C C . PHE A 1 355 ? -9.240 2.704 23.912 1.00 92.75 355 PHE A C 1
ATOM 2854 O O . PHE A 1 355 ? -8.221 2.023 23.881 1.00 92.75 355 PHE A O 1
ATOM 2861 N N . LEU A 1 356 ? -10.356 2.254 24.489 1.00 90.38 356 LEU A N 1
ATOM 2862 C CA . LEU A 1 356 ? -10.390 0.952 25.159 1.00 90.38 356 LEU A CA 1
ATOM 2863 C C . LEU A 1 356 ? -10.094 -0.206 24.205 1.00 90.38 356 LEU A C 1
ATOM 2865 O O . LEU A 1 356 ? -9.283 -1.076 24.522 1.00 90.38 356 LEU A O 1
ATOM 2869 N N . TYR A 1 357 ? -10.708 -0.199 23.021 1.00 88.69 357 TYR A N 1
ATOM 2870 C CA . TYR A 1 357 ? -10.448 -1.217 22.009 1.00 88.69 357 TYR A CA 1
ATOM 2871 C C . TYR A 1 357 ? -8.959 -1.284 21.646 1.00 88.69 357 TYR A C 1
ATOM 2873 O O . TYR A 1 357 ? -8.375 -2.365 21.696 1.00 88.69 357 TYR A O 1
ATOM 2881 N N . ARG A 1 358 ? -8.311 -0.149 21.349 1.00 89.38 358 ARG A N 1
ATOM 2882 C CA . ARG A 1 358 ? -6.883 -0.135 20.996 1.00 89.38 358 ARG A CA 1
ATOM 2883 C C . ARG A 1 358 ? -6.002 -0.609 22.139 1.00 89.38 358 ARG A C 1
ATOM 2885 O O . ARG A 1 358 ? -5.063 -1.355 21.877 1.00 89.38 358 ARG A O 1
ATOM 2892 N N . MET A 1 359 ? -6.316 -0.249 23.384 1.00 88.50 359 MET A N 1
ATOM 2893 C CA . MET A 1 359 ? -5.547 -0.695 24.546 1.00 88.50 359 MET A CA 1
ATOM 2894 C C . MET A 1 359 ? -5.559 -2.223 24.647 1.00 88.50 359 MET A C 1
ATOM 2896 O O . MET A 1 359 ? -4.502 -2.828 24.774 1.00 88.50 359 MET A O 1
ATOM 2900 N N . PHE A 1 360 ? -6.713 -2.869 24.463 1.00 84.12 360 PHE A N 1
ATOM 2901 C CA . PHE A 1 360 ? -6.800 -4.334 24.495 1.00 84.12 360 PHE A CA 1
ATOM 2902 C C . PHE A 1 360 ? -6.236 -5.039 23.259 1.00 84.12 360 PHE A C 1
ATOM 2904 O O . PHE A 1 360 ? -5.854 -6.201 23.349 1.00 84.12 360 PHE A O 1
ATOM 2911 N N . GLN A 1 361 ? -6.182 -4.370 22.105 1.00 83.12 361 GLN A N 1
ATOM 2912 C CA . GLN A 1 361 ? -5.577 -4.942 20.896 1.00 83.12 361 GLN A CA 1
ATOM 2913 C C . GLN A 1 361 ? -4.050 -4.823 20.880 1.00 83.12 361 GLN A C 1
ATOM 2915 O O . GLN A 1 361 ? -3.373 -5.656 20.284 1.00 83.12 361 GLN A O 1
ATOM 2920 N N . THR A 1 362 ? -3.503 -3.765 21.478 1.00 79.44 362 THR A N 1
ATOM 2921 C CA . THR A 1 362 ? -2.068 -3.448 21.389 1.00 79.44 362 THR A CA 1
ATOM 2922 C C . THR A 1 362 ? -1.274 -3.904 22.605 1.00 79.44 362 THR A C 1
ATOM 2924 O O . THR A 1 362 ? -0.059 -4.080 22.507 1.00 79.44 362 THR A O 1
ATOM 2927 N N . LYS A 1 363 ? -1.935 -4.102 23.748 1.00 75.69 363 LYS A N 1
ATOM 2928 C CA . LYS A 1 363 ? -1.283 -4.416 25.016 1.00 75.69 363 LYS A CA 1
ATOM 2929 C C . LYS A 1 363 ? -1.789 -5.757 25.528 1.00 75.69 363 LYS A C 1
ATOM 2931 O O . LYS A 1 363 ? -2.987 -5.972 25.698 1.00 75.69 363 LYS A O 1
ATOM 2936 N N . TYR A 1 364 ? -0.851 -6.652 25.808 1.00 71.31 364 TYR A N 1
ATOM 2937 C CA . TYR A 1 364 ? -1.113 -7.959 26.404 1.00 71.31 364 TYR A CA 1
ATOM 2938 C C . TYR A 1 364 ? -1.324 -7.808 27.917 1.00 71.31 364 TYR A C 1
ATOM 2940 O O . TYR A 1 364 ? -0.492 -8.229 28.710 1.00 71.31 364 TYR A O 1
ATOM 2948 N N . TYR A 1 365 ? -2.402 -7.131 28.325 1.00 73.75 365 TYR A N 1
ATOM 2949 C CA . TYR A 1 365 ? -2.728 -6.942 29.748 1.00 73.75 365 TYR A CA 1
ATOM 2950 C C . TYR A 1 365 ? -3.216 -8.212 30.440 1.00 73.75 365 TYR A C 1
ATOM 2952 O O . TYR A 1 365 ? -3.219 -8.274 31.667 1.00 73.75 365 TYR A O 1
ATOM 2960 N N . PHE A 1 366 ? -3.660 -9.190 29.656 1.00 72.69 366 PHE A N 1
ATOM 2961 C CA . PHE A 1 366 ? -4.213 -10.444 30.135 1.00 72.69 366 PHE A CA 1
ATOM 2962 C C . PHE A 1 366 ? -3.553 -11.587 29.364 1.00 72.69 366 PHE A C 1
ATOM 2964 O O . PHE A 1 366 ? -3.488 -11.540 28.134 1.00 72.69 366 PHE A O 1
ATOM 2971 N N . ASP A 1 367 ? -3.084 -12.606 30.082 1.00 58.59 367 ASP A N 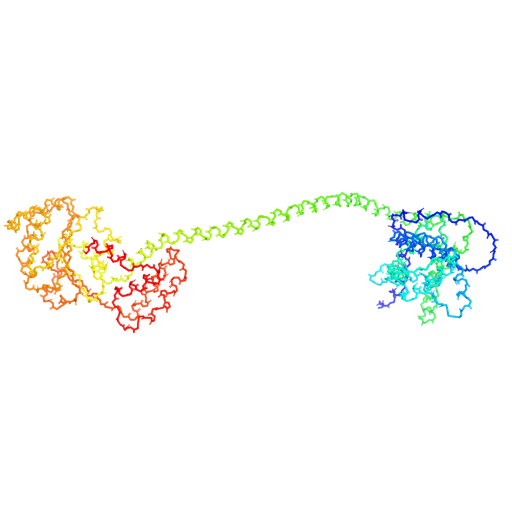1
ATOM 2972 C CA . ASP A 1 367 ? -2.342 -13.739 29.509 1.00 58.59 367 ASP A CA 1
ATOM 2973 C C . ASP A 1 367 ? -3.214 -14.669 28.647 1.00 58.59 367 ASP A C 1
ATOM 2975 O O . ASP A 1 367 ? -2.707 -15.442 27.834 1.00 58.59 367 ASP A O 1
ATOM 2979 N N . ASP A 1 368 ? -4.540 -14.591 28.793 1.00 56.72 368 ASP A N 1
ATOM 2980 C CA . ASP A 1 368 ? -5.492 -15.437 28.080 1.00 56.72 368 ASP A CA 1
ATOM 2981 C C . ASP A 1 368 ? -6.228 -14.654 26.979 1.00 56.72 368 ASP A C 1
ATOM 2983 O O . ASP A 1 368 ? -6.997 -13.721 27.243 1.00 56.72 368 ASP A O 1
ATOM 2987 N N . THR A 1 369 ? -6.071 -15.115 25.732 1.00 51.25 369 THR A N 1
ATOM 2988 C CA . THR A 1 369 ? -6.836 -14.666 24.549 1.00 51.25 369 THR A CA 1
ATOM 2989 C C . THR A 1 369 ? -8.360 -14.823 24.684 1.00 51.25 369 THR A C 1
ATOM 2991 O O . THR A 1 369 ? -9.105 -14.319 23.845 1.00 51.25 369 THR A O 1
ATOM 2994 N N . SER A 1 370 ? -8.837 -15.503 25.730 1.00 52.75 370 SER A N 1
ATOM 2995 C CA . SER A 1 370 ? -10.250 -15.744 26.028 1.00 52.75 370 SER A CA 1
ATOM 2996 C C . SER A 1 370 ? -10.768 -15.036 27.289 1.00 52.75 370 SER A C 1
ATOM 2998 O O . SER A 1 370 ? -11.825 -15.407 27.802 1.00 52.75 370 SER A O 1
ATOM 3000 N N . THR A 1 371 ? -10.067 -14.002 27.775 1.00 55.81 371 THR A N 1
ATOM 3001 C CA . THR A 1 371 ? -10.588 -13.099 28.819 1.00 55.81 371 THR A CA 1
ATOM 3002 C C . THR A 1 371 ? -11.958 -12.537 28.393 1.00 55.81 371 THR A C 1
ATOM 3004 O O . THR A 1 371 ? -12.046 -11.869 27.357 1.00 55.81 371 THR A O 1
ATOM 3007 N N . PRO A 1 372 ? -13.050 -12.804 29.135 1.00 55.47 372 PRO A N 1
ATOM 3008 C CA . PRO A 1 372 ? -14.381 -12.345 28.759 1.00 55.47 372 PRO A CA 1
ATOM 3009 C C . PRO A 1 372 ? -14.514 -10.832 28.986 1.00 55.47 372 PRO A C 1
ATOM 3011 O O . PRO A 1 372 ? -14.523 -10.353 30.120 1.00 55.47 372 PRO A O 1
ATOM 3014 N N . PHE A 1 373 ? -14.654 -10.072 27.898 1.00 61.69 373 PHE A N 1
ATOM 3015 C CA . PHE A 1 373 ? -15.044 -8.663 27.946 1.00 61.69 373 PHE A CA 1
ATOM 3016 C C . PHE A 1 373 ? -16.564 -8.575 28.014 1.00 61.69 373 PHE A C 1
ATOM 3018 O O . PHE A 1 373 ? -17.251 -8.744 27.003 1.00 61.69 373 PHE A O 1
ATOM 3025 N N . ASN A 1 374 ? -17.094 -8.315 29.207 1.00 68.31 374 ASN A N 1
ATOM 3026 C CA . ASN A 1 374 ? -18.531 -8.208 29.399 1.00 68.31 374 ASN A CA 1
ATOM 3027 C C . ASN A 1 374 ? -18.972 -6.766 29.310 1.00 68.31 374 ASN A C 1
ATOM 3029 O O . ASN A 1 374 ? -18.453 -5.874 29.979 1.00 68.31 374 ASN A O 1
ATOM 3033 N N . LYS A 1 375 ? -19.963 -6.552 28.458 1.00 70.38 375 LYS A N 1
ATOM 3034 C CA . LYS A 1 375 ? -20.507 -5.233 28.206 1.00 70.38 375 LYS A CA 1
ATOM 3035 C C . LYS A 1 375 ? -21.753 -5.056 29.025 1.00 70.38 375 LYS A C 1
ATOM 3037 O O . LYS A 1 375 ? -22.727 -5.772 28.822 1.00 70.38 375 LYS A O 1
ATOM 3042 N N . ILE A 1 376 ? -21.719 -4.054 29.877 1.00 73.50 376 ILE A N 1
ATOM 3043 C CA . ILE A 1 376 ? -22.839 -3.687 30.717 1.00 73.50 376 ILE A CA 1
ATOM 3044 C C . ILE A 1 376 ? -23.270 -2.288 30.305 1.00 73.50 376 ILE A C 1
ATOM 3046 O O . ILE A 1 376 ? -22.441 -1.403 30.105 1.00 73.50 376 ILE A O 1
ATOM 3050 N N . SER A 1 377 ? -24.566 -2.068 30.132 1.00 63.75 377 SER A N 1
ATOM 3051 C CA . SER A 1 377 ? -25.079 -0.712 29.963 1.00 63.75 377 SER A CA 1
ATOM 3052 C C . SER A 1 377 ? -25.669 -0.231 31.280 1.00 63.75 377 SER A C 1
ATOM 3054 O O . SER A 1 377 ? -26.496 -0.924 31.857 1.00 63.75 377 SER A O 1
ATOM 3056 N N . CYS A 1 378 ? -25.302 0.975 31.726 1.00 58.38 378 CYS A N 1
ATOM 3057 C CA . CYS A 1 378 ? -26.004 1.631 32.837 1.00 58.38 378 CYS A CA 1
ATOM 3058 C C . CYS A 1 378 ? -27.444 2.029 32.478 1.00 58.38 378 CYS A C 1
ATOM 3060 O O . CYS A 1 378 ? -28.199 2.449 33.348 1.00 58.38 378 CYS A O 1
ATOM 3062 N N . PHE A 1 379 ? -27.810 1.986 31.194 1.00 55.91 379 PHE A N 1
ATOM 3063 C CA . PHE A 1 379 ? -29.046 2.573 30.700 1.00 55.91 379 PHE A CA 1
ATOM 3064 C C . PHE A 1 379 ? -29.609 1.727 29.554 1.00 55.91 379 PHE A C 1
ATOM 3066 O O . PHE A 1 379 ? -29.156 1.806 28.412 1.00 55.91 379 PHE A O 1
ATOM 3073 N N . SER A 1 380 ? -30.610 0.895 29.851 1.00 55.66 380 SER A N 1
ATOM 3074 C CA . SER A 1 380 ? -31.359 0.171 28.818 1.00 55.66 380 SER A CA 1
ATOM 3075 C C . SER A 1 380 ? -32.481 1.042 28.226 1.00 55.66 380 SER A C 1
ATOM 3077 O O . SER A 1 380 ? -32.788 2.127 28.727 1.00 55.66 380 SER A O 1
ATOM 3079 N N . ARG A 1 381 ? -33.153 0.536 27.179 1.00 48.47 381 ARG A N 1
ATOM 3080 C CA . ARG A 1 381 ? -34.311 1.174 26.515 1.00 48.47 381 ARG A CA 1
ATOM 3081 C C . ARG A 1 381 ? -35.460 1.558 27.467 1.00 48.47 381 ARG A C 1
ATOM 3083 O O . ARG A 1 381 ? -36.320 2.332 27.063 1.00 48.47 381 ARG A O 1
ATOM 3090 N N . THR A 1 382 ? -35.492 1.034 28.695 1.00 50.41 382 THR A N 1
ATOM 3091 C CA . THR A 1 382 ? -36.532 1.307 29.704 1.00 50.41 382 THR A CA 1
ATOM 3092 C C . THR A 1 382 ? -36.133 2.343 30.763 1.00 50.41 382 THR A C 1
ATOM 3094 O O . THR A 1 382 ? -36.911 2.577 31.684 1.00 50.41 382 THR A O 1
ATOM 3097 N N . GLN A 1 383 ? -34.948 2.966 30.659 1.00 52.66 383 GLN A N 1
ATOM 3098 C CA . GLN A 1 383 ? -34.427 3.984 31.597 1.00 52.66 383 GLN A CA 1
ATOM 3099 C C . GLN A 1 383 ? -34.298 3.529 33.068 1.00 52.66 383 GLN A C 1
ATOM 3101 O O . GLN A 1 383 ? -34.141 4.347 33.972 1.00 52.66 383 GLN A O 1
ATOM 3106 N N . LYS A 1 384 ? -34.357 2.220 33.325 1.00 53.88 384 LYS A N 1
ATOM 3107 C CA . LYS A 1 384 ? -34.115 1.609 34.634 1.00 53.88 384 LYS A CA 1
ATOM 3108 C C . LYS A 1 384 ? -33.320 0.336 34.425 1.00 53.88 384 LYS A C 1
ATOM 3110 O O . LYS A 1 384 ? -33.888 -0.664 33.990 1.00 53.88 384 LYS A O 1
ATOM 3115 N N . LEU A 1 385 ? -32.026 0.376 34.710 1.00 54.25 385 LEU A N 1
ATOM 3116 C CA . LEU A 1 385 ? -31.268 -0.846 34.927 1.00 54.25 385 LEU A CA 1
ATOM 3117 C C . LEU A 1 385 ? -30.094 -0.571 35.857 1.00 54.25 385 LEU A C 1
ATOM 3119 O O . LEU A 1 385 ? -29.415 0.445 35.731 1.00 54.25 385 LEU A O 1
ATOM 3123 N N . SER A 1 386 ? -29.926 -1.446 36.845 1.00 70.69 386 SER A N 1
ATOM 3124 C CA . SER A 1 386 ? -28.904 -1.316 37.875 1.00 70.69 386 SER A CA 1
ATOM 3125 C C . SER A 1 386 ? -27.684 -2.179 37.543 1.00 70.69 386 SER A C 1
ATOM 3127 O O . SER A 1 386 ? -27.835 -3.327 37.136 1.00 70.69 386 SER A O 1
ATOM 3129 N N . LEU A 1 387 ? -26.465 -1.668 37.771 1.00 79.12 387 LEU A N 1
ATOM 3130 C CA . LEU A 1 387 ? -25.204 -2.404 37.584 1.00 79.12 387 LEU A CA 1
ATOM 3131 C C . LEU A 1 387 ? -25.222 -3.785 38.251 1.00 79.12 387 LEU A C 1
ATOM 3133 O O . LEU A 1 387 ? -24.694 -4.743 37.696 1.00 79.12 387 LEU A O 1
ATOM 3137 N N . LYS A 1 388 ? -25.877 -3.908 39.413 1.00 82.00 388 LYS A N 1
ATOM 3138 C CA . LYS A 1 388 ? -26.052 -5.193 40.103 1.00 82.00 388 LYS A CA 1
ATOM 3139 C C . LYS A 1 388 ? -26.824 -6.206 39.247 1.00 82.00 388 LYS A C 1
ATOM 3141 O O . LYS A 1 388 ? -26.439 -7.366 39.186 1.00 82.00 388 LYS A O 1
ATOM 3146 N N . GLU A 1 389 ? -27.902 -5.780 38.598 1.00 81.25 389 GLU A N 1
ATOM 3147 C CA . GLU A 1 389 ? -28.780 -6.653 37.808 1.00 81.25 389 GLU A CA 1
ATOM 3148 C C . GLU A 1 389 ? -28.057 -7.179 36.564 1.00 81.25 389 GLU A C 1
ATOM 3150 O O . GLU A 1 389 ? -28.201 -8.346 36.209 1.00 81.25 389 GLU A O 1
ATOM 3155 N N . GLU A 1 390 ? -27.226 -6.340 35.947 1.00 81.94 390 GLU A N 1
ATOM 3156 C CA . GLU A 1 390 ? -26.382 -6.708 34.806 1.00 81.94 390 GLU A CA 1
ATOM 3157 C C . GLU A 1 390 ? -25.285 -7.700 35.205 1.00 81.94 390 GLU A C 1
ATOM 3159 O O . GLU A 1 390 ? -25.015 -8.661 34.485 1.00 81.94 390 GLU A O 1
ATOM 3164 N N . ILE A 1 391 ? -24.703 -7.531 36.396 1.00 86.62 391 ILE A N 1
ATOM 3165 C CA . ILE A 1 391 ? -23.767 -8.510 36.960 1.00 86.62 391 ILE A CA 1
ATOM 3166 C C . ILE A 1 391 ? -24.487 -9.840 37.241 1.00 86.62 391 ILE A C 1
ATOM 3168 O O . ILE A 1 391 ? -23.965 -10.899 36.889 1.00 86.62 391 ILE A O 1
ATOM 3172 N N . CYS A 1 392 ? -25.700 -9.815 37.809 1.00 87.31 392 CYS A N 1
ATOM 3173 C CA . CYS A 1 392 ? -26.511 -11.026 37.969 1.00 87.31 392 CYS A CA 1
ATOM 3174 C C . CYS A 1 392 ? -26.779 -11.695 36.618 1.00 87.31 392 CYS A C 1
ATOM 3176 O O . CYS A 1 392 ? -26.592 -12.903 36.488 1.00 87.31 392 CYS A O 1
ATOM 3178 N N . HIS A 1 393 ? -27.166 -10.924 35.599 1.00 85.75 393 HIS A N 1
ATOM 3179 C CA . HIS A 1 393 ? -27.417 -11.444 34.259 1.00 85.75 393 HIS A CA 1
ATOM 3180 C C . HIS A 1 393 ? -26.174 -12.119 33.667 1.00 85.75 393 HIS A C 1
ATOM 3182 O O . HIS A 1 393 ? -26.277 -13.225 33.131 1.00 85.75 393 HIS A O 1
ATOM 3188 N N . PHE A 1 394 ? -24.997 -11.504 33.828 1.00 85.38 394 PHE A N 1
ATOM 3189 C CA . PHE A 1 394 ? -23.725 -12.075 33.393 1.00 85.38 394 PHE A CA 1
ATOM 3190 C C . PHE A 1 394 ? -23.468 -13.457 34.016 1.00 85.38 394 PHE A C 1
ATOM 3192 O O . PHE A 1 394 ? -23.180 -14.416 33.298 1.00 85.38 394 PHE A O 1
ATOM 3199 N N . PHE A 1 395 ? -23.661 -13.588 35.330 1.00 87.81 395 PHE A N 1
ATOM 3200 C CA . PHE A 1 395 ? -23.504 -14.860 36.043 1.00 87.81 395 PHE A CA 1
ATOM 3201 C C . PHE A 1 395 ? -24.721 -15.795 35.938 1.00 87.81 395 PHE A C 1
ATOM 3203 O O . PHE A 1 395 ? -24.728 -16.862 36.549 1.00 87.81 395 PHE A O 1
ATOM 3210 N N . ARG A 1 396 ? -25.750 -15.433 35.156 1.00 89.50 396 ARG A N 1
ATOM 3211 C CA . ARG A 1 396 ? -27.026 -16.168 35.036 1.00 89.50 396 ARG A CA 1
ATOM 3212 C C . ARG A 1 396 ? -27.729 -16.379 36.384 1.00 89.50 396 ARG A C 1
ATOM 3214 O O . ARG A 1 396 ? -28.378 -17.401 36.604 1.00 89.50 396 ARG A O 1
ATOM 3221 N N . LEU A 1 397 ? -27.604 -15.399 37.271 1.00 90.88 397 LEU A N 1
ATOM 3222 C CA . LEU A 1 397 ? -28.259 -15.345 38.571 1.00 90.88 397 LEU A CA 1
ATOM 3223 C C . LEU A 1 397 ? -29.610 -14.610 38.472 1.00 90.88 397 LEU A C 1
ATOM 3225 O O . LEU A 1 397 ? -29.781 -13.733 37.618 1.00 90.88 397 LEU A O 1
ATOM 3229 N N . PRO A 1 398 ? -30.575 -14.914 39.357 1.00 89.56 398 PRO A N 1
ATOM 3230 C CA . PRO A 1 398 ? -31.779 -14.108 39.526 1.00 89.56 398 PRO A CA 1
ATOM 3231 C C . PRO A 1 398 ? -31.456 -12.633 39.824 1.00 89.56 398 PRO A C 1
ATOM 3233 O O . PRO A 1 398 ? -30.521 -12.309 40.549 1.00 89.56 398 PRO A O 1
ATOM 3236 N N . VAL A 1 399 ? -32.278 -11.711 39.320 1.00 82.94 399 VAL A N 1
ATOM 3237 C CA . VAL A 1 399 ? -32.090 -10.255 39.511 1.00 82.94 399 VAL A CA 1
ATOM 3238 C C . VAL A 1 399 ? -32.058 -9.859 40.999 1.00 82.94 399 VAL A C 1
ATOM 3240 O O . VAL A 1 399 ? -31.307 -8.975 41.403 1.00 82.94 399 VAL A O 1
ATOM 3243 N N . ASN A 1 400 ? -32.823 -10.572 41.831 1.00 84.19 400 ASN A N 1
ATOM 3244 C CA . ASN A 1 400 ? -32.939 -10.330 43.272 1.00 84.19 400 ASN A CA 1
ATOM 3245 C C . ASN A 1 400 ? -31.952 -11.155 44.116 1.00 84.19 400 ASN A C 1
ATOM 3247 O O . ASN A 1 400 ? -32.148 -11.280 45.323 1.00 84.19 400 ASN A O 1
ATOM 3251 N N . GLU A 1 401 ? -30.928 -11.744 43.496 1.00 89.81 401 GLU A N 1
ATOM 3252 C CA . GLU A 1 401 ? -29.956 -12.591 44.188 1.00 89.81 401 GLU A CA 1
ATOM 3253 C C . GLU A 1 401 ? -29.192 -11.828 45.288 1.00 89.81 401 GLU A C 1
ATOM 3255 O O . GLU A 1 401 ? -29.041 -10.591 45.252 1.00 89.81 401 GLU A O 1
ATOM 3260 N N . SER A 1 402 ? -28.725 -12.577 46.292 1.00 90.38 402 SER A N 1
ATOM 3261 C CA . SER A 1 402 ? -27.937 -12.016 47.387 1.00 90.38 402 SER A CA 1
ATOM 3262 C C . SER A 1 402 ? -26.589 -11.479 46.895 1.00 90.38 402 SER A C 1
ATOM 3264 O O . SER A 1 402 ? -25.998 -11.975 45.933 1.00 90.38 402 SER A O 1
ATOM 3266 N N . ILE A 1 403 ? -26.095 -10.428 47.550 1.00 88.00 403 ILE A N 1
ATOM 3267 C CA . ILE A 1 403 ? -24.809 -9.812 47.195 1.00 88.00 403 ILE A CA 1
ATOM 3268 C C . ILE A 1 403 ? -23.660 -10.801 47.452 1.00 88.00 403 ILE A C 1
ATOM 3270 O O . ILE A 1 403 ? -22.723 -10.889 46.663 1.00 88.00 403 ILE A O 1
ATOM 3274 N N . GLU A 1 404 ? -23.777 -11.612 48.499 1.00 90.50 404 GLU A N 1
ATOM 3275 C CA . GLU A 1 404 ? -22.807 -12.635 48.881 1.00 90.50 404 GLU A CA 1
ATOM 3276 C C . GLU A 1 404 ? -22.642 -13.690 47.783 1.00 90.50 404 GLU A C 1
ATOM 3278 O O . GLU A 1 404 ? -21.521 -14.097 47.475 1.00 90.50 404 GLU A O 1
ATOM 3283 N N . ARG A 1 405 ? -23.745 -14.104 47.144 1.00 91.75 405 ARG A N 1
ATOM 3284 C CA . ARG A 1 405 ? -23.702 -15.063 46.036 1.00 91.75 405 ARG A CA 1
ATOM 3285 C C . ARG A 1 405 ? -23.006 -14.471 44.811 1.00 91.75 405 ARG A C 1
ATOM 3287 O O . ARG A 1 405 ? -22.229 -15.170 44.167 1.00 91.75 405 ARG A O 1
ATOM 3294 N N . ILE A 1 406 ? -23.232 -13.188 44.521 1.00 91.81 406 ILE A N 1
ATOM 3295 C CA . ILE A 1 406 ? -22.529 -12.475 43.443 1.00 91.81 406 ILE A CA 1
ATOM 3296 C C . ILE A 1 406 ? -21.023 -12.436 43.730 1.00 91.81 406 ILE A C 1
ATOM 3298 O O . ILE A 1 406 ? -20.225 -12.733 42.846 1.00 91.81 406 ILE A O 1
ATOM 3302 N N . TYR A 1 407 ? -20.620 -12.119 44.963 1.00 92.50 407 TYR A N 1
ATOM 3303 C CA . TYR A 1 407 ? -19.205 -12.077 45.346 1.00 92.50 407 TYR A CA 1
ATOM 3304 C C . TYR A 1 407 ? -18.521 -13.437 45.201 1.00 92.50 407 TYR A C 1
ATOM 3306 O O . TYR A 1 407 ? -17.404 -13.497 44.688 1.00 92.50 407 TYR A O 1
ATOM 3314 N N . GLN A 1 408 ? -19.203 -14.524 45.576 1.00 90.00 408 GLN A N 1
ATOM 3315 C CA . GLN A 1 408 ? -18.710 -15.888 45.363 1.00 90.00 408 GLN A CA 1
ATOM 3316 C C . GLN A 1 408 ? -18.503 -16.201 43.879 1.00 90.00 408 GLN A C 1
ATOM 3318 O O . GLN A 1 408 ? -17.478 -16.764 43.514 1.00 90.00 408 GLN A O 1
ATOM 3323 N N . GLU A 1 409 ? -19.441 -15.821 43.009 1.00 90.94 409 GLU A N 1
ATOM 3324 C CA . GLU A 1 409 ? -19.295 -16.058 41.568 1.00 90.94 409 GLU A CA 1
ATOM 3325 C C . GLU A 1 409 ? -18.145 -15.255 40.950 1.00 90.94 409 GLU A C 1
ATOM 3327 O O . GLU A 1 409 ? -17.415 -15.783 40.107 1.00 90.94 409 GLU A O 1
ATOM 3332 N N . ILE A 1 410 ? -17.927 -14.016 41.410 1.00 90.25 410 ILE A N 1
ATOM 3333 C CA . ILE A 1 410 ? -16.754 -13.219 41.026 1.00 90.25 410 ILE A CA 1
ATOM 3334 C C . ILE A 1 410 ? -15.469 -13.916 41.503 1.00 90.25 410 ILE A C 1
ATOM 3336 O O . ILE A 1 410 ? -14.549 -14.069 40.705 1.00 90.25 410 ILE A O 1
ATOM 3340 N N . ALA A 1 411 ? -15.405 -14.370 42.762 1.00 88.50 411 ALA A N 1
ATOM 3341 C CA . ALA A 1 411 ? -14.260 -15.112 43.316 1.00 88.50 411 ALA A CA 1
ATOM 3342 C C . ALA A 1 411 ? -13.931 -16.370 42.511 1.00 88.50 411 ALA A C 1
ATOM 3344 O O . ALA A 1 411 ? -12.806 -16.511 42.035 1.00 88.50 411 ALA A O 1
ATOM 3345 N N . ASN A 1 412 ? -14.931 -17.213 42.255 1.00 87.94 412 ASN A N 1
ATOM 3346 C CA . ASN A 1 412 ? -14.776 -18.430 41.460 1.00 87.94 412 ASN A CA 1
ATOM 3347 C C . ASN A 1 412 ? -14.261 -18.136 40.038 1.00 87.94 412 ASN A C 1
ATOM 3349 O O . ASN A 1 412 ? -13.454 -18.892 39.490 1.00 87.94 412 ASN A O 1
ATOM 3353 N N . HIS A 1 413 ? -14.706 -17.033 39.424 1.00 86.56 413 HIS A N 1
ATOM 3354 C CA . HIS A 1 413 ? -14.203 -16.617 38.113 1.00 86.56 413 HIS A CA 1
ATOM 3355 C C . HIS A 1 413 ? -12.747 -16.155 38.175 1.00 86.56 413 HIS A C 1
ATOM 3357 O O . HIS A 1 413 ? -11.945 -16.599 37.351 1.00 86.56 413 HIS A O 1
ATOM 3363 N N . LEU A 1 414 ? -12.393 -15.313 39.151 1.00 85.94 414 LEU A N 1
ATOM 3364 C CA . LEU A 1 414 ? -11.038 -14.773 39.290 1.00 85.94 414 LEU A CA 1
ATOM 3365 C C . LEU A 1 414 ? -9.991 -15.824 39.677 1.00 85.94 414 LEU A C 1
ATOM 3367 O O . LEU A 1 414 ? -8.809 -15.609 39.419 1.00 85.94 414 LEU A O 1
ATOM 3371 N N . GLU A 1 415 ? -10.378 -16.988 40.204 1.00 85.81 415 GLU A N 1
ATOM 3372 C CA . GLU A 1 415 ? -9.449 -18.123 40.342 1.00 85.81 415 GLU A CA 1
ATOM 3373 C C . GLU A 1 415 ? -8.871 -18.569 38.992 1.00 85.81 415 GLU A C 1
ATOM 3375 O O . GLU A 1 415 ? -7.717 -18.992 38.912 1.00 85.81 415 GLU A O 1
ATOM 3380 N N . HIS A 1 416 ? -9.653 -18.430 37.921 1.00 84.00 416 HIS A N 1
ATOM 3381 C CA . HIS A 1 416 ? -9.328 -18.988 36.616 1.00 84.00 416 HIS A CA 1
ATOM 3382 C C . HIS A 1 416 ? -8.993 -17.914 35.581 1.00 84.00 416 HIS A C 1
ATOM 3384 O O . HIS A 1 416 ? -8.090 -18.132 34.774 1.00 84.00 416 HIS A O 1
ATOM 3390 N N . LYS A 1 417 ? -9.697 -16.771 35.574 1.00 85.25 417 LYS A N 1
ATOM 3391 C CA . LYS A 1 417 ? -9.559 -15.728 34.542 1.00 85.25 417 LYS A CA 1
ATOM 3392 C C . LYS A 1 417 ? -9.827 -14.323 35.068 1.00 85.25 417 LYS A C 1
ATOM 3394 O O . LYS A 1 417 ? -10.629 -14.130 35.973 1.00 85.25 417 LYS A O 1
ATOM 3399 N N . SER A 1 418 ? -9.229 -13.328 34.416 1.00 85.56 418 SER A N 1
ATOM 3400 C CA . SER A 1 418 ? -9.584 -11.919 34.621 1.00 85.56 418 SER A CA 1
ATOM 3401 C C . SER A 1 418 ? -11.023 -11.628 34.177 1.00 85.56 418 SER A C 1
ATOM 3403 O O . SER A 1 418 ? -11.544 -12.253 33.251 1.00 85.56 418 SER A O 1
ATOM 3405 N N . LEU A 1 419 ? -11.656 -10.644 34.814 1.00 87.19 419 LEU A N 1
ATOM 3406 C CA . LEU A 1 419 ? -13.010 -10.193 34.522 1.00 87.19 419 LEU A CA 1
ATOM 3407 C C . LEU A 1 419 ? -13.018 -8.682 34.277 1.00 87.19 419 LEU A C 1
ATOM 3409 O O . LEU A 1 419 ? -12.671 -7.889 35.151 1.00 87.19 419 LEU A O 1
ATOM 3413 N N . VAL A 1 420 ? -13.434 -8.277 33.077 1.00 87.75 420 VAL A N 1
ATOM 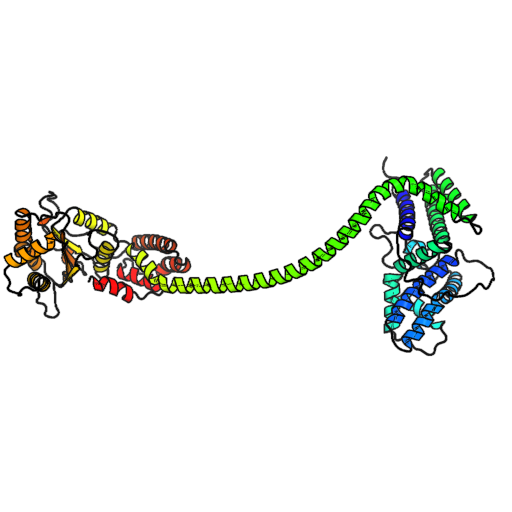3414 C CA . VAL A 1 420 ? -13.508 -6.863 32.693 1.00 87.75 420 VAL A CA 1
ATOM 3415 C C . VAL A 1 420 ? -14.945 -6.510 32.341 1.00 87.75 420 VAL A C 1
ATOM 3417 O O . VAL A 1 420 ? -15.512 -7.040 31.383 1.00 87.75 420 VAL A O 1
ATOM 3420 N N . PHE A 1 421 ? -15.516 -5.583 33.103 1.00 88.44 421 PHE A N 1
ATOM 3421 C CA . PHE A 1 421 ? -16.824 -4.998 32.853 1.00 88.44 421 PHE A CA 1
ATOM 3422 C C . PHE A 1 421 ? -16.666 -3.635 32.185 1.00 88.44 421 PHE A C 1
ATOM 3424 O O . PHE A 1 421 ? -16.210 -2.676 32.806 1.00 88.44 421 PHE A O 1
ATOM 3431 N N . ILE A 1 422 ? -17.064 -3.534 30.917 1.00 88.75 422 ILE A N 1
ATOM 3432 C CA . ILE A 1 422 ? -17.136 -2.260 30.195 1.00 88.75 422 ILE A CA 1
ATOM 3433 C C . ILE A 1 422 ? -18.537 -1.697 30.396 1.00 88.75 422 ILE A C 1
ATOM 3435 O O . ILE A 1 422 ? -19.506 -2.187 29.813 1.00 88.75 422 ILE A O 1
ATOM 3439 N N . VAL A 1 423 ? -18.626 -0.671 31.233 1.00 88.06 423 VAL A N 1
ATOM 3440 C CA . VAL A 1 423 ? -19.869 -0.016 31.615 1.00 88.06 423 VAL A CA 1
ATOM 3441 C C . VAL A 1 423 ? -20.107 1.188 30.715 1.00 88.06 423 VAL A C 1
ATOM 3443 O O . VAL A 1 423 ? -19.370 2.173 30.739 1.00 88.06 423 VAL A O 1
ATOM 3446 N N . LYS A 1 424 ? -21.152 1.113 29.900 1.00 85.56 424 LYS A N 1
ATOM 3447 C CA . LYS A 1 424 ? -21.452 2.110 28.873 1.00 85.56 424 LYS A CA 1
ATOM 3448 C C . LYS A 1 424 ? -22.387 3.199 29.362 1.00 85.56 424 LYS A C 1
ATOM 3450 O O . LYS A 1 424 ? -23.239 2.964 30.217 1.00 85.56 424 LYS A O 1
ATOM 3455 N N . ASN A 1 425 ? -22.318 4.328 28.661 1.00 81.88 425 ASN A N 1
ATOM 3456 C CA . ASN A 1 425 ? -23.246 5.445 28.766 1.00 81.88 425 ASN A CA 1
ATOM 3457 C C . ASN A 1 425 ? -23.361 6.022 30.178 1.00 81.88 425 ASN A C 1
ATOM 3459 O O . ASN A 1 425 ? -24.454 6.364 30.619 1.00 81.88 425 ASN A O 1
ATOM 3463 N N . ILE A 1 426 ? -22.241 6.153 30.895 1.00 86.56 426 ILE A N 1
ATOM 3464 C CA . ILE A 1 426 ? -22.305 6.673 32.268 1.00 86.56 426 ILE A CA 1
ATOM 3465 C C . ILE A 1 426 ? -22.694 8.159 32.319 1.00 86.56 426 ILE A C 1
ATOM 3467 O O . ILE A 1 426 ? -23.141 8.639 33.349 1.00 86.56 426 ILE A O 1
ATOM 3471 N N . HIS A 1 427 ? -22.583 8.885 31.206 1.00 86.12 427 HIS A N 1
ATOM 3472 C CA . HIS A 1 427 ? -23.111 10.247 31.073 1.00 86.12 427 HIS A CA 1
ATOM 3473 C C . HIS A 1 427 ? -24.636 10.324 31.259 1.00 86.12 427 HIS A C 1
ATOM 3475 O O . HIS A 1 427 ? -25.156 11.387 31.571 1.00 86.12 427 HIS A O 1
ATOM 3481 N N . LEU A 1 428 ? -25.350 9.201 31.099 1.00 84.69 428 LEU A N 1
ATOM 3482 C CA . LEU A 1 428 ? -26.791 9.107 31.346 1.00 84.69 428 LEU A CA 1
ATOM 3483 C C . LEU A 1 428 ? -27.131 8.809 32.816 1.00 84.69 428 LEU A C 1
ATOM 3485 O O . LEU A 1 428 ? -28.308 8.772 33.167 1.00 84.69 428 LEU A O 1
ATOM 3489 N N . THR A 1 429 ? -26.130 8.573 33.673 1.00 83.25 429 THR A N 1
ATOM 3490 C CA . THR A 1 429 ? -26.320 8.386 35.118 1.00 83.25 429 THR A CA 1
ATOM 3491 C C . THR A 1 429 ? -25.899 9.627 35.904 1.00 83.25 429 THR A C 1
ATOM 3493 O O . THR A 1 429 ? -25.248 10.529 35.381 1.00 83.25 429 THR A O 1
ATOM 3496 N N . THR A 1 430 ? -26.256 9.667 37.187 1.00 84.69 430 THR A N 1
ATOM 3497 C CA . THR A 1 430 ? -25.815 10.702 38.125 1.00 84.69 430 THR A CA 1
ATOM 3498 C C . THR A 1 430 ? -24.641 10.228 38.984 1.00 84.69 430 THR A C 1
ATOM 3500 O O . THR A 1 430 ? -24.389 9.022 39.108 1.00 84.69 430 THR A O 1
ATOM 3503 N N . GLN A 1 431 ? -23.935 11.181 39.599 1.00 85.31 431 GLN A N 1
ATOM 3504 C CA . GLN A 1 431 ? -22.859 10.893 40.547 1.00 85.31 431 GLN A CA 1
ATOM 3505 C C . GLN A 1 431 ? -23.375 10.084 41.747 1.00 85.31 431 GLN A C 1
ATOM 3507 O O . GLN A 1 431 ? -22.737 9.115 42.150 1.00 85.31 431 GLN A O 1
ATOM 3512 N N . GLU A 1 432 ? -24.553 10.422 42.279 1.00 84.50 432 GLU A N 1
ATOM 3513 C CA . GLU A 1 432 ? -25.122 9.772 43.465 1.00 84.50 432 GLU A CA 1
ATOM 3514 C C . GLU A 1 432 ? -25.357 8.277 43.239 1.00 84.50 432 GLU A C 1
ATOM 3516 O O . GLU A 1 432 ? -25.177 7.470 44.152 1.00 84.50 432 GLU A O 1
ATOM 3521 N N . TYR A 1 433 ? -25.737 7.893 42.018 1.00 83.94 433 TYR A N 1
ATOM 3522 C CA . TYR A 1 433 ? -25.923 6.493 41.659 1.00 83.94 433 TYR A CA 1
ATOM 3523 C C . TYR A 1 433 ? -24.601 5.712 41.693 1.00 83.94 433 TYR A C 1
ATOM 3525 O O . TYR A 1 433 ? -24.547 4.605 42.234 1.00 83.94 433 TYR A O 1
ATOM 3533 N N . LEU A 1 434 ? -23.523 6.285 41.149 1.00 84.25 434 LEU A N 1
ATOM 3534 C CA . LEU A 1 434 ? -22.206 5.650 41.195 1.00 84.25 434 LEU A CA 1
ATOM 3535 C C . LEU A 1 434 ? -21.646 5.619 42.614 1.00 84.25 434 LEU A C 1
ATOM 3537 O O . LEU A 1 434 ? -21.126 4.585 43.022 1.00 84.25 434 LEU A O 1
ATOM 3541 N N . ASP A 1 435 ? -21.822 6.684 43.394 1.00 84.38 435 ASP A N 1
ATOM 3542 C CA . ASP A 1 435 ? -21.433 6.705 44.805 1.00 84.38 435 ASP A CA 1
ATOM 3543 C C . ASP A 1 435 ? -22.185 5.636 45.605 1.00 84.38 435 ASP A C 1
ATOM 3545 O O . ASP A 1 435 ? -21.602 4.965 46.461 1.00 84.38 435 ASP A O 1
ATOM 3549 N N . TYR A 1 436 ? -23.474 5.436 45.314 1.00 85.56 436 TYR A N 1
ATOM 3550 C CA . TYR A 1 436 ? -24.265 4.356 45.893 1.00 85.56 436 TYR A CA 1
ATOM 3551 C C . TYR A 1 436 ? -23.709 2.983 45.499 1.00 85.56 436 TYR A C 1
ATOM 3553 O O . TYR A 1 436 ? -23.488 2.149 46.376 1.00 85.56 436 TYR A O 1
ATOM 3561 N N . PHE A 1 437 ? -23.419 2.751 44.216 1.00 86.38 437 PHE A N 1
ATOM 3562 C CA . PHE A 1 437 ? -22.804 1.503 43.754 1.00 86.38 437 PHE A CA 1
ATOM 3563 C C . PHE A 1 437 ? -21.450 1.247 44.430 1.00 86.38 437 PHE A C 1
ATOM 3565 O O . PHE A 1 437 ? -21.208 0.150 44.935 1.00 86.38 437 PHE A O 1
ATOM 3572 N N . VAL A 1 438 ? -20.586 2.260 44.514 1.00 86.62 438 VAL A N 1
ATOM 3573 C CA . VAL A 1 438 ? -19.281 2.131 45.168 1.00 86.62 438 VAL A CA 1
ATOM 3574 C C . VAL A 1 438 ? -19.448 1.763 46.640 1.00 86.62 438 VAL A C 1
ATOM 3576 O O . VAL A 1 438 ? -18.833 0.809 47.111 1.00 86.62 438 VAL A O 1
ATOM 3579 N N . LYS A 1 439 ? -20.315 2.477 47.365 1.00 86.31 439 LYS A N 1
ATOM 3580 C CA . LYS A 1 439 ? -20.529 2.259 48.803 1.00 86.31 439 LYS A CA 1
ATOM 3581 C C . LYS A 1 439 ? -21.184 0.916 49.113 1.00 86.31 439 LYS A C 1
ATOM 3583 O O . LYS A 1 439 ? -20.798 0.275 50.083 1.00 86.31 439 LYS A O 1
ATOM 3588 N N . GLN A 1 440 ? -22.185 0.513 48.333 1.00 86.69 440 GLN A N 1
ATOM 3589 C CA . GLN A 1 440 ? -23.012 -0.659 48.640 1.00 86.69 440 GLN A CA 1
ATOM 3590 C C . GLN A 1 440 ? -22.496 -1.960 48.020 1.00 86.69 440 GLN A C 1
ATOM 3592 O O . GLN A 1 440 ? -22.803 -3.032 48.532 1.00 86.69 440 GLN A O 1
ATOM 3597 N N . PHE A 1 441 ? -21.735 -1.882 46.927 1.00 88.62 441 PHE A N 1
ATOM 3598 C CA . PHE A 1 441 ? -21.258 -3.055 46.195 1.00 88.62 441 PHE A CA 1
ATOM 3599 C C . PHE A 1 441 ? -19.729 -3.117 46.125 1.00 88.62 441 PHE A C 1
ATOM 3601 O O . PHE A 1 441 ? -19.129 -4.107 46.531 1.00 88.62 441 PHE A O 1
ATOM 3608 N N . TRP A 1 442 ? -19.066 -2.061 45.649 1.00 89.75 442 TRP A N 1
ATOM 3609 C CA . TRP A 1 442 ? -17.621 -2.128 45.399 1.00 89.75 442 TRP A CA 1
ATOM 3610 C C . TRP A 1 442 ? -16.780 -2.232 46.676 1.00 89.75 442 TRP A C 1
ATOM 3612 O O . TRP A 1 442 ? -15.952 -3.130 46.793 1.00 89.75 442 TRP A O 1
ATOM 3622 N N . ILE A 1 443 ? -16.994 -1.338 47.646 1.00 88.38 443 ILE A N 1
ATOM 3623 C CA . ILE A 1 443 ? -16.213 -1.318 48.891 1.00 88.38 443 ILE A CA 1
ATOM 3624 C C . ILE A 1 443 ? -16.338 -2.651 49.651 1.00 88.38 443 ILE A C 1
ATOM 3626 O O . ILE A 1 443 ? -15.296 -3.213 49.996 1.00 88.38 443 ILE A O 1
ATOM 3630 N N . PRO A 1 444 ? -17.546 -3.213 49.871 1.00 90.31 444 PRO A N 1
ATOM 3631 C CA . PRO A 1 444 ? -17.663 -4.510 50.535 1.00 90.31 444 PRO A CA 1
ATOM 3632 C C . PRO A 1 444 ? -16.991 -5.655 49.760 1.00 90.31 444 PRO A C 1
ATOM 3634 O O . PRO A 1 444 ? -16.382 -6.527 50.377 1.00 90.31 444 PRO A O 1
ATOM 3637 N N . LEU A 1 445 ? -17.046 -5.644 48.421 1.00 89.94 445 LEU A N 1
ATOM 3638 C CA . LEU A 1 445 ? -16.351 -6.627 47.583 1.00 89.94 445 LEU A CA 1
ATOM 3639 C C . LEU A 1 445 ? -14.829 -6.555 47.768 1.00 89.94 445 LEU A C 1
ATOM 3641 O O . LEU A 1 445 ? -14.187 -7.581 47.985 1.00 89.94 445 LEU A O 1
ATOM 3645 N N . VAL A 1 446 ? -14.251 -5.351 47.711 1.00 88.75 446 VAL A N 1
ATOM 3646 C CA . VAL A 1 446 ? -12.804 -5.146 47.887 1.00 88.75 446 VAL A CA 1
ATOM 3647 C C . VAL A 1 446 ? -12.358 -5.602 49.274 1.00 88.75 446 VAL A C 1
ATOM 3649 O O . VAL A 1 446 ? -11.352 -6.298 49.389 1.00 88.75 446 VAL A O 1
ATOM 3652 N N . GLN A 1 447 ? -13.124 -5.280 50.319 1.00 87.75 447 GLN A N 1
ATOM 3653 C CA . GLN A 1 447 ? -12.837 -5.722 51.687 1.00 87.75 447 GLN A CA 1
ATOM 3654 C C . GLN A 1 447 ? -12.853 -7.249 51.816 1.00 87.75 447 GLN A C 1
ATOM 3656 O O . GLN A 1 447 ? -11.953 -7.817 52.436 1.00 87.75 447 GLN A O 1
ATOM 3661 N N . LEU A 1 448 ? -13.833 -7.919 51.201 1.00 86.75 448 LEU A N 1
ATOM 3662 C CA . LEU A 1 448 ? -13.910 -9.381 51.185 1.00 86.75 448 LEU A CA 1
ATOM 3663 C C . LEU A 1 448 ? -12.687 -9.997 50.491 1.00 86.75 448 LEU A C 1
ATOM 3665 O O . LEU A 1 448 ? -12.073 -10.918 51.022 1.00 86.75 448 LEU A O 1
ATOM 3669 N N . TYR A 1 449 ? -12.281 -9.439 49.353 1.00 84.31 449 TYR A N 1
ATOM 3670 C CA . TYR A 1 449 ? -11.096 -9.882 48.617 1.00 84.31 449 TYR A CA 1
ATOM 3671 C C . TYR A 1 449 ? -9.778 -9.630 49.349 1.00 84.31 449 TYR A C 1
ATOM 3673 O O . TYR A 1 449 ? -8.850 -10.421 49.236 1.00 84.31 449 TYR A O 1
ATOM 3681 N N . GLN A 1 450 ? -9.669 -8.541 50.109 1.00 82.69 450 GLN A N 1
ATOM 3682 C CA . GLN A 1 450 ? -8.482 -8.280 50.925 1.00 82.69 450 GLN A CA 1
ATOM 3683 C C . GLN A 1 450 ? -8.358 -9.269 52.090 1.00 82.69 450 GLN A C 1
ATOM 3685 O O . GLN A 1 450 ? -7.247 -9.602 52.497 1.00 82.69 450 GLN A O 1
ATOM 3690 N N . GLN A 1 451 ? -9.485 -9.750 52.620 1.00 84.75 451 GLN A N 1
ATOM 3691 C CA . GLN A 1 451 ? -9.514 -10.780 53.661 1.00 84.75 451 GLN A CA 1
ATOM 3692 C C . GLN A 1 451 ? -9.260 -12.185 53.100 1.00 84.75 451 GLN A C 1
ATOM 3694 O O . GLN A 1 451 ? -8.690 -13.027 53.792 1.00 84.75 451 GLN A O 1
ATOM 3699 N N . GLN A 1 452 ? -9.687 -12.438 51.862 1.00 82.19 452 GLN A N 1
ATOM 3700 C CA . GLN A 1 452 ? -9.552 -13.714 51.162 1.00 82.19 452 GLN A CA 1
ATOM 3701 C C . GLN A 1 452 ? -8.941 -13.480 49.774 1.00 82.19 452 GLN A C 1
ATOM 3703 O O . GLN A 1 452 ? -9.659 -13.519 48.770 1.00 82.19 452 GLN A O 1
ATOM 3708 N N . PRO A 1 453 ? -7.629 -13.190 49.700 1.00 74.88 453 PRO A N 1
ATOM 3709 C CA . PRO A 1 453 ? -6.983 -12.931 48.425 1.00 74.88 453 PRO A CA 1
ATOM 3710 C C . PRO A 1 453 ? -7.044 -14.183 47.537 1.00 74.88 453 PRO A C 1
ATOM 3712 O O . PRO A 1 453 ? -6.856 -15.297 48.035 1.00 74.88 453 PRO A O 1
ATOM 3715 N N . PRO A 1 454 ? -7.304 -14.027 46.228 1.00 72.31 454 PRO A N 1
ATOM 3716 C CA . PRO A 1 454 ? -7.388 -15.154 45.314 1.00 72.31 454 PRO A CA 1
ATOM 3717 C C . PRO A 1 454 ? -6.025 -15.836 45.175 1.00 72.31 454 PRO A C 1
ATOM 3719 O O . PRO A 1 454 ? -4.976 -15.194 45.236 1.00 72.31 454 PRO A O 1
ATOM 3722 N N . ASN A 1 455 ? -6.046 -17.144 44.910 1.00 73.69 455 ASN A N 1
ATOM 3723 C CA . ASN A 1 455 ? -4.829 -17.939 44.722 1.00 73.69 455 ASN A CA 1
ATOM 3724 C C . ASN A 1 455 ? -3.978 -17.468 43.530 1.00 73.69 455 ASN A C 1
ATOM 3726 O O . ASN A 1 455 ? -2.771 -17.702 43.510 1.00 73.69 455 ASN A O 1
ATOM 3730 N N . ASN A 1 456 ? -4.598 -16.818 42.540 1.00 75.69 456 ASN A N 1
ATOM 3731 C CA . ASN A 1 456 ? -3.915 -16.273 41.374 1.00 75.69 456 ASN A CA 1
ATOM 3732 C C . ASN A 1 456 ? -3.915 -14.729 41.409 1.00 75.69 456 ASN A C 1
ATOM 3734 O O . ASN A 1 456 ? -4.949 -14.118 41.122 1.00 75.69 456 ASN A O 1
ATOM 3738 N N . PRO A 1 457 ? -2.779 -14.083 41.734 1.00 72.44 457 PRO A N 1
ATOM 3739 C CA . PRO A 1 457 ? -2.689 -12.625 41.823 1.00 72.44 457 PRO A CA 1
ATOM 3740 C C . PRO A 1 457 ? -2.683 -11.921 40.455 1.00 72.44 457 PRO A C 1
ATOM 3742 O O . PRO A 1 457 ? -2.874 -10.707 40.403 1.00 72.44 457 PRO A O 1
ATOM 3745 N N . GLU A 1 458 ? -2.487 -12.654 39.353 1.00 80.06 458 GLU A N 1
ATOM 3746 C CA . GLU A 1 458 ? -2.443 -12.080 38.000 1.00 80.06 458 GLU A CA 1
ATOM 3747 C C . GLU A 1 458 ? -3.841 -11.798 37.432 1.00 80.06 458 GLU A C 1
ATOM 3749 O O . GLU A 1 458 ? -4.005 -10.933 36.569 1.00 80.06 458 GLU A O 1
ATOM 3754 N N . ASN A 1 459 ? -4.870 -12.493 37.930 1.00 85.00 459 ASN A N 1
ATOM 3755 C CA . ASN A 1 459 ? -6.245 -12.283 37.490 1.00 85.00 459 ASN A CA 1
ATOM 3756 C C . ASN A 1 459 ? -6.837 -11.015 38.110 1.00 85.00 459 ASN A C 1
ATOM 3758 O O . ASN A 1 459 ? -6.801 -10.823 39.329 1.00 85.00 459 ASN A O 1
ATOM 3762 N N . ARG A 1 460 ? -7.418 -10.162 37.260 1.00 86.06 460 ARG A N 1
ATOM 3763 C CA . ARG A 1 460 ? -7.894 -8.820 37.625 1.00 86.06 460 ARG A CA 1
ATOM 3764 C C . ARG A 1 460 ? -9.402 -8.688 37.472 1.00 86.06 460 ARG A C 1
ATOM 3766 O O . ARG A 1 460 ? -9.975 -9.243 36.539 1.00 86.06 460 ARG A O 1
ATOM 3773 N N . LEU A 1 461 ? -10.023 -7.885 38.334 1.00 89.44 461 LEU A N 1
ATOM 3774 C CA . LEU A 1 461 ? -11.401 -7.417 38.186 1.00 89.44 461 LEU A CA 1
ATOM 3775 C C . LEU A 1 461 ? -11.408 -5.918 37.911 1.00 89.44 461 LEU A C 1
ATOM 3777 O O . LEU A 1 461 ? -11.065 -5.120 38.787 1.00 89.44 461 LEU A O 1
ATOM 3781 N N . LEU A 1 462 ? -11.844 -5.540 36.714 1.00 89.44 462 LEU A N 1
ATOM 3782 C CA . LEU A 1 462 ? -11.868 -4.146 36.285 1.00 89.44 462 LEU A CA 1
ATOM 3783 C C . LEU A 1 462 ? -13.280 -3.708 35.903 1.00 89.44 462 LEU A C 1
ATOM 3785 O O . LEU A 1 462 ? -13.929 -4.347 35.076 1.00 89.44 462 LEU A O 1
ATOM 3789 N N . PHE A 1 463 ? -13.718 -2.570 36.438 1.00 90.62 463 PHE A N 1
ATOM 3790 C CA . PHE A 1 463 ? -14.882 -1.837 35.939 1.00 90.62 463 PHE A CA 1
ATOM 3791 C C . PHE A 1 463 ? -14.410 -0.611 35.164 1.00 90.62 463 PHE A C 1
ATOM 3793 O O . PHE A 1 463 ? -13.848 0.320 35.737 1.00 90.62 463 PHE A O 1
ATOM 3800 N N . LEU A 1 464 ? -14.645 -0.605 33.856 1.00 91.69 464 LEU A N 1
ATOM 3801 C CA . LEU A 1 464 ? -14.269 0.477 32.955 1.00 91.69 464 LEU A CA 1
ATOM 3802 C C . LEU A 1 464 ? -15.516 1.272 32.588 1.00 91.69 464 LEU A C 1
ATOM 3804 O O . LEU A 1 464 ? -16.325 0.848 31.765 1.00 91.69 464 LEU A O 1
ATOM 3808 N N . LEU A 1 465 ? -15.676 2.414 33.242 1.00 91.31 465 LEU A N 1
ATOM 3809 C CA . LEU A 1 465 ? -16.821 3.301 33.131 1.00 91.31 465 LEU A CA 1
ATOM 3810 C C . LEU A 1 465 ? -16.591 4.284 31.975 1.00 91.31 465 LEU A C 1
ATOM 3812 O O . LEU A 1 465 ? -15.693 5.121 32.038 1.00 91.31 465 LEU A O 1
ATOM 3816 N N . VAL A 1 466 ? 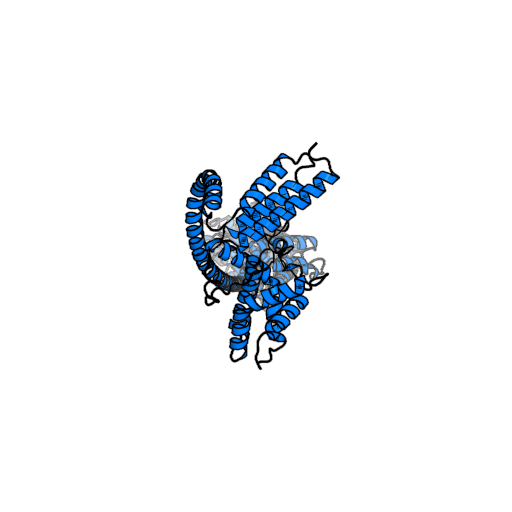-17.387 4.191 30.908 1.00 91.88 466 VAL A N 1
ATOM 3817 C CA . VAL A 1 466 ? -17.194 4.979 29.681 1.00 91.88 466 VAL A CA 1
ATOM 3818 C C . VAL A 1 466 ? -18.137 6.178 29.640 1.00 91.88 466 VAL A C 1
ATOM 3820 O O . VAL A 1 466 ? -19.356 6.029 29.485 1.00 91.88 466 VAL A O 1
ATOM 3823 N N . ASP A 1 467 ? -17.551 7.371 29.718 1.00 91.62 467 ASP A N 1
ATOM 3824 C CA . ASP A 1 467 ? -18.234 8.656 29.588 1.00 91.62 467 ASP A CA 1
ATOM 3825 C C . ASP A 1 467 ? -18.004 9.250 28.193 1.00 91.62 467 ASP A C 1
ATOM 3827 O O . ASP A 1 467 ? -16.886 9.625 27.835 1.00 91.62 467 ASP A O 1
ATOM 3831 N N . LEU A 1 468 ? -19.083 9.322 27.409 1.00 90.75 468 LEU A N 1
ATOM 3832 C CA . LEU A 1 468 ? -19.061 9.805 26.029 1.00 90.75 468 LEU A CA 1
ATOM 3833 C C . LEU A 1 468 ? -19.215 11.327 25.909 1.00 90.75 468 LEU A C 1
ATOM 3835 O O . LEU A 1 468 ? -18.928 11.869 24.845 1.00 90.75 468 LEU A O 1
ATOM 3839 N N . GLU A 1 469 ? -19.671 12.007 26.963 1.00 91.19 469 GLU A N 1
ATOM 3840 C CA . GLU A 1 469 ? -20.018 13.436 26.921 1.00 91.19 469 GLU A CA 1
ATOM 3841 C C . GLU A 1 469 ? -19.154 14.293 27.856 1.00 91.19 469 GLU A C 1
ATOM 3843 O O . GLU A 1 469 ? -19.132 15.517 27.743 1.00 91.19 469 GLU A O 1
ATOM 3848 N N . GLY A 1 470 ? -18.402 13.661 28.753 1.00 88.94 470 GLY A N 1
ATOM 3849 C CA . GLY A 1 470 ? -17.470 14.314 29.663 1.00 88.94 470 GLY A CA 1
ATOM 3850 C C . GLY A 1 470 ? -18.123 14.841 30.938 1.00 88.94 470 GLY A C 1
ATOM 3851 O O . GLY A 1 470 ? -17.476 15.565 31.697 1.00 88.94 470 GLY A O 1
ATOM 3852 N N . VAL A 1 471 ? -19.381 14.470 31.195 1.00 87.81 471 VAL A N 1
ATOM 3853 C CA . VAL A 1 471 ? -20.170 14.877 32.371 1.00 87.81 471 VAL A CA 1
ATOM 3854 C C . VAL A 1 471 ? -19.462 14.494 33.673 1.00 87.81 471 VAL A C 1
ATOM 3856 O O . VAL A 1 471 ? -19.439 15.270 34.629 1.00 87.81 471 VAL A O 1
ATOM 3859 N N . SER A 1 472 ? -18.794 13.339 33.685 1.00 85.00 472 SER A N 1
ATOM 3860 C CA . SER A 1 472 ? -18.060 12.834 34.846 1.00 85.00 472 SER A CA 1
ATOM 3861 C C . SER A 1 472 ? -16.855 13.685 35.239 1.00 85.00 472 SER A C 1
ATOM 3863 O O . SER A 1 472 ? -16.324 13.514 36.335 1.00 85.00 472 SER A O 1
ATOM 3865 N N . HIS A 1 473 ? -16.411 14.617 34.385 1.00 84.81 473 HIS A N 1
ATOM 3866 C CA . HIS A 1 473 ? -15.302 15.520 34.698 1.00 84.81 473 HIS A CA 1
ATOM 3867 C C . HIS A 1 473 ? -15.587 16.383 35.930 1.00 84.81 473 HIS A C 1
ATOM 3869 O O . HIS A 1 473 ? -14.680 16.660 36.711 1.00 84.81 473 HIS A O 1
ATOM 3875 N N . HIS A 1 474 ? -16.850 16.775 36.101 1.00 82.38 474 HIS A N 1
ATOM 3876 C CA . HIS A 1 474 ? -17.295 17.662 37.171 1.00 82.38 474 HIS A CA 1
ATOM 3877 C C . HIS A 1 474 ? -17.722 16.921 38.434 1.00 82.38 474 HIS A C 1
ATOM 3879 O O . HIS A 1 474 ? -18.047 17.566 39.424 1.00 82.38 474 HIS A O 1
ATOM 3885 N N . TRP A 1 475 ? -17.732 15.587 38.413 1.00 84.75 475 TRP A N 1
ATOM 3886 C CA . TRP A 1 475 ? -18.091 14.826 39.597 1.00 84.75 475 TRP A CA 1
ATOM 3887 C C . TRP A 1 475 ? -17.001 14.955 40.657 1.00 84.75 475 TRP A C 1
ATOM 3889 O O . TRP A 1 475 ? -15.816 14.727 40.372 1.00 84.75 475 TRP A O 1
ATOM 3899 N N . GLU A 1 476 ? -17.411 15.287 41.876 1.00 73.25 476 GLU A N 1
ATOM 3900 C CA . GLU A 1 476 ? -16.547 15.347 43.052 1.00 73.25 476 GLU A CA 1
ATOM 3901 C C . GLU A 1 476 ? -16.237 13.918 43.503 1.00 73.25 476 GLU A C 1
ATOM 3903 O O . GLU A 1 476 ? -16.917 13.347 44.350 1.00 73.25 476 GLU A O 1
ATOM 3908 N N . MET A 1 477 ? -15.238 13.297 42.881 1.00 65.56 477 MET A N 1
ATOM 3909 C CA . MET A 1 477 ? -14.718 12.008 43.335 1.00 65.56 477 MET A CA 1
ATOM 3910 C C . MET A 1 477 ? -13.703 12.259 44.444 1.00 65.56 477 MET A C 1
ATOM 3912 O O . MET A 1 477 ? -12.971 13.246 44.384 1.00 65.56 477 MET A O 1
ATOM 3916 N N . SER A 1 478 ? -13.646 11.376 45.443 1.00 54.09 478 SER A N 1
ATOM 3917 C CA . SER A 1 478 ? -12.665 11.454 46.531 1.00 54.09 478 SER A CA 1
ATOM 3918 C C . SER A 1 478 ? -11.254 11.631 45.954 1.00 54.09 478 SER A C 1
ATOM 3920 O O . SER A 1 478 ? -10.745 10.754 45.259 1.00 54.09 478 SER A O 1
ATOM 3922 N N . SER A 1 479 ? -10.689 12.819 46.169 1.00 40.81 479 SER A N 1
ATOM 3923 C CA . SER A 1 479 ? -9.538 13.356 45.447 1.00 40.81 479 SER A CA 1
ATOM 3924 C C . SER A 1 479 ? -8.278 12.493 45.556 1.00 40.81 479 SER A C 1
ATOM 3926 O O . SER A 1 479 ? -7.986 11.918 46.600 1.00 40.81 479 SER A O 1
ATOM 3928 N N . GLU A 1 480 ? -7.477 12.513 44.487 1.00 44.31 480 GLU A N 1
ATOM 3929 C CA . GLU A 1 480 ? -6.175 11.857 44.253 1.00 44.31 480 GLU A CA 1
ATOM 3930 C C . GLU A 1 480 ? -5.056 12.137 45.291 1.00 44.31 480 GLU A C 1
ATOM 3932 O O . GLU A 1 480 ? -3.896 11.800 45.056 1.00 44.31 480 GLU A O 1
ATOM 3937 N N . GLN A 1 481 ? -5.346 12.768 46.431 1.00 38.12 481 GLN A N 1
ATOM 3938 C CA . GLN A 1 481 ? -4.322 13.270 47.356 1.00 38.12 481 GLN A CA 1
ATOM 3939 C C . GLN A 1 481 ? -3.801 12.249 48.379 1.00 38.12 481 GLN A C 1
ATOM 3941 O O . GLN A 1 481 ? -2.791 12.518 49.023 1.00 38.12 481 GLN A O 1
ATOM 3946 N N . GLU A 1 482 ? -4.382 11.052 48.478 1.00 38.91 482 GLU A N 1
ATOM 3947 C CA . GLU A 1 482 ? -3.901 9.994 49.383 1.00 38.91 482 GLU A CA 1
ATOM 3948 C C . GLU A 1 482 ? -3.405 8.777 48.589 1.00 38.91 482 GLU A C 1
ATOM 3950 O O . GLU A 1 482 ? -3.958 7.679 48.608 1.00 38.91 482 GLU A O 1
ATOM 3955 N N . LEU A 1 483 ? -2.322 8.997 47.842 1.00 42.03 483 LEU A N 1
ATOM 3956 C CA . LEU A 1 483 ? -1.607 8.004 47.035 1.00 42.03 483 LEU A CA 1
ATOM 3957 C C . LEU A 1 483 ? -0.769 7.048 47.904 1.00 42.03 483 LEU A C 1
ATOM 3959 O O . LEU A 1 483 ? 0.441 6.907 47.743 1.00 42.03 483 LEU A O 1
ATOM 3963 N N . LEU A 1 484 ? -1.429 6.351 48.822 1.00 43.16 484 LEU A N 1
ATOM 3964 C CA . LEU A 1 484 ? -0.872 5.180 49.480 1.00 43.16 484 LEU A CA 1
ATOM 3965 C C . LEU A 1 484 ? -1.312 3.925 48.713 1.00 43.16 484 LEU A C 1
ATOM 3967 O O . LEU A 1 484 ? -2.490 3.735 48.409 1.00 43.16 484 LEU A O 1
ATOM 3971 N N . SER A 1 485 ? -0.352 3.058 48.380 1.00 49.66 485 SER A N 1
ATOM 3972 C CA . SER A 1 485 ? -0.519 1.873 47.518 1.00 49.66 485 SER A CA 1
ATOM 3973 C C . SER A 1 485 ? -1.641 0.910 47.936 1.00 49.66 485 SER A C 1
ATOM 3975 O O . SER A 1 485 ? -2.134 0.162 47.100 1.00 49.66 485 SER A O 1
ATOM 3977 N N . HIS A 1 486 ? -2.081 0.950 49.195 1.00 43.94 486 HIS A N 1
ATOM 3978 C CA . HIS A 1 486 ? -3.122 0.082 49.751 1.00 43.94 486 HIS A CA 1
ATOM 3979 C C . HIS A 1 486 ? -4.558 0.629 49.614 1.00 43.94 486 HIS A C 1
ATOM 3981 O O . HIS A 1 486 ? -5.508 -0.141 49.753 1.00 43.94 486 HIS A O 1
ATOM 3987 N N . TYR A 1 487 ? -4.746 1.918 49.295 1.00 47.53 487 TYR A N 1
ATOM 3988 C CA . TYR A 1 487 ? -6.080 2.526 49.134 1.00 47.53 487 TYR A CA 1
ATOM 3989 C C . TYR A 1 487 ? -6.590 2.551 47.682 1.00 47.53 487 TYR A C 1
ATOM 3991 O O . TYR A 1 487 ? -7.779 2.785 47.464 1.00 47.53 487 TYR A O 1
ATOM 3999 N N . ARG A 1 488 ? -5.738 2.238 46.690 1.00 57.53 488 ARG A N 1
ATOM 4000 C CA . ARG A 1 488 ? -6.075 2.329 45.252 1.00 57.53 488 ARG A CA 1
ATOM 4001 C C . ARG A 1 488 ? -7.264 1.469 44.818 1.00 57.53 488 ARG A C 1
ATOM 4003 O O . ARG A 1 488 ? -7.950 1.840 43.877 1.00 57.53 488 ARG A O 1
ATOM 4010 N N . SER A 1 489 ? -7.527 0.347 45.488 1.00 62.72 489 SER A N 1
ATOM 4011 C CA . SER A 1 489 ? -8.653 -0.518 45.118 1.00 62.72 489 SER A CA 1
ATOM 4012 C C . SER A 1 489 ? -10.010 -0.012 45.597 1.00 62.72 489 SER A C 1
ATOM 4014 O O . SER A 1 489 ? -11.012 -0.477 45.080 1.00 62.72 489 SER A 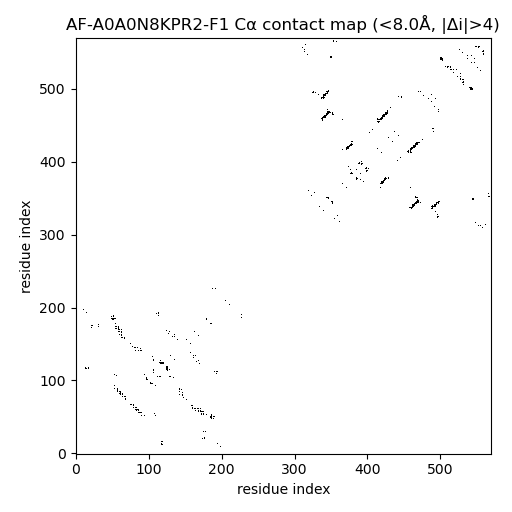O 1
ATOM 4016 N N . HIS A 1 490 ? -10.084 0.928 46.545 1.00 69.44 490 HIS A N 1
ATOM 4017 C CA . HIS A 1 490 ? -11.366 1.420 47.072 1.00 69.44 490 HIS A CA 1
ATOM 4018 C C . HIS A 1 490 ? -11.884 2.663 46.342 1.00 69.44 490 HIS A C 1
ATOM 4020 O O . HIS A 1 490 ? -13.063 2.994 46.463 1.00 69.44 490 HIS A O 1
ATOM 4026 N N . THR A 1 491 ? -11.019 3.352 45.598 1.00 74.69 491 THR A N 1
ATOM 4027 C CA . THR A 1 491 ? -11.340 4.608 44.919 1.00 74.69 491 THR A CA 1
ATOM 4028 C C . THR A 1 491 ? -11.551 4.402 43.423 1.00 74.69 491 THR A C 1
ATOM 4030 O O . THR A 1 491 ? -11.031 3.466 42.814 1.00 74.69 491 THR A O 1
ATOM 4033 N N . ILE A 1 492 ? -12.343 5.288 42.818 1.00 84.19 492 ILE A N 1
ATOM 4034 C CA . ILE A 1 492 ? -12.487 5.342 41.365 1.00 84.19 492 ILE A CA 1
ATOM 4035 C C . ILE A 1 492 ? -11.289 6.103 40.795 1.00 84.19 492 ILE A C 1
ATOM 4037 O O . ILE A 1 492 ? -11.078 7.269 41.123 1.00 84.19 492 ILE A O 1
ATOM 4041 N N . TYR A 1 493 ? -10.542 5.467 39.899 1.00 86.31 493 TYR A N 1
ATOM 4042 C CA . TYR A 1 493 ? -9.507 6.130 39.118 1.00 86.31 493 TYR A CA 1
ATOM 4043 C C . TYR A 1 493 ? -10.134 6.874 37.935 1.00 86.31 493 TYR A C 1
ATOM 4045 O O . TYR A 1 493 ? -11.013 6.343 37.259 1.00 86.31 493 TYR A O 1
ATOM 4053 N N . ARG A 1 494 ? -9.706 8.103 37.648 1.00 88.50 494 ARG A N 1
ATOM 4054 C CA . ARG A 1 494 ? -10.216 8.880 36.511 1.00 88.50 494 ARG A CA 1
ATOM 4055 C C . ARG A 1 494 ? -9.071 9.195 35.565 1.00 88.50 494 ARG A C 1
ATOM 4057 O O . ARG A 1 494 ? -8.132 9.877 35.951 1.00 88.50 494 ARG A O 1
ATOM 4064 N N . LEU A 1 495 ? -9.186 8.758 34.313 1.00 90.12 495 LEU A N 1
ATOM 4065 C CA . LEU A 1 495 ? -8.217 9.132 33.286 1.00 90.12 495 LEU A CA 1
ATOM 4066 C C . LEU A 1 495 ? -8.342 10.614 32.932 1.00 90.12 495 LEU A C 1
ATOM 4068 O O . LEU A 1 495 ? -9.436 11.192 32.959 1.00 90.12 495 LEU A O 1
ATOM 4072 N N . LYS A 1 496 ? -7.231 11.213 32.497 1.00 90.69 496 LYS A N 1
ATOM 4073 C CA . LYS A 1 496 ? -7.233 12.520 31.839 1.00 90.69 496 LYS A CA 1
ATOM 4074 C C . LYS A 1 496 ? -8.274 12.557 30.728 1.00 90.69 496 LYS A C 1
ATOM 4076 O O . LYS A 1 496 ? -8.244 11.751 29.798 1.00 90.69 496 LYS A O 1
ATOM 4081 N N . GLN A 1 497 ? -9.138 13.568 30.792 1.00 93.38 497 GLN A N 1
ATOM 4082 C CA . GLN A 1 497 ? -10.207 13.754 29.819 1.00 93.38 497 GLN A CA 1
ATOM 4083 C C . GLN A 1 497 ? -9.662 13.765 28.385 1.00 93.38 497 GLN A C 1
ATOM 4085 O O . GLN A 1 497 ? -8.757 14.542 28.062 1.00 93.38 497 GLN A O 1
ATOM 4090 N N . ILE A 1 498 ? -10.237 12.928 27.526 1.00 95.25 498 ILE A N 1
ATOM 4091 C CA . ILE A 1 498 ? -9.953 12.921 26.094 1.00 95.25 498 ILE A CA 1
ATOM 4092 C C . ILE A 1 498 ? -10.654 14.123 25.461 1.00 95.25 498 ILE A C 1
ATOM 4094 O O . ILE A 1 498 ? -11.883 14.239 25.475 1.00 95.25 498 ILE A O 1
ATOM 4098 N N . LYS A 1 499 ? -9.857 15.044 24.926 1.00 94.69 499 LYS A N 1
ATOM 4099 C CA . LYS A 1 499 ? -10.324 16.295 24.325 1.00 94.69 499 LYS A CA 1
ATOM 4100 C C . LYS A 1 499 ? -10.094 16.265 22.816 1.00 94.69 499 LYS A C 1
ATOM 4102 O O . LYS A 1 499 ? -9.151 15.607 22.385 1.00 94.69 499 LYS A O 1
ATOM 4107 N N . PRO A 1 500 ? -10.896 17.002 22.030 1.00 95.50 500 PRO A N 1
ATOM 4108 C CA . PRO A 1 500 ? -10.647 17.172 20.608 1.00 95.50 500 PRO A CA 1
ATOM 4109 C C . PRO A 1 500 ? -9.223 17.668 20.342 1.00 95.50 500 PRO A C 1
ATOM 4111 O O . PRO A 1 500 ? -8.707 18.526 21.065 1.00 95.50 500 PRO A O 1
ATOM 4114 N N . LEU A 1 501 ? -8.614 17.149 19.283 1.00 94.06 501 LEU A N 1
ATOM 4115 C CA . LEU A 1 501 ? -7.249 17.467 18.891 1.00 94.06 501 LEU A CA 1
ATOM 4116 C C . LEU A 1 501 ? -7.144 18.914 18.433 1.00 94.06 501 LEU A C 1
ATOM 4118 O O . LEU A 1 501 ? -7.880 19.344 17.541 1.00 94.06 501 LEU A O 1
ATOM 4122 N N . SER A 1 502 ? -6.185 19.650 18.990 1.00 92.94 502 SER A N 1
ATOM 4123 C CA . SER A 1 502 ? -5.788 20.936 18.423 1.00 92.94 502 SER A CA 1
ATOM 4124 C C . SER A 1 502 ? -5.135 20.754 17.050 1.00 92.94 502 SER A C 1
ATOM 4126 O O . SER A 1 502 ? -4.681 19.667 16.683 1.00 92.94 502 SER A O 1
ATOM 4128 N N . TRP A 1 503 ? -5.030 21.844 16.288 1.00 88.88 503 TRP A N 1
ATOM 4129 C CA . TRP A 1 503 ? -4.357 21.827 14.986 1.00 88.88 503 TRP A CA 1
ATOM 4130 C C . TRP A 1 503 ? -2.928 21.256 15.052 1.00 88.88 503 TRP A C 1
ATOM 4132 O O . TRP A 1 503 ? -2.562 20.449 14.199 1.00 88.88 503 TRP A O 1
ATOM 4142 N N . ALA A 1 504 ? -2.150 21.632 16.076 1.00 89.50 504 ALA A N 1
ATOM 4143 C CA . ALA A 1 504 ? -0.768 21.180 16.246 1.00 89.50 504 ALA A CA 1
ATOM 4144 C C . ALA A 1 504 ? -0.692 19.680 16.576 1.00 89.50 504 ALA A C 1
ATOM 4146 O O . ALA A 1 504 ? -0.010 18.937 15.875 1.00 89.50 504 ALA A O 1
ATOM 4147 N N . GLU A 1 505 ? -1.464 19.220 17.569 1.00 91.81 505 GLU A N 1
ATOM 4148 C CA . GLU A 1 505 ? -1.512 17.800 17.955 1.00 91.81 505 GLU A CA 1
ATOM 4149 C C . GLU A 1 505 ? -1.955 16.924 16.778 1.00 91.81 505 GLU A C 1
ATOM 4151 O O . GLU A 1 505 ? -1.336 15.903 16.483 1.00 91.81 505 GLU A O 1
ATOM 4156 N N . ARG A 1 506 ? -2.981 17.362 16.038 1.00 91.25 506 ARG A N 1
ATOM 4157 C CA . ARG A 1 506 ? -3.457 16.673 14.836 1.00 91.25 506 ARG A CA 1
ATOM 4158 C C . ARG A 1 506 ? -2.369 16.569 13.773 1.00 91.25 506 ARG A C 1
ATOM 4160 O O . ARG A 1 506 ? -2.213 15.511 13.170 1.00 91.25 506 ARG A O 1
ATOM 4167 N N . GLN A 1 507 ? -1.637 17.652 13.515 1.00 88.75 507 GLN A N 1
ATOM 4168 C CA . GLN A 1 507 ? -0.584 17.646 12.504 1.00 88.75 507 GLN A CA 1
ATOM 4169 C C . GLN A 1 507 ? 0.527 16.652 12.865 1.00 88.75 507 GLN A C 1
ATOM 4171 O O . GLN A 1 507 ? 0.999 15.923 11.991 1.00 88.75 507 GLN A O 1
ATOM 4176 N N . ASP A 1 508 ? 0.916 16.593 14.135 1.00 90.56 508 ASP A N 1
ATOM 4177 C CA . ASP A 1 508 ? 1.945 15.666 14.602 1.00 90.56 508 ASP A CA 1
ATOM 4178 C C . ASP A 1 508 ? 1.462 14.211 14.552 1.00 90.56 508 ASP A C 1
ATOM 4180 O O . ASP A 1 508 ? 2.171 13.349 14.025 1.00 90.56 508 ASP A O 1
ATOM 4184 N N . CYS A 1 509 ? 0.215 13.946 14.954 1.00 92.00 509 CYS A N 1
ATOM 4185 C CA . CYS A 1 509 ? -0.392 12.617 14.843 1.00 92.00 509 CYS A CA 1
ATOM 4186 C C . CYS A 1 509 ? -0.488 12.140 13.385 1.00 92.00 509 CYS A C 1
ATOM 4188 O O . CYS A 1 509 ? -0.157 10.995 13.085 1.00 92.00 509 CYS A O 1
ATOM 4190 N N . LEU A 1 510 ? -0.895 13.009 12.452 1.00 91.75 510 LEU A N 1
ATOM 4191 C CA . LEU A 1 510 ? -0.994 12.660 11.029 1.00 91.75 510 LEU A CA 1
ATOM 4192 C C . LEU A 1 510 ? 0.378 12.421 10.384 1.00 91.75 510 LEU A C 1
ATOM 4194 O O . LEU A 1 510 ? 0.500 11.546 9.527 1.00 91.75 510 LEU A O 1
ATOM 4198 N N . LYS A 1 511 ? 1.422 13.156 10.793 1.00 90.56 511 LYS A N 1
ATOM 4199 C CA . LYS A 1 511 ? 2.802 12.890 10.345 1.00 90.56 511 LYS A CA 1
ATOM 4200 C C . LYS A 1 511 ? 3.287 11.527 10.832 1.00 90.56 511 LYS A C 1
ATOM 4202 O O . LYS A 1 511 ? 3.848 10.775 10.035 1.00 90.56 511 LYS A O 1
ATOM 4207 N N . GLN A 1 512 ? 3.053 11.207 12.107 1.00 91.56 512 GLN A N 1
ATOM 4208 C CA . GLN A 1 512 ? 3.408 9.905 12.673 1.00 91.56 512 GLN A CA 1
ATOM 4209 C C . GLN A 1 512 ? 2.673 8.776 11.942 1.00 91.56 512 GLN A C 1
ATOM 4211 O O . GLN A 1 512 ? 3.295 7.819 11.485 1.00 91.56 512 GLN A O 1
ATOM 4216 N N . LEU A 1 513 ? 1.367 8.938 11.730 1.00 91.81 513 LEU A N 1
ATOM 4217 C CA . LEU A 1 513 ? 0.554 7.979 10.996 1.00 91.81 513 LEU A CA 1
ATOM 4218 C C . LEU A 1 513 ? 1.054 7.767 9.562 1.00 91.81 513 LEU A C 1
ATOM 4220 O O . LEU A 1 513 ? 1.140 6.634 9.104 1.00 91.81 513 LEU A O 1
ATOM 4224 N N . ALA A 1 514 ? 1.409 8.831 8.841 1.00 89.44 514 ALA A N 1
ATOM 4225 C CA . ALA A 1 514 ? 1.935 8.706 7.484 1.00 89.44 514 ALA A CA 1
ATOM 4226 C C . ALA A 1 514 ? 3.244 7.905 7.430 1.00 89.44 514 ALA A C 1
ATOM 4228 O O . ALA A 1 514 ? 3.513 7.207 6.452 1.00 89.44 514 ALA A O 1
ATOM 4229 N N . TRP A 1 515 ? 4.053 7.976 8.484 1.00 89.50 515 TRP A N 1
ATOM 4230 C CA . TRP A 1 515 ? 5.237 7.141 8.612 1.00 89.50 515 TRP A CA 1
ATOM 4231 C C . TRP A 1 515 ? 4.887 5.674 8.903 1.00 89.50 515 TRP A C 1
ATOM 4233 O O . TRP A 1 515 ? 5.486 4.772 8.312 1.00 89.50 515 TRP A O 1
ATOM 4243 N N . ASP A 1 516 ? 3.868 5.421 9.725 1.00 90.12 516 ASP A N 1
ATOM 4244 C CA . ASP A 1 516 ? 3.359 4.068 9.981 1.00 90.12 516 ASP A CA 1
ATOM 4245 C C . ASP A 1 516 ? 2.739 3.432 8.725 1.00 90.12 516 ASP A C 1
ATOM 4247 O O . ASP A 1 516 ? 2.986 2.256 8.447 1.00 90.12 516 ASP A O 1
ATOM 4251 N N . LEU A 1 517 ? 2.007 4.205 7.913 1.00 89.94 517 LEU A N 1
ATOM 4252 C CA . LEU A 1 517 ? 1.460 3.755 6.626 1.00 89.94 517 LEU A CA 1
ATOM 4253 C C . LEU A 1 517 ? 2.585 3.304 5.678 1.00 89.94 517 LEU A C 1
ATOM 4255 O O . LEU A 1 517 ? 2.537 2.200 5.129 1.00 89.94 517 LEU A O 1
ATOM 4259 N N . LYS A 1 518 ? 3.650 4.108 5.557 1.00 88.00 518 LYS A N 1
ATOM 4260 C CA . LYS A 1 518 ? 4.850 3.749 4.781 1.00 88.00 518 LYS A CA 1
ATOM 4261 C C . LYS A 1 518 ? 5.492 2.457 5.284 1.00 88.00 518 LYS A C 1
ATOM 4263 O O . LYS A 1 518 ? 5.855 1.595 4.483 1.00 88.00 518 LYS A O 1
ATOM 4268 N N . ARG A 1 519 ? 5.607 2.280 6.606 1.00 88.81 519 ARG A N 1
ATOM 4269 C CA . ARG A 1 519 ? 6.143 1.044 7.208 1.00 88.81 519 ARG A CA 1
ATOM 4270 C C . ARG A 1 519 ? 5.308 -0.189 6.876 1.00 88.81 519 ARG A C 1
ATOM 4272 O O . ARG A 1 519 ? 5.876 -1.254 6.649 1.00 88.81 519 ARG A O 1
ATOM 4279 N N . GLN A 1 520 ? 3.990 -0.038 6.773 1.00 86.81 520 GLN A N 1
ATOM 4280 C CA . GLN A 1 520 ? 3.081 -1.097 6.325 1.00 86.81 520 GLN A CA 1
ATOM 4281 C C . GLN A 1 520 ? 3.097 -1.325 4.803 1.00 86.81 520 GLN A C 1
ATOM 4283 O O . GLN A 1 520 ? 2.286 -2.093 4.274 1.00 86.81 520 GLN A O 1
ATOM 4288 N N . LYS A 1 521 ? 4.036 -0.696 4.079 1.00 85.00 521 LYS A N 1
ATOM 4289 C CA . LYS A 1 521 ? 4.156 -0.765 2.617 1.00 85.00 521 LYS A CA 1
ATOM 4290 C C . LYS A 1 521 ? 2.867 -0.317 1.915 1.00 85.00 521 LYS A C 1
ATOM 4292 O O . LYS A 1 521 ? 2.483 -0.903 0.905 1.00 85.00 521 LYS A O 1
ATOM 4297 N N . ILE A 1 522 ? 2.167 0.662 2.490 1.00 85.56 522 ILE A N 1
ATOM 4298 C CA . ILE A 1 522 ? 1.018 1.316 1.857 1.00 85.56 522 ILE A CA 1
ATOM 4299 C C . ILE A 1 522 ? 1.560 2.396 0.906 1.00 85.56 522 ILE A C 1
ATOM 4301 O O . ILE A 1 522 ? 2.516 3.079 1.285 1.00 85.56 522 ILE A O 1
ATOM 4305 N N . PRO A 1 523 ? 0.984 2.558 -0.304 1.00 83.88 523 PRO A N 1
ATOM 4306 C CA . PRO A 1 523 ? 1.461 3.525 -1.288 1.00 83.88 523 PRO A CA 1
ATOM 4307 C C . PRO A 1 523 ? 1.623 4.947 -0.739 1.00 83.88 523 PRO A C 1
ATOM 4309 O O . PRO A 1 523 ? 0.828 5.439 0.077 1.00 83.88 523 PRO A O 1
ATOM 4312 N N . ASP A 1 524 ? 2.666 5.625 -1.214 1.00 84.38 524 ASP A N 1
ATOM 4313 C CA . ASP A 1 524 ? 3.024 6.971 -0.775 1.00 84.38 524 ASP A CA 1
ATOM 4314 C C . ASP A 1 524 ? 1.932 7.990 -1.119 1.00 84.38 524 ASP A C 1
ATOM 4316 O O . ASP A 1 524 ? 1.751 8.957 -0.379 1.00 84.38 524 ASP A O 1
ATOM 4320 N N . GLU A 1 525 ? 1.155 7.759 -2.179 1.00 86.06 525 GLU A N 1
ATOM 4321 C CA . GLU A 1 525 ? 0.028 8.600 -2.582 1.00 86.06 525 GLU A CA 1
ATOM 4322 C C . GLU A 1 525 ? -1.037 8.676 -1.485 1.00 86.06 525 GLU A C 1
ATOM 4324 O O . GLU A 1 525 ? -1.531 9.765 -1.190 1.00 86.06 525 GLU A O 1
ATOM 4329 N N . ILE A 1 526 ? -1.353 7.549 -0.835 1.00 84.50 526 ILE A N 1
ATOM 4330 C CA . ILE A 1 526 ? -2.329 7.495 0.264 1.00 84.50 526 ILE A CA 1
ATOM 4331 C C . ILE A 1 526 ? -1.782 8.256 1.474 1.00 84.50 526 ILE A C 1
ATOM 4333 O O . ILE A 1 526 ? -2.467 9.111 2.037 1.00 84.50 526 ILE A O 1
ATOM 4337 N N . SER A 1 527 ? -0.517 8.017 1.827 1.00 84.44 527 SER A N 1
ATOM 4338 C CA . SER A 1 527 ? 0.154 8.713 2.935 1.00 84.44 527 SER A CA 1
ATOM 4339 C C . SER A 1 527 ? 0.202 10.232 2.709 1.00 84.44 527 SER A C 1
ATOM 4341 O O . SER A 1 527 ? -0.067 11.023 3.614 1.00 84.44 527 SER A O 1
ATOM 4343 N N . GLN A 1 528 ? 0.487 10.658 1.476 1.00 85.88 528 GLN A N 1
ATOM 4344 C CA . GLN A 1 528 ? 0.477 12.064 1.074 1.00 85.88 528 GLN A CA 1
ATOM 4345 C C . GLN A 1 528 ? -0.935 12.649 1.065 1.00 85.88 528 GLN A C 1
ATOM 4347 O O . GLN A 1 528 ? -1.099 13.799 1.461 1.00 85.88 528 GLN A O 1
ATOM 4352 N N . LYS A 1 529 ? -1.955 11.887 0.654 1.00 86.38 529 LYS A N 1
ATOM 4353 C CA . LYS A 1 529 ? -3.362 12.311 0.683 1.00 86.38 529 LYS A CA 1
ATOM 4354 C C . LYS A 1 529 ? -3.812 12.607 2.114 1.00 86.38 529 LYS A C 1
ATOM 4356 O O . LYS A 1 529 ? -4.362 13.679 2.353 1.00 86.38 529 LYS A O 1
ATOM 4361 N N . VAL A 1 530 ? -3.479 11.726 3.064 1.00 84.94 530 VAL A N 1
ATOM 4362 C CA . VAL A 1 530 ? -3.767 11.908 4.498 1.00 84.94 530 VAL A CA 1
ATOM 4363 C C . VAL A 1 530 ? -3.136 13.201 5.032 1.00 84.94 530 VAL A C 1
ATOM 4365 O O . VAL A 1 530 ? -3.825 13.978 5.695 1.00 84.94 530 VAL A O 1
ATOM 4368 N N . ILE A 1 531 ? -1.870 13.482 4.692 1.00 83.38 531 ILE A N 1
ATOM 4369 C CA . ILE A 1 531 ? -1.181 14.713 5.120 1.00 83.38 531 ILE A CA 1
ATOM 4370 C C . ILE A 1 531 ? -1.724 15.954 4.400 1.00 83.38 531 ILE A C 1
ATOM 4372 O O . ILE A 1 531 ? -1.958 16.974 5.039 1.00 83.38 531 ILE A O 1
ATOM 4376 N N . LYS A 1 532 ? -1.889 15.930 3.075 1.00 77.19 532 LYS A N 1
ATOM 4377 C CA . LYS A 1 532 ? -2.194 17.134 2.282 1.00 77.19 532 LYS A CA 1
ATOM 4378 C C . LYS A 1 532 ? -3.629 17.614 2.462 1.00 77.19 532 LYS A C 1
ATOM 4380 O O . LYS A 1 532 ? -3.855 18.820 2.524 1.00 77.19 532 LYS A O 1
ATOM 4385 N N . ASN A 1 533 ? -4.583 16.697 2.604 1.00 67.06 533 ASN A N 1
ATOM 4386 C CA . ASN A 1 533 ? -6.001 17.046 2.645 1.00 67.06 533 ASN A CA 1
ATOM 4387 C C . ASN A 1 533 ? -6.525 17.339 4.060 1.00 67.06 533 ASN A C 1
ATOM 4389 O O . ASN A 1 533 ? -7.705 17.643 4.207 1.00 67.06 533 ASN A O 1
ATOM 4393 N N . HIS A 1 534 ? -5.674 17.346 5.098 1.00 70.88 534 HIS A N 1
ATOM 4394 C CA . HIS A 1 534 ? -6.110 17.665 6.467 1.00 70.88 534 HIS A CA 1
ATOM 4395 C C . HIS A 1 534 ? -6.640 19.105 6.607 1.00 70.88 534 HIS A C 1
ATOM 4397 O O . HIS A 1 534 ? -7.292 19.423 7.598 1.00 70.88 534 HIS A O 1
ATOM 4403 N N . ALA A 1 535 ? -6.397 19.969 5.613 1.00 62.34 535 ALA A N 1
ATOM 4404 C CA . ALA A 1 535 ? -7.020 21.287 5.495 1.00 62.34 535 ALA A CA 1
ATOM 4405 C C . ALA A 1 535 ? -8.557 21.221 5.375 1.00 62.34 535 ALA A C 1
ATOM 4407 O O . ALA A 1 535 ? -9.227 22.205 5.673 1.00 62.34 535 ALA A O 1
ATOM 4408 N N . GLN A 1 536 ? -9.121 20.070 4.982 1.00 70.00 536 GLN A N 1
ATOM 4409 C CA . GLN A 1 536 ? -10.567 19.819 4.999 1.00 70.00 536 GLN A CA 1
ATOM 4410 C C . GLN A 1 536 ? -11.133 19.773 6.428 1.00 70.00 536 GLN A C 1
ATOM 4412 O O . GLN A 1 536 ? -12.315 20.032 6.630 1.00 70.00 536 GLN A O 1
ATOM 4417 N N . LEU A 1 537 ? -10.287 19.510 7.429 1.00 79.44 537 LEU A N 1
ATOM 4418 C CA . LEU A 1 537 ? -10.628 19.602 8.845 1.00 79.44 537 LEU A CA 1
ATOM 4419 C C . LEU A 1 537 ? -10.401 21.050 9.320 1.00 79.44 537 LEU A C 1
ATOM 4421 O O . LEU A 1 537 ? -9.402 21.367 9.979 1.00 79.44 537 LEU A O 1
ATOM 4425 N N . THR A 1 538 ? -11.314 21.936 8.917 1.00 76.31 538 THR A N 1
ATOM 4426 C CA . THR A 1 538 ? -11.221 23.400 9.085 1.00 76.31 538 THR A CA 1
ATOM 4427 C C . THR A 1 538 ? -11.392 23.870 10.530 1.00 76.31 538 THR A C 1
ATOM 4429 O O . THR A 1 538 ? -10.949 24.963 10.883 1.00 76.31 538 THR A O 1
ATOM 4432 N N . GLU A 1 539 ? -12.006 23.050 11.379 1.00 84.56 539 GLU A N 1
ATOM 4433 C CA . GLU A 1 539 ? -12.218 23.355 12.789 1.00 84.56 539 GLU A CA 1
ATOM 4434 C C . GLU A 1 539 ? -10.893 23.405 13.571 1.00 84.56 539 GLU A C 1
ATOM 4436 O O . GLU A 1 539 ? -9.964 22.623 13.342 1.00 84.56 539 GLU A O 1
ATOM 4441 N N . LYS A 1 540 ? -10.819 24.334 14.537 1.00 85.56 540 LYS A N 1
ATOM 4442 C CA . LYS A 1 540 ? -9.641 24.543 15.401 1.00 85.56 540 LYS A CA 1
ATOM 4443 C C . LYS A 1 540 ? -9.346 23.337 16.300 1.00 85.56 540 LYS A C 1
ATOM 4445 O O . LYS A 1 540 ? -8.187 23.092 16.636 1.00 85.56 540 LYS A O 1
ATOM 4450 N N . PHE A 1 541 ? -10.400 22.633 16.694 1.00 91.12 541 PHE A N 1
ATOM 4451 C CA . PHE A 1 541 ? -10.383 21.486 17.585 1.00 91.12 541 PHE A CA 1
ATOM 4452 C C . PHE A 1 541 ? -11.251 20.401 16.963 1.00 91.12 541 PHE A C 1
ATOM 4454 O O . PHE A 1 541 ? -12.431 20.647 16.745 1.00 91.12 541 PHE A O 1
ATOM 4461 N N . VAL A 1 542 ? -10.678 19.237 16.659 1.00 93.25 542 VAL A N 1
ATOM 4462 C CA . VAL A 1 542 ? -11.386 18.176 15.927 1.00 93.25 542 VAL A CA 1
ATOM 4463 C C . VAL A 1 542 ? -11.422 16.890 16.746 1.00 93.25 542 VAL A C 1
ATOM 4465 O O . VAL A 1 542 ? -10.361 16.431 17.174 1.00 93.25 542 VAL A O 1
ATOM 4468 N N . PRO A 1 543 ? -12.606 16.296 16.980 1.00 95.00 543 PRO A N 1
ATOM 4469 C CA . PRO A 1 543 ? -12.718 15.033 17.701 1.00 95.00 543 PRO A CA 1
ATOM 4470 C C . PRO A 1 543 ? -11.985 13.892 16.991 1.00 95.00 543 PRO A C 1
ATOM 4472 O O . PRO A 1 543 ? -11.936 13.840 15.760 1.00 95.00 543 PRO A O 1
ATOM 4475 N N . HIS A 1 544 ? -11.436 12.954 17.763 1.00 94.12 544 HIS A N 1
ATOM 4476 C CA . HIS A 1 544 ? -10.660 11.832 17.234 1.00 94.12 544 HIS A CA 1
ATOM 4477 C C . HIS A 1 544 ? -11.425 10.983 16.225 1.00 94.12 544 HIS A C 1
ATOM 4479 O O . HIS A 1 544 ? -10.846 10.635 15.202 1.00 94.12 544 HIS A O 1
ATOM 4485 N N . GLU A 1 545 ? -12.704 10.678 16.463 1.00 93.12 545 GLU A N 1
ATOM 4486 C CA . GLU A 1 545 ? -13.505 9.872 15.529 1.00 93.12 545 GLU A CA 1
ATOM 4487 C C . GLU A 1 545 ? -13.609 10.541 14.157 1.00 93.12 545 GLU A C 1
ATOM 4489 O O . GLU A 1 545 ? -13.427 9.871 13.147 1.00 93.12 545 GLU A O 1
ATOM 4494 N N . THR A 1 546 ? -13.776 11.867 14.109 1.00 92.88 546 THR A N 1
ATOM 4495 C CA . THR A 1 546 ? -13.789 12.632 12.853 1.00 92.88 546 THR A CA 1
ATOM 4496 C C . THR A 1 546 ? -12.446 12.540 12.123 1.00 92.88 546 THR A C 1
ATOM 4498 O O . THR A 1 546 ? -12.401 12.443 10.896 1.00 92.88 546 THR A O 1
ATOM 4501 N N . VAL A 1 547 ? -11.325 12.562 12.856 1.00 92.81 547 VAL A N 1
ATOM 4502 C CA . VAL A 1 547 ? -9.993 12.415 12.246 1.00 92.81 547 VAL A CA 1
ATOM 4503 C C . VAL A 1 547 ? -9.772 10.989 11.736 1.00 92.81 547 VAL A C 1
ATOM 4505 O O . VAL A 1 547 ? -9.257 10.813 10.632 1.00 92.81 547 VAL A O 1
ATOM 4508 N N . LEU A 1 548 ? -10.180 9.977 12.503 1.00 92.69 548 LEU A N 1
ATOM 4509 C CA . LEU A 1 548 ? -10.091 8.567 12.117 1.00 92.69 548 LEU A CA 1
ATOM 4510 C C . LEU A 1 548 ? -10.954 8.267 10.883 1.00 92.69 548 LEU A C 1
ATOM 4512 O O . LEU A 1 548 ? -10.467 7.640 9.942 1.00 92.69 548 LEU A O 1
ATOM 4516 N N . GLU A 1 549 ? -12.184 8.778 10.839 1.00 92.25 549 GLU A N 1
ATOM 4517 C CA . GLU A 1 549 ? -13.083 8.694 9.684 1.00 92.25 549 GLU A CA 1
ATOM 4518 C C . GLU A 1 549 ? -12.459 9.355 8.445 1.00 92.25 549 GLU A C 1
ATOM 4520 O O . GLU A 1 549 ? -12.419 8.757 7.368 1.00 92.25 549 GLU A O 1
ATOM 4525 N N . TYR A 1 550 ? -11.874 10.548 8.596 1.00 91.50 550 TYR A N 1
ATOM 4526 C CA . TYR A 1 550 ? -11.140 11.217 7.519 1.00 91.50 550 TYR A CA 1
ATOM 4527 C C . TYR A 1 550 ? -9.982 10.362 6.972 1.00 91.50 550 TYR A C 1
ATOM 4529 O O . TYR A 1 550 ? -9.802 10.269 5.753 1.00 91.50 550 TYR A O 1
ATOM 4537 N N . ILE A 1 551 ? -9.207 9.713 7.846 1.00 91.44 551 ILE A N 1
ATOM 4538 C CA . ILE A 1 551 ? -8.118 8.820 7.427 1.00 91.44 551 ILE A CA 1
ATOM 4539 C C . ILE A 1 551 ? -8.680 7.628 6.642 1.00 91.44 551 ILE A C 1
ATOM 4541 O O . ILE A 1 551 ? -8.150 7.296 5.580 1.00 91.44 551 ILE A O 1
ATOM 4545 N N . CYS A 1 552 ? -9.760 7.010 7.123 1.00 91.00 552 CYS A N 1
ATOM 4546 C CA . CYS A 1 552 ? -10.403 5.880 6.448 1.00 91.00 552 CYS A CA 1
ATOM 4547 C C . CYS A 1 552 ? -10.896 6.270 5.049 1.00 91.00 552 CYS A C 1
ATOM 4549 O O . CYS A 1 552 ? -10.564 5.595 4.074 1.00 91.00 552 CYS A O 1
ATOM 4551 N N . ASN A 1 553 ? -11.549 7.427 4.927 1.00 90.00 553 ASN A N 1
ATOM 4552 C CA . ASN A 1 553 ? -11.986 7.992 3.649 1.00 90.00 553 ASN A CA 1
ATOM 4553 C C . ASN A 1 553 ? -10.813 8.279 2.698 1.00 90.00 553 ASN A C 1
ATOM 4555 O O . ASN A 1 553 ? -10.922 8.094 1.484 1.00 90.00 553 ASN A O 1
ATOM 4559 N N . CYS A 1 554 ? -9.652 8.692 3.215 1.00 88.69 554 CYS A N 1
ATOM 4560 C CA . CYS A 1 554 ? -8.457 8.845 2.384 1.00 88.69 554 CYS A CA 1
ATOM 4561 C C . CYS A 1 554 ? -7.996 7.509 1.781 1.00 88.69 554 CYS A C 1
ATOM 4563 O O . CYS A 1 554 ? -7.526 7.507 0.639 1.00 88.69 554 CYS A O 1
ATOM 4565 N N . CYS A 1 555 ? -8.187 6.412 2.514 1.00 86.94 555 CYS A N 1
ATOM 4566 C CA . CYS A 1 555 ? -7.836 5.043 2.142 1.00 86.94 555 CYS A CA 1
ATOM 4567 C C . CYS A 1 555 ? -8.968 4.265 1.438 1.00 86.94 555 CYS A C 1
ATOM 4569 O O . CYS A 1 555 ? -8.787 3.076 1.194 1.00 86.94 555 CYS A O 1
ATOM 4571 N N . ASN A 1 556 ? -10.109 4.898 1.128 1.00 87.56 556 ASN A N 1
ATOM 4572 C CA . ASN A 1 556 ? -11.325 4.248 0.608 1.00 87.56 556 ASN A CA 1
ATOM 4573 C C . ASN A 1 556 ? -11.834 3.089 1.493 1.00 87.56 556 ASN A C 1
ATOM 4575 O O . ASN A 1 556 ? -12.312 2.075 0.991 1.00 87.56 556 ASN A O 1
ATOM 4579 N N . ILE A 1 557 ? -11.715 3.232 2.812 1.00 89.00 557 ILE A N 1
ATOM 4580 C CA . ILE A 1 557 ? -12.238 2.281 3.795 1.00 89.00 557 ILE A CA 1
ATOM 4581 C C . ILE A 1 557 ? -13.466 2.908 4.445 1.00 89.00 557 ILE A C 1
ATOM 4583 O O . ILE A 1 557 ? -13.397 4.056 4.886 1.00 89.00 557 ILE A O 1
ATOM 4587 N N . ASP A 1 558 ? -14.565 2.158 4.532 1.00 88.44 558 ASP A N 1
ATOM 4588 C CA . ASP A 1 558 ? -15.737 2.597 5.284 1.00 88.44 558 ASP A CA 1
ATOM 4589 C C . ASP A 1 558 ? -15.396 2.644 6.779 1.00 88.44 558 ASP A C 1
ATOM 4591 O O . ASP A 1 558 ? -14.959 1.657 7.381 1.00 88.44 558 ASP A O 1
ATOM 4595 N N . TRP A 1 559 ? -15.594 3.809 7.392 1.00 87.56 559 TRP A N 1
ATOM 4596 C CA . TRP A 1 559 ? -15.435 3.967 8.829 1.00 87.56 559 TRP A CA 1
ATOM 4597 C C . TRP A 1 559 ? -16.353 3.022 9.611 1.00 87.56 559 TRP A C 1
ATOM 4599 O O . TRP A 1 559 ? -15.928 2.475 10.630 1.00 87.56 559 TRP A O 1
ATOM 4609 N N . GLY A 1 560 ? -17.558 2.751 9.100 1.00 86.06 560 GLY A N 1
ATOM 4610 C CA . GLY A 1 560 ? -18.509 1.819 9.701 1.00 86.06 560 GLY A CA 1
ATOM 4611 C C . GLY A 1 560 ? -17.934 0.413 9.896 1.00 86.06 560 GLY A C 1
ATOM 4612 O O . GLY A 1 560 ? -18.196 -0.221 10.921 1.00 86.06 560 GLY A O 1
ATOM 4613 N N . ASP A 1 561 ? -17.068 -0.052 8.989 1.00 84.25 561 ASP A N 1
ATOM 4614 C CA . ASP A 1 561 ? -16.412 -1.358 9.105 1.00 84.25 561 ASP A CA 1
ATOM 4615 C C . ASP A 1 561 ? -15.419 -1.402 10.271 1.00 84.25 561 ASP A C 1
ATOM 4617 O O . ASP A 1 561 ? -15.295 -2.426 10.949 1.00 84.25 561 ASP A O 1
ATOM 4621 N N . ILE A 1 562 ? -14.712 -0.303 10.540 1.00 81.69 562 ILE A N 1
ATOM 4622 C CA . ILE A 1 562 ? -13.786 -0.203 11.677 1.00 81.69 562 ILE A CA 1
ATOM 4623 C C . ILE A 1 562 ? -14.555 0.015 12.975 1.00 81.69 562 ILE A C 1
ATOM 4625 O O . ILE A 1 562 ? -14.302 -0.673 13.965 1.00 81.69 562 ILE A O 1
ATOM 4629 N N . GLU A 1 563 ? -15.535 0.912 12.950 1.00 82.69 563 GLU A N 1
ATOM 4630 C CA . GLU A 1 563 ? -16.417 1.190 14.074 1.00 82.69 563 GLU A CA 1
ATOM 4631 C C . GLU A 1 563 ? -17.144 -0.090 14.527 1.00 82.69 563 GLU A C 1
ATOM 4633 O O . GLU A 1 563 ? -17.262 -0.355 15.722 1.00 82.69 563 GLU A O 1
ATOM 4638 N N . SER A 1 564 ? -17.555 -0.961 13.594 1.00 81.00 564 SER A N 1
ATOM 4639 C CA . SER A 1 564 ? -18.185 -2.252 13.909 1.00 81.00 564 SER A CA 1
ATOM 4640 C C . SER A 1 564 ? -17.292 -3.165 14.763 1.00 81.00 564 SER A C 1
ATOM 4642 O O . SER A 1 564 ? -17.790 -3.890 15.632 1.00 81.00 564 SER A O 1
ATOM 4644 N N . LYS A 1 565 ? -15.963 -3.101 14.576 1.00 75.75 565 LYS A N 1
ATOM 4645 C CA . LYS A 1 565 ? -14.996 -3.928 15.314 1.00 75.75 565 LYS A CA 1
ATOM 4646 C C . LYS A 1 565 ? -14.959 -3.538 16.776 1.00 75.75 565 LYS A C 1
ATOM 4648 O O . LYS A 1 565 ? -15.053 -4.416 17.630 1.00 75.75 565 LYS A O 1
ATOM 4653 N N . TRP A 1 566 ? -14.895 -2.242 17.078 1.00 74.06 566 TRP A N 1
ATOM 4654 C CA . TRP A 1 566 ? -14.956 -1.795 18.465 1.00 74.06 566 TRP A CA 1
ATOM 4655 C C . TRP A 1 566 ? -16.371 -1.820 19.019 1.00 74.06 566 TRP A C 1
ATOM 4657 O O . TRP A 1 566 ? -16.514 -2.011 20.216 1.00 74.06 566 TRP A O 1
ATOM 4667 N N . LYS A 1 567 ? -17.427 -1.708 18.197 1.00 71.00 567 LYS A N 1
ATOM 4668 C CA . LYS A 1 567 ? -18.818 -1.901 18.649 1.00 71.00 567 LYS A CA 1
ATOM 4669 C C . LYS A 1 567 ? -19.037 -3.337 19.112 1.00 71.00 567 LYS A C 1
ATOM 4671 O O . LYS A 1 567 ? -19.897 -3.645 19.930 1.00 71.00 567 LYS A O 1
ATOM 4676 N N . ARG A 1 568 ? -18.187 -4.264 18.666 1.00 61.59 568 ARG A N 1
ATOM 4677 C CA . ARG A 1 568 ? -18.119 -5.611 19.228 1.00 61.59 568 ARG A CA 1
ATOM 4678 C C . ARG A 1 568 ? -17.506 -5.667 20.632 1.00 61.59 568 ARG A C 1
ATOM 4680 O O . ARG A 1 568 ? -17.794 -6.636 21.322 1.00 61.59 568 ARG A O 1
ATOM 4687 N N . TYR A 1 569 ? -16.836 -4.614 21.101 1.00 57.47 569 TYR A N 1
ATOM 4688 C CA . TYR A 1 569 ? -16.371 -4.393 22.485 1.00 57.47 569 TYR A CA 1
ATOM 4689 C C . TYR A 1 569 ? -17.210 -3.349 23.246 1.00 57.47 569 TYR A C 1
ATOM 4691 O O . TYR A 1 569 ? -17.313 -3.416 24.467 1.00 57.47 569 TYR A O 1
ATOM 4699 N N . TYR A 1 570 ? -17.898 -2.472 22.514 1.00 60.31 570 TYR A N 1
ATOM 4700 C CA . TYR A 1 570 ? -18.889 -1.506 22.965 1.00 60.31 570 TYR A CA 1
ATOM 4701 C C . TYR A 1 570 ? -20.204 -1.768 22.230 1.00 60.31 570 TYR A C 1
ATOM 4703 O O . TYR A 1 570 ? -20.896 -2.731 22.617 1.00 60.31 570 TYR A O 1
#

Foldseek 3Di:
DPDPDVVLCLLVVLLVLLVCLLPVDPDLPQLVPQPDDDDDDDDDDDDQPLVLQLLLQSLLLSLLLVLLVVDDDPSSVLSPVLSNCSSVLSSVLVVVQVVDPHRLQVCSDLLNVLQQQGDDPVGRGPQFRDDLVSLLVVSVSSSVVDPDPDDDDPVSSSVSSVSCGRCSSVSSSSSCSNCCVPVNRSVLSSSLSSLVVSLVVVVVCCVVPVDDCVVVNVVSVVVNVVSVPDDPDPPVVVVVVVVVVVVVCVVVVVVVVVVVVVVVVVVVVVVVVVVVVVVVVVVVVVVVVVVVVVVVVVVVVVVVVCVVCVVVLLLVLLLPFDPPQLLVVVVVLLVLAQAAEEEQAAAAQQCSLVPVVSSVVPDPLWPDPPADLAEAECQDPVRDDAPQQSLCVVLVHDSPDDLVVSLVSVLVDQLPAAHEYEYPDCVSDDLVRVVCCLVVRQQVSVVVCVVPPHPDSSHGYYYYYYHNHRNCVPRPFPDPPPPDSVCRNSGYHYGDYRFFDAPVRLLVSLLSSLVSCVVSVHDNQLSVLLNVVCVVVVDRGHRPSVSSCSSCVSSVHHSVVVVVSSVVSD

Sequence (570 aa):
MVGKLLLSEDALESMLEVIASVAAGNTANALEALPALGEDDGKSLSLENEHLTQTVGKAIAALIYTEAKQQSGDIHEHLKKVAKHTKNNWVKISREELKNLEPSYPELMEIKVGDVITPTPTKLTHETCMTVPKWRELFERLNSEIKSKVNLPSGVINNIAKKLYYHFPKALREALKADFTQQGEAFAGLMLSLLTETKDRLVRLQKEQRGDFRQVFNGLQEIDLRLKNIQHGQVKVFKVLSRRLDSGFYKLLKSLGCIESEITEIWKKLDENREYLSSIKEGVFFIKEDTKEIKEKQELTYQLILEDSLPKRVHQCLLNFDYQKQEYEFDEFIKSTQLGICIVNGLQKCGQPWFLYRMFQTKYYFDDTSTPFNKISCFSRTQKLSLKEEICHFFRLPVNESIERIYQEIANHLEHKSLVFIVKNIHLTTQEYLDYFVKQFWIPLVQLYQQQPPNNPENRLLFLLVDLEGVSHHWEMSSEQELLSHYRSHTIYRLKQIKPLSWAERQDCLKQLAWDLKRQKIPDEISQKVIKNHAQLTEKFVPHETVLEYICNCCNIDWGDIESKWKRYY

Nearest PDB structures (foldseek):
  7jpp-assembly1_C  TM=4.542E-01  e=9.264E-04  Homo sapiens
  8s0f-assembly1_C  TM=4.732E-01  e=3.720E-03  Homo sapiens

Mean predicted aligned error: 20.53 Å

pLDDT: mean 72.36, std 19.47, range [27.0, 95.5]

Solvent-accessible surface area (backbone atoms only — not comparable to full-atom values): 31925 Å² total; per-residue (Å²): 144,85,89,84,60,65,82,64,47,54,59,54,49,38,52,51,48,43,52,46,66,46,70,73,63,94,82,70,78,77,70,69,75,54,79,88,82,76,82,90,79,93,75,91,80,88,58,92,52,60,52,39,46,38,36,51,16,46,21,54,15,52,55,41,35,60,52,17,73,76,44,64,69,71,57,18,58,49,33,40,50,41,20,71,44,28,29,61,49,40,49,53,52,51,63,58,35,71,76,43,97,73,46,92,58,56,54,74,34,74,90,35,37,57,57,34,46,32,53,47,104,87,38,75,36,41,75,56,73,63,56,47,71,59,40,33,55,52,49,55,56,55,46,68,74,49,95,69,91,78,81,78,54,69,69,59,51,49,50,50,10,49,48,47,29,66,41,38,48,62,36,35,47,55,36,38,31,54,32,50,76,69,81,24,59,28,39,51,45,51,51,49,46,54,50,51,51,51,49,52,54,50,55,51,49,34,75,75,64,78,55,89,50,65,68,59,51,52,50,49,49,52,50,50,55,58,60,73,63,66,62,93,82,60,72,61,57,63,52,50,58,48,50,61,56,41,58,67,43,45,64,52,41,61,58,45,50,58,48,48,55,50,48,53,53,48,50,52,53,48,52,54,49,50,54,53,51,50,55,50,51,53,53,51,50,52,50,52,52,52,52,50,53,50,51,54,54,48,52,54,50,50,49,54,55,44,63,78,42,41,67,62,50,51,52,59,40,55,59,69,61,70,61,67,72,43,50,53,52,49,52,54,51,54,77,74,41,47,44,37,37,36,35,44,33,10,34,64,57,30,36,55,63,51,52,54,44,33,50,66,73,76,41,84,86,58,95,51,98,75,56,57,78,42,72,37,62,52,60,48,100,79,76,69,49,52,69,68,40,51,52,21,53,73,72,71,43,59,73,84,57,59,69,67,59,53,50,50,53,52,50,64,42,32,59,77,38,39,41,38,38,40,33,36,55,48,52,81,55,56,66,68,59,51,52,46,46,40,66,74,48,48,43,56,50,50,53,52,39,72,76,54,64,62,92,38,77,85,34,30,45,37,39,41,36,32,20,54,62,32,60,68,75,76,52,90,61,89,66,88,82,70,84,47,89,85,51,57,52,74,44,74,45,72,48,68,66,35,63,49,35,40,61,66,59,44,52,53,46,45,53,53,46,33,52,44,36,48,74,67,69,44,62,66,66,50,35,46,44,50,57,68,52,49,71,76,62,72,59,69,58,42,28,47,44,62,53,52,39,51,48,26,57,56,68,76,38,64,46,65,67,57,51,51,59,38,47,73,69,93